Protein AF-A0A4P8TEL4-F1 (afdb_monomer_lite)

Foldseek 3Di:
DDDFADFDAEAEEEECCPPDPQLVQQLLLVQLQVPVHHHHYQYHNDPLSVVLPVLLQYHYDYDPHSLVVCVVCVVQAQAEEEAAPQQLLSSVVRSLCCNLVSHGYHHPVSCVVSVGHHPHYCYPVDDNDNVVSVVVCCVPRVVSDDPPDDDDEDSDDDDDDPPDDDDDDDDDPDDDDDPCLVPDDDDDCVVPDDPPDDDDDDRDDDPAQDPDFDQPDHPDDPRLSFRRPHDQQDPQPDQPQPPPDDQPFQEEEEEEEADQSHPVCLSPLVVVLCPPPLPPVAAYEYEHALCCVGRPVSSLSVCRNPDDNRYHYAHHEFFNHHHALVSDDLVCSLVRLLNRQVSCLSSVRQEGEYEHDDDPPDFGDDDDLSSQQSNLVRHNHLAYEYATCVQDWDDQPRSFTYTHENEQPDALVRSLVVVVVVVVVVVRPGHHYHYYYDHSVHDHSVRVCVNVVPDDPSYDYDHCNHCCNSHVDDDDDDPPPPLCDLQNQVVQCLVACFDPLVQPQFPDWDDDPQWIWGAHVVQAIEITGSAPPPPDCLLVSLVVNVVVSVVVRHFKYKYKDWFPHPDPCNVVSLVVVAWDWDDKFFKWKFWLVLLQDDDDADPQKDKDWDQDLVVLLLVQCLLCVQVVHDRDPVVSVVSNVVSNVVQQKIKMFMDGNRHTFWIWIWGDRPPGLEIEIDSTGGHPVCPPRCRSSNNSNVSSVVSVVVSRTMYIYGHDPVCVVVVVSSGIDRSTMMIITMHGGPPPPPDD

Secondary structure (DSSP, 8-state):
-PPPPPPP-PEEEEE-TTS-HHHHHHHHHHHHHHTSSS--EEEE-SHHHHTTTTTT-S-EEE-SSTTHHHHHTGGG---EEEPPSSSTTHHHHHHHHHHHHT-EE--HHHHHHTT--EEEE-TTSS-S-HHHHHHHHHHHHTTTS-SS------S------TTPPP-------S---SGGGG-------TTT-STTPPPPP-------SSS------TTS---------PSPPPP-PPP--------SSSEEEEEEE--TT-HHHHHTHHHHHHT-TTTTSS-EEEEE-TTHHHH-HHHHHHHHHH--TTEEEEEPTTSSSS-BGGGS-TTTHHHHHHHHHHHHHHHT--EEEEBPPPPTTSPPPPPPHHHHHHHHHHS--SEEEE--TT-PBPPTT-SS-EEEEE--SSSHHHHHHHHHHHHHHHTTSS-EEEEEEE-TTT--HHHHHHHHHTS-TTEEE--TTSTTTS-TT--S---------HHHHHHHHHHHTSGGGGGTT-SEEEEETTEEEEE-TTS-EEEEES--TT-S-HHHHHHHHHHHHHHTT-SSEEEEEETT---TTHHHHHHHTT-EE---EEEEEEEGGGG----PPPTTEEEEEE-SHHHHHHHHHHHHHHTTPPP-HHHHHHHHHHHHHTSSEEEEEEEETTEEEEEEEEEE-TTSSEEEEEEEEE-GGGTTSSHHHHHHHHHHHHHHTTT--EEEEEE-TTTHHHHHTTT-EEEEEEEEEEEPPP------

Sequence (748 aa):
MFPSFRGAGTVRVADLRELDGFDRLLLITLQGLANREKPQLYLIADPVDETWVEDLGVRTLREKDPLDLVDRYRERIGGAVVHDIDVPHTINLATTIAGLQGLVVATAEQAETHGIEIVENLRGRFEDDPAAIHDWAMAHLWEQCTHKILVGLPPTHTVAVEGARWTELLRETERVTDSSNLDTYTLDLTGHGGEGACSSRSATRSPTTAGAAPCTTSRSPPTARSSPPSSPAPPRRSPRSPRSAGPRTAFYVTLTVGEGDNIQYCQRHMRELWDDPNRGQVPLNWTVTPLLEDIGPAILHHFQRTATEDDLLVCGPSGAGYTYGDSWPQDELGVFTRLSGLYQERTGLDVVYAYSTPEPGEAPLVLPDRVLEAYARDVPLRGIMQTDEAGTISEPDAAVPLIGMFYPPGGVDVFRAALRKKIEEHGGTGPLFIAGLINAWSWTPSHVLELVSDLPGEVEVVLAESSSICSPARHDARVTTPDTAPAQLLALYDAQLREGTEVLGAGWSARLGPLTLAVHPGGGGFVTYRTLAGEADLPALVGAAVERLREAGAGEIEWKTRGHDHVPGLEEALAGHGFAAEETEAIMIGPLTGLTGEVPLAPGSRVRRVLAAEDVRAVSAMTDRAFGQQVDPARADALVGAVAAGDGTQLWVAEVDGEMVSAGRLVTVPGTDFVGLWGGATLPAFRGRGLYRALTAARARAALAQGFRFAHSDSTPFSQPILERSGLARVSTTTPWVRARSRDTFTE

Radius of gyration: 31.55 Å; chains: 1; bounding box: 84×72×89 Å

pLDDT: mean 80.66, std 19.46, range [22.7, 98.62]

Structure (mmCIF, N/CA/C/O backbone):
data_AF-A0A4P8TEL4-F1
#
_entry.id   AF-A0A4P8TEL4-F1
#
loop_
_atom_site.group_PDB
_atom_site.id
_atom_site.type_symbol
_atom_site.label_atom_id
_atom_site.label_alt_id
_atom_site.label_comp_id
_atom_site.label_asym_id
_atom_site.label_entity_id
_atom_site.label_seq_id
_atom_site.pdbx_PDB_ins_code
_atom_site.Cartn_x
_atom_site.Cartn_y
_atom_site.Cartn_z
_atom_site.occupancy
_atom_site.B_iso_or_equiv
_atom_site.auth_seq_id
_atom_site.auth_comp_id
_atom_site.auth_asym_id
_atom_site.auth_atom_id
_atom_site.pdbx_PDB_model_num
ATOM 1 N N . MET A 1 1 ? -3.451 -5.505 3.921 1.00 64.00 1 MET A N 1
ATOM 2 C CA . MET A 1 1 ? -3.011 -5.801 5.308 1.00 64.00 1 MET A CA 1
ATOM 3 C C . MET A 1 1 ? -3.903 -5.097 6.326 1.00 64.00 1 MET A C 1
ATOM 5 O O . MET A 1 1 ? -4.395 -5.746 7.244 1.00 64.00 1 MET A O 1
ATOM 9 N N . PHE A 1 2 ? -4.147 -3.801 6.142 1.00 74.00 2 PHE A N 1
ATOM 10 C CA . PHE A 1 2 ? -4.980 -2.976 7.016 1.00 74.00 2 PHE A CA 1
ATOM 11 C C . PHE A 1 2 ? -6.478 -3.109 6.684 1.00 74.00 2 PHE A C 1
ATOM 13 O O . PHE A 1 2 ? -6.822 -3.578 5.594 1.00 74.00 2 PHE A O 1
ATOM 20 N N . PRO A 1 3 ? -7.386 -2.766 7.616 1.00 63.72 3 PRO A N 1
ATOM 21 C CA . PRO A 1 3 ? -8.816 -2.733 7.327 1.00 63.72 3 PRO A CA 1
ATOM 22 C C . PRO A 1 3 ? -9.139 -1.685 6.253 1.00 63.72 3 PRO A C 1
ATOM 24 O O . PRO A 1 3 ? -8.682 -0.549 6.326 1.00 63.72 3 PRO A O 1
ATOM 27 N N . SER A 1 4 ? -9.964 -2.062 5.275 1.00 61.16 4 SER A N 1
ATOM 28 C CA . SER A 1 4 ? -10.548 -1.134 4.305 1.00 61.16 4 SER A CA 1
ATOM 29 C C . SER A 1 4 ? -11.869 -0.588 4.841 1.00 61.16 4 SER A C 1
ATOM 31 O O . SER A 1 4 ? -12.760 -1.368 5.194 1.00 61.16 4 SER A O 1
ATOM 33 N N . PHE A 1 5 ? -12.030 0.730 4.857 1.00 69.94 5 PHE A N 1
ATOM 34 C CA . PHE A 1 5 ? -13.253 1.370 5.336 1.00 69.94 5 PHE A CA 1
ATOM 35 C C . PHE A 1 5 ? -14.196 1.733 4.189 1.00 69.94 5 PHE A C 1
ATOM 37 O O . PHE A 1 5 ? -13.773 1.933 3.049 1.00 69.94 5 PHE A O 1
ATOM 44 N N . ARG A 1 6 ? -15.494 1.870 4.486 1.00 73.69 6 ARG A N 1
ATOM 45 C CA . ARG A 1 6 ? -16.435 2.464 3.523 1.00 73.69 6 ARG A CA 1
ATOM 46 C C . ARG A 1 6 ? -16.054 3.923 3.250 1.00 73.69 6 ARG A C 1
ATOM 48 O O . ARG A 1 6 ? -15.483 4.591 4.111 1.00 73.69 6 ARG A O 1
ATOM 55 N N . GLY A 1 7 ? -16.441 4.424 2.075 1.00 70.81 7 GLY A N 1
ATOM 56 C CA . GLY A 1 7 ? -16.287 5.835 1.719 1.00 70.81 7 GLY A CA 1
ATOM 57 C C . GLY A 1 7 ? -16.807 6.758 2.820 1.00 70.81 7 GLY A C 1
ATOM 58 O O . GLY A 1 7 ? -17.897 6.544 3.364 1.00 70.81 7 GLY A O 1
ATOM 59 N N . ALA A 1 8 ? -16.011 7.761 3.182 1.00 74.00 8 ALA A N 1
ATOM 60 C CA . ALA A 1 8 ? -16.380 8.667 4.255 1.00 74.00 8 ALA A CA 1
ATOM 61 C C . ALA A 1 8 ? -17.413 9.698 3.800 1.00 74.00 8 ALA A C 1
ATOM 63 O O . ALA A 1 8 ? -17.459 10.111 2.643 1.00 74.00 8 ALA A O 1
ATOM 64 N N . GLY A 1 9 ? -18.248 10.113 4.751 1.00 79.19 9 GLY A N 1
ATOM 65 C CA . GLY A 1 9 ? -19.154 11.242 4.584 1.00 79.19 9 GLY A CA 1
ATOM 66 C C . GLY A 1 9 ? -18.513 12.520 5.114 1.00 79.19 9 GLY A C 1
ATOM 67 O O . GLY A 1 9 ? -17.456 12.945 4.668 1.00 79.19 9 GLY A O 1
ATOM 68 N N . THR A 1 10 ? -19.166 13.143 6.091 1.00 89.94 10 THR A N 1
ATOM 69 C CA . THR A 1 10 ? -18.578 14.263 6.832 1.00 89.94 10 THR A CA 1
ATOM 70 C C . THR A 1 10 ? -17.668 13.749 7.946 1.00 89.94 10 THR A C 1
ATOM 72 O O . THR A 1 10 ? -18.103 12.912 8.738 1.00 89.94 10 THR A O 1
ATOM 75 N N . VAL A 1 11 ? -16.445 14.274 8.019 1.00 92.44 11 VAL A N 1
ATOM 76 C CA . VAL A 1 11 ? -15.464 13.973 9.071 1.00 92.44 11 VAL A CA 1
ATOM 77 C C . VAL A 1 11 ? -15.426 15.118 10.078 1.00 92.44 11 VAL A C 1
ATOM 79 O O . VAL A 1 11 ? -15.329 16.287 9.709 1.00 92.44 11 VAL A O 1
ATOM 82 N N . ARG A 1 12 ? -15.521 14.794 11.364 1.00 95.56 12 ARG A N 1
ATOM 83 C CA . ARG A 1 12 ? -15.346 15.755 12.455 1.00 95.56 12 ARG A CA 1
ATOM 84 C C . ARG A 1 12 ? -13.874 15.863 12.810 1.00 95.56 12 ARG A C 1
ATOM 86 O O . ARG A 1 12 ? -13.179 14.854 12.827 1.00 95.56 12 ARG A O 1
ATOM 93 N N . VAL A 1 13 ? -13.418 17.079 13.062 1.00 96.31 13 VAL A N 1
ATOM 94 C CA . VAL A 1 13 ? -12.019 17.409 13.329 1.00 96.31 13 VAL A CA 1
ATOM 95 C C . VAL A 1 13 ? -11.940 18.028 14.718 1.00 96.31 13 VAL A C 1
ATOM 97 O O . VAL A 1 13 ? -12.600 19.038 14.961 1.00 96.31 13 VAL A O 1
ATOM 100 N N . ALA A 1 14 ? -11.160 17.434 15.618 1.00 95.81 14 ALA A N 1
ATOM 101 C CA . ALA A 1 14 ? -10.987 17.930 16.982 1.00 95.81 14 ALA A CA 1
ATOM 102 C C . ALA A 1 14 ? -9.514 18.125 17.339 1.00 95.81 14 ALA A C 1
ATOM 104 O O . ALA A 1 14 ? -8.655 17.339 16.940 1.00 95.81 14 ALA A O 1
ATOM 105 N N . ASP A 1 15 ? -9.245 19.190 18.086 1.00 94.94 15 ASP A N 1
ATOM 106 C CA . ASP A 1 15 ? -7.906 19.649 18.434 1.00 94.94 15 ASP A CA 1
ATOM 107 C C . ASP A 1 15 ? -7.521 19.181 19.835 1.00 94.94 15 ASP A C 1
ATOM 109 O O . ASP A 1 15 ? -8.142 19.575 20.813 1.00 94.94 15 ASP A O 1
ATOM 113 N N . LEU A 1 16 ? -6.521 18.311 19.933 1.00 89.75 16 LEU A N 1
ATOM 114 C CA . LEU A 1 16 ? -6.113 17.680 21.184 1.00 89.75 16 LEU A CA 1
ATOM 115 C C . LEU A 1 16 ? -4.888 18.332 21.827 1.00 89.75 16 LEU A C 1
ATOM 117 O O . LEU A 1 16 ? -4.405 17.828 22.839 1.00 89.75 16 LEU A O 1
ATOM 121 N N . ARG A 1 17 ? -4.307 19.362 21.201 1.00 86.62 17 ARG A N 1
ATOM 122 C CA . ARG A 1 17 ? -2.980 19.879 21.580 1.00 86.62 17 ARG A CA 1
ATOM 123 C C . ARG A 1 17 ? -2.944 20.457 22.993 1.00 86.62 17 ARG A C 1
ATOM 125 O O . ARG A 1 17 ? -1.942 20.290 23.676 1.00 86.62 17 ARG A O 1
ATOM 132 N N . GLU A 1 18 ? -4.055 21.048 23.426 1.00 89.50 18 GLU A N 1
ATOM 133 C CA . GLU A 1 18 ? -4.208 21.667 24.749 1.00 89.50 18 GLU A CA 1
ATOM 134 C C . GLU A 1 18 ? -4.817 20.723 25.802 1.00 89.50 18 GLU A C 1
ATOM 136 O O . GLU A 1 18 ? -5.004 21.124 26.947 1.00 89.50 18 GLU A O 1
ATOM 141 N N . LEU A 1 19 ? -5.159 19.484 25.428 1.00 86.75 19 LEU A N 1
ATOM 142 C CA . LEU A 1 19 ? -5.758 18.514 26.346 1.00 86.75 19 LEU A CA 1
ATOM 143 C C . LEU A 1 19 ? -4.689 17.736 27.116 1.00 86.75 19 LEU A C 1
ATOM 145 O O . LEU A 1 19 ? -3.591 17.481 26.610 1.00 86.75 19 LEU A O 1
ATOM 149 N N . ASP A 1 20 ? -5.038 17.288 28.320 1.00 86.12 20 ASP A N 1
ATOM 150 C CA . ASP A 1 20 ? -4.164 16.431 29.114 1.00 86.12 20 ASP A CA 1
ATOM 151 C C . ASP A 1 20 ? -4.067 14.995 28.557 1.00 86.12 20 ASP A C 1
ATOM 153 O O . ASP A 1 20 ? -4.742 14.596 27.605 1.00 86.12 20 ASP A O 1
ATOM 157 N N . GLY A 1 21 ? -3.177 14.186 29.137 1.00 80.19 21 GLY A N 1
ATOM 158 C CA . GLY A 1 21 ? -2.950 12.814 28.683 1.00 80.19 21 GLY A CA 1
ATOM 159 C C . GLY A 1 21 ? -4.174 11.893 28.792 1.00 80.19 21 GLY A C 1
ATOM 160 O O . GLY A 1 21 ? -4.294 10.975 27.976 1.00 80.19 21 GLY A O 1
ATOM 161 N N . PHE A 1 22 ? -5.072 12.131 29.750 1.00 89.12 22 PHE A N 1
ATOM 162 C CA . PHE A 1 22 ? -6.264 11.314 29.971 1.00 89.12 22 PHE A CA 1
ATOM 163 C C . PHE A 1 22 ? -7.354 11.650 28.962 1.00 89.12 22 PHE A C 1
ATOM 165 O O . PHE A 1 22 ? -7.916 10.745 28.347 1.00 89.12 22 PHE A O 1
ATOM 172 N N . ASP A 1 23 ? -7.616 12.934 28.729 1.00 92.38 23 ASP A N 1
ATOM 173 C CA . ASP A 1 23 ? -8.567 13.391 27.713 1.00 92.38 23 ASP A CA 1
ATOM 174 C C . ASP A 1 23 ? -8.118 12.972 26.310 1.00 92.38 23 ASP A C 1
ATOM 176 O O . ASP A 1 23 ? -8.915 12.506 25.489 1.00 92.38 23 ASP A O 1
ATOM 180 N N . ARG A 1 24 ? -6.807 13.039 26.039 1.00 91.00 24 ARG A N 1
ATOM 181 C CA . ARG A 1 24 ? -6.235 12.532 24.785 1.00 91.00 24 ARG A CA 1
ATOM 182 C C . ARG A 1 24 ? -6.469 11.035 24.626 1.00 91.00 24 ARG A C 1
ATOM 184 O O . ARG A 1 24 ? -6.884 10.615 23.549 1.00 91.00 24 ARG A O 1
ATOM 191 N N . LEU A 1 25 ? -6.226 10.230 25.662 1.00 90.56 25 LEU A N 1
ATOM 192 C CA . LEU A 1 25 ? -6.436 8.778 25.617 1.00 90.56 25 LEU A CA 1
ATOM 193 C C . LEU A 1 25 ? -7.916 8.416 25.411 1.00 90.56 25 LEU A C 1
ATOM 195 O O . LEU A 1 25 ? -8.234 7.565 24.572 1.00 90.56 25 LEU A O 1
ATOM 199 N N . LEU A 1 26 ? -8.816 9.106 26.112 1.00 95.12 26 LEU A N 1
ATOM 200 C CA . LEU A 1 26 ? -10.262 8.969 25.956 1.00 95.12 26 LEU A CA 1
ATOM 201 C C . LEU A 1 26 ? -10.688 9.226 24.506 1.00 95.12 26 LEU A C 1
ATOM 203 O O . LEU A 1 26 ? -11.322 8.376 23.878 1.00 95.12 26 LEU A O 1
ATOM 207 N N . LEU A 1 27 ? -10.278 10.357 23.928 1.00 95.12 27 LEU A N 1
ATOM 208 C CA . LEU A 1 27 ? -10.654 10.718 22.560 1.00 95.12 27 LEU A CA 1
ATOM 209 C C . LEU A 1 27 ? -9.964 9.849 21.496 1.00 95.12 27 LEU A C 1
ATOM 211 O O . LEU A 1 27 ? -10.567 9.549 20.464 1.00 95.12 27 LEU A O 1
ATOM 215 N N . ILE A 1 28 ? -8.738 9.382 21.745 1.00 92.31 28 ILE A N 1
ATOM 216 C CA . ILE A 1 28 ? -8.025 8.437 20.870 1.00 92.31 28 ILE A CA 1
ATOM 217 C C . ILE A 1 28 ? -8.748 7.087 20.810 1.00 92.31 28 ILE A C 1
ATOM 219 O O . ILE A 1 28 ? -8.962 6.547 19.722 1.00 92.31 28 ILE A O 1
ATOM 223 N N . THR A 1 29 ? -9.162 6.544 21.956 1.00 95.06 29 THR A N 1
ATOM 224 C CA . THR A 1 29 ? -9.912 5.278 21.985 1.00 95.06 29 THR A CA 1
ATOM 225 C C . THR A 1 29 ? -11.309 5.446 21.386 1.00 95.06 29 THR A C 1
ATOM 227 O O . THR A 1 29 ? -11.752 4.592 20.613 1.00 95.06 29 THR A O 1
ATOM 230 N N . LEU A 1 30 ? -11.949 6.601 21.601 1.00 96.00 30 LEU A N 1
ATOM 231 C CA . LEU A 1 30 ? -13.196 6.970 20.932 1.00 96.00 30 LEU A CA 1
ATOM 232 C C . LEU A 1 30 ? -13.054 7.034 19.405 1.00 96.00 30 LEU A C 1
ATOM 234 O O . LEU A 1 30 ? -13.939 6.556 18.695 1.00 96.00 30 LEU A O 1
ATOM 238 N N . GLN A 1 31 ? -11.953 7.577 18.875 1.00 94.50 31 GLN A N 1
ATOM 239 C CA . GLN A 1 31 ? -11.693 7.588 17.431 1.00 94.50 31 GLN A CA 1
ATOM 240 C C . GLN A 1 31 ? -11.638 6.172 16.855 1.00 94.50 31 GLN A C 1
ATOM 242 O O . GLN A 1 31 ? -12.205 5.939 15.786 1.00 94.50 31 GLN A O 1
ATOM 247 N N . GLY A 1 32 ? -11.025 5.225 17.570 1.00 88.81 32 GLY A N 1
ATOM 248 C CA . GLY A 1 32 ? -11.025 3.813 17.184 1.00 88.81 32 GLY A CA 1
ATOM 249 C C . GLY A 1 32 ? -12.439 3.234 17.051 1.00 88.81 32 GLY A C 1
ATOM 250 O O . GLY A 1 32 ? -12.733 2.535 16.080 1.00 88.81 32 GLY A O 1
ATOM 251 N N . LEU A 1 33 ? -13.342 3.575 17.978 1.00 90.94 33 LEU A N 1
ATOM 252 C CA . LEU A 1 33 ? -14.747 3.155 17.920 1.00 90.94 33 LEU A CA 1
ATOM 253 C C . LEU A 1 33 ? -15.522 3.846 16.795 1.00 90.94 33 LEU A C 1
ATOM 255 O O . LEU A 1 33 ? -16.212 3.186 16.016 1.00 90.94 33 LEU A O 1
ATOM 259 N N . ALA A 1 34 ? -15.406 5.171 16.697 1.00 90.88 34 ALA A N 1
ATOM 260 C CA . ALA A 1 34 ? -16.133 5.982 15.726 1.00 90.88 34 ALA A CA 1
ATOM 261 C C . ALA A 1 34 ? -15.761 5.625 14.280 1.00 90.88 34 ALA A C 1
ATOM 263 O O . ALA A 1 34 ? -16.626 5.624 13.405 1.00 90.88 34 ALA A O 1
ATOM 264 N N . ASN A 1 35 ? -14.491 5.285 14.035 1.00 89.25 35 ASN A N 1
ATOM 265 C CA . ASN A 1 35 ? -13.990 4.990 12.696 1.00 89.25 35 ASN A CA 1
ATOM 266 C C . ASN A 1 35 ? -14.121 3.514 12.289 1.00 89.25 35 ASN A C 1
ATOM 268 O O . ASN A 1 35 ? -13.783 3.180 11.158 1.00 89.25 35 ASN A O 1
ATOM 272 N N . ARG A 1 36 ? -14.641 2.631 13.155 1.00 85.06 36 ARG A N 1
ATOM 273 C CA . ARG A 1 36 ? -14.633 1.166 12.959 1.00 85.06 36 ARG A CA 1
ATOM 274 C C . ARG A 1 36 ? -15.266 0.689 11.646 1.00 85.06 36 ARG A C 1
ATOM 276 O O . ARG A 1 36 ? -14.825 -0.307 11.083 1.00 85.06 36 ARG A O 1
ATOM 283 N N . GLU A 1 37 ? -16.294 1.384 11.158 1.00 81.69 37 GLU A N 1
ATOM 284 C CA . GLU A 1 37 ? -17.004 1.044 9.910 1.00 81.69 37 GLU A CA 1
ATOM 285 C C . GLU A 1 37 ? -16.661 1.980 8.740 1.00 81.69 37 GLU A C 1
ATOM 287 O O . GLU A 1 37 ? -16.609 1.568 7.576 1.00 81.69 37 GLU A O 1
ATOM 292 N N . LYS A 1 38 ? -16.491 3.269 9.041 1.00 84.06 38 LYS A N 1
ATOM 293 C CA . LYS A 1 38 ? -16.196 4.338 8.085 1.00 84.06 38 LYS A CA 1
ATOM 294 C C . LYS A 1 38 ? -15.496 5.487 8.812 1.00 84.06 38 LYS A C 1
ATOM 296 O O . LYS A 1 38 ? -15.806 5.695 9.982 1.00 84.06 38 LYS A O 1
ATOM 301 N N . PRO A 1 39 ? -14.649 6.289 8.154 1.00 86.38 39 PRO A N 1
ATOM 302 C CA . PRO A 1 39 ? -13.997 7.417 8.813 1.00 86.38 39 PRO A CA 1
ATOM 303 C C . PRO A 1 39 ? -15.010 8.520 9.150 1.00 86.38 39 PRO A C 1
ATOM 305 O O . PRO A 1 39 ? -15.762 8.980 8.286 1.00 86.38 39 PRO A O 1
ATOM 308 N N . GLN A 1 40 ? -15.051 8.920 10.422 1.00 90.31 40 GLN A N 1
ATOM 309 C CA . GLN A 1 40 ? -15.959 9.940 10.964 1.00 90.31 40 GLN A CA 1
ATOM 310 C C . GLN A 1 40 ? -15.257 10.952 11.875 1.00 90.31 40 GLN A C 1
ATOM 312 O O . GLN A 1 40 ? -15.767 12.063 12.030 1.00 90.31 40 GLN A O 1
ATOM 317 N N . LEU A 1 41 ? -14.118 10.592 12.471 1.00 92.25 41 LEU A N 1
ATOM 318 C CA . LEU A 1 41 ? -13.388 11.423 13.423 1.00 92.25 41 LEU A CA 1
ATOM 319 C C . LEU A 1 41 ? -11.895 11.500 13.075 1.00 92.25 41 LEU A C 1
ATOM 321 O O . LEU A 1 41 ? -11.223 10.479 12.907 1.00 92.25 41 LEU A O 1
ATOM 325 N N . TYR A 1 42 ? -11.377 12.722 13.017 1.00 93.81 42 TYR A N 1
ATOM 326 C CA . TYR A 1 42 ? -9.971 13.061 12.846 1.00 93.81 42 TYR A CA 1
ATOM 327 C C . TYR A 1 42 ? -9.511 13.910 14.035 1.00 93.81 42 TYR A C 1
ATOM 329 O O . TYR A 1 42 ? -10.180 14.870 14.415 1.00 93.81 42 TYR A O 1
ATOM 337 N N . LEU A 1 43 ? -8.379 13.544 14.629 1.00 92.56 43 LEU A N 1
ATOM 338 C CA . LEU A 1 43 ? -7.829 14.204 15.808 1.00 92.56 43 LEU A CA 1
ATOM 339 C C . LEU A 1 43 ? -6.516 14.892 15.434 1.00 92.56 43 LEU A C 1
ATOM 341 O O . LEU A 1 43 ? -5.661 14.268 14.811 1.00 92.56 43 LEU A O 1
ATOM 345 N N . ILE A 1 44 ? -6.351 16.150 15.832 1.00 90.56 44 ILE A N 1
ATOM 346 C CA . ILE A 1 44 ? -5.115 16.920 15.670 1.00 90.56 44 ILE A CA 1
ATOM 347 C C . ILE A 1 44 ? -4.348 16.812 16.982 1.00 90.56 44 ILE A C 1
ATOM 349 O O . ILE A 1 44 ? -4.736 17.401 17.986 1.00 90.56 44 ILE A O 1
ATOM 353 N N . ALA A 1 45 ? -3.286 16.014 16.999 1.00 84.44 45 ALA A N 1
ATOM 354 C CA . ALA A 1 45 ? -2.439 15.838 18.175 1.00 84.44 45 ALA A CA 1
ATOM 355 C C . ALA A 1 45 ? -1.175 16.707 18.120 1.00 84.44 45 ALA A C 1
ATOM 357 O O . ALA A 1 45 ? -0.543 16.906 19.155 1.00 84.44 45 ALA A O 1
ATOM 358 N N . ASP A 1 46 ? -0.827 17.198 16.932 1.00 83.94 46 ASP A N 1
ATOM 359 C CA . ASP A 1 46 ? 0.380 17.955 16.613 1.00 83.94 46 ASP A CA 1
ATOM 360 C C . ASP A 1 46 ? 0.070 18.982 15.501 1.00 83.94 46 ASP A C 1
ATOM 362 O O . ASP A 1 46 ? -0.832 18.723 14.700 1.00 83.94 46 ASP A O 1
ATOM 366 N N . PRO A 1 47 ? 0.762 20.138 15.412 1.00 85.56 47 PRO A N 1
ATOM 367 C CA . PRO A 1 47 ? 0.553 21.103 14.330 1.00 85.56 47 PRO A CA 1
ATOM 368 C C . PRO A 1 47 ? 0.588 20.509 12.915 1.00 85.56 47 PRO A C 1
ATOM 370 O O . PRO A 1 47 ? -0.196 20.947 12.073 1.00 85.56 47 PRO A O 1
ATOM 373 N N . VAL A 1 48 ? 1.423 19.497 12.649 1.00 85.88 48 VAL A N 1
ATOM 374 C CA . VAL A 1 48 ? 1.479 18.870 11.319 1.00 85.88 48 VAL A CA 1
ATOM 375 C C . VAL A 1 48 ? 0.188 18.110 10.996 1.00 85.88 48 VAL A C 1
ATOM 377 O O . VAL A 1 48 ? -0.221 18.067 9.838 1.00 85.88 48 VAL A O 1
ATOM 380 N N . ASP A 1 49 ? -0.532 17.590 11.996 1.00 86.94 49 ASP A N 1
ATOM 381 C CA . ASP A 1 49 ? -1.817 16.916 11.769 1.00 86.94 49 ASP A CA 1
ATOM 382 C C . ASP A 1 49 ? -2.869 17.859 11.157 1.00 86.94 49 ASP A C 1
ATOM 384 O O . ASP A 1 49 ? -3.716 17.404 10.387 1.00 86.94 49 ASP A O 1
ATOM 388 N N . GLU A 1 50 ? -2.817 19.160 11.462 1.00 91.62 50 GLU A N 1
ATOM 389 C CA . GLU A 1 50 ? -3.715 20.164 10.869 1.00 91.62 50 GLU A CA 1
ATOM 390 C C . GLU A 1 50 ? -3.515 20.255 9.352 1.00 91.62 50 GLU A C 1
ATOM 392 O O . GLU A 1 50 ? -4.473 20.400 8.595 1.00 91.62 50 GLU A O 1
ATOM 397 N N . THR A 1 51 ? -2.269 20.115 8.897 1.00 92.19 51 THR A N 1
ATOM 398 C CA . THR A 1 51 ? -1.893 20.314 7.491 1.00 92.19 51 THR A CA 1
ATOM 399 C C . THR A 1 51 ? -2.489 19.270 6.547 1.00 92.19 51 THR A C 1
ATOM 401 O O . THR A 1 51 ? -2.546 19.503 5.342 1.00 92.19 51 THR A O 1
ATOM 404 N N . TRP A 1 52 ? -2.958 18.139 7.085 1.00 91.12 52 TRP A N 1
ATOM 405 C CA . TRP A 1 52 ? -3.591 17.060 6.326 1.00 91.12 52 TRP A CA 1
ATOM 406 C C . TRP A 1 52 ? -5.111 17.200 6.215 1.00 91.12 52 TRP A C 1
ATOM 408 O O . TRP A 1 52 ? -5.727 16.486 5.425 1.00 91.12 52 TRP A O 1
ATOM 418 N N . VAL A 1 53 ? -5.739 18.099 6.985 1.00 90.31 53 VAL A N 1
ATOM 419 C CA . VAL A 1 53 ? -7.206 18.240 7.042 1.00 90.31 53 VAL A CA 1
ATOM 420 C C . VAL A 1 53 ? -7.791 18.597 5.671 1.00 90.31 53 VAL A C 1
ATOM 422 O O . VAL A 1 53 ? -8.848 18.084 5.298 1.00 90.31 53 VAL A O 1
ATOM 425 N N . GLU A 1 54 ? -7.095 19.433 4.901 1.00 88.25 54 GLU A N 1
ATOM 426 C CA . GLU A 1 54 ? -7.501 19.821 3.545 1.00 88.25 54 GLU A CA 1
ATOM 427 C C . GLU A 1 54 ? -7.313 18.682 2.529 1.00 88.25 54 GLU A C 1
ATOM 429 O O . GLU A 1 54 ? -8.112 18.529 1.601 1.00 88.25 54 GLU A O 1
ATOM 434 N N . ASP A 1 55 ? -6.311 17.825 2.741 1.00 87.44 55 ASP A N 1
ATOM 435 C CA . ASP A 1 55 ? -5.987 16.696 1.865 1.00 87.44 55 ASP A CA 1
ATOM 436 C C . ASP A 1 55 ? -6.907 15.481 2.067 1.00 87.44 55 ASP A C 1
ATOM 438 O O . ASP A 1 55 ? -6.902 14.558 1.249 1.00 87.44 55 ASP A O 1
ATOM 442 N N . LEU A 1 56 ? -7.751 15.479 3.109 1.00 84.75 56 LEU A N 1
ATOM 443 C CA . LEU A 1 56 ? -8.722 14.404 3.345 1.00 84.75 56 LEU A CA 1
ATOM 444 C C . LEU A 1 56 ? -9.731 14.259 2.192 1.00 84.75 56 LEU A C 1
ATOM 446 O O . LEU A 1 56 ? -10.332 13.198 2.036 1.00 84.75 56 LEU A O 1
ATOM 450 N N . GLY A 1 57 ? -9.949 15.311 1.393 1.00 82.31 57 GLY A N 1
ATOM 451 C CA . GLY A 1 57 ? -10.830 15.258 0.222 1.00 82.31 57 GLY A CA 1
ATOM 452 C C . GLY A 1 57 ? -12.308 15.024 0.559 1.00 82.31 57 GLY A C 1
ATOM 453 O O . GLY A 1 57 ? -13.072 14.563 -0.288 1.00 82.31 57 GLY A O 1
ATOM 454 N N . VAL A 1 58 ? -12.717 15.330 1.794 1.00 85.50 58 VAL A N 1
ATOM 455 C CA . VAL A 1 58 ? -14.087 15.172 2.297 1.00 85.50 58 VAL A CA 1
ATOM 456 C C . VAL A 1 58 ? -14.549 16.422 3.028 1.00 85.50 58 VAL A C 1
ATOM 458 O O . VAL A 1 58 ? -13.752 17.265 3.432 1.00 85.50 58 VAL A O 1
ATOM 461 N N . ARG A 1 59 ? -15.862 16.542 3.243 1.00 91.94 59 ARG A N 1
ATOM 462 C CA . ARG A 1 59 ? -16.403 17.626 4.066 1.00 91.94 59 ARG A CA 1
ATOM 463 C C . ARG A 1 59 ? -15.925 17.464 5.508 1.00 91.94 59 ARG A C 1
ATOM 465 O O . ARG A 1 59 ? -16.200 16.436 6.126 1.00 91.94 59 ARG A O 1
ATOM 472 N N . THR A 1 60 ? -15.308 18.503 6.058 1.00 94.44 60 THR A N 1
ATOM 473 C CA . THR A 1 60 ? -14.861 18.540 7.452 1.00 94.44 60 THR A CA 1
ATOM 474 C C . THR A 1 60 ? -15.744 19.455 8.308 1.00 94.44 60 THR A C 1
ATOM 476 O O . THR A 1 60 ? -16.329 20.425 7.821 1.00 94.44 60 THR A O 1
ATOM 479 N N . LEU A 1 61 ? -15.897 19.117 9.590 1.00 96.44 61 LEU A N 1
ATOM 480 C CA . LEU A 1 61 ? -16.551 19.946 10.607 1.00 96.44 61 LEU A CA 1
ATOM 481 C C . LEU A 1 61 ? -15.637 20.040 11.826 1.00 96.44 61 LEU A C 1
ATOM 483 O O . LEU A 1 61 ? -15.371 19.025 12.461 1.00 96.44 61 LEU A O 1
ATOM 487 N N . ARG A 1 62 ? -15.171 21.244 12.160 1.00 96.94 62 ARG A N 1
ATOM 488 C CA . ARG A 1 62 ? -14.308 21.456 13.328 1.00 96.94 62 ARG A CA 1
ATOM 489 C C . ARG A 1 62 ? -15.157 21.532 14.596 1.00 96.94 62 ARG A C 1
ATOM 491 O O . ARG A 1 62 ? -16.114 22.309 14.642 1.00 96.94 62 ARG A O 1
ATOM 498 N N . GLU A 1 63 ? -14.828 20.722 15.595 1.00 96.81 63 GLU A N 1
ATOM 499 C CA . GLU A 1 63 ? -15.435 20.830 16.921 1.00 96.81 63 GLU A CA 1
ATOM 500 C C . GLU A 1 63 ? -14.868 22.047 17.653 1.00 96.81 63 GLU A C 1
ATOM 502 O O . GLU A 1 63 ? -13.696 22.394 17.495 1.00 96.81 63 GLU A O 1
ATOM 507 N N . LYS A 1 64 ? -15.724 22.717 18.429 1.00 95.44 64 LYS A N 1
ATOM 508 C CA . LYS A 1 64 ? -15.301 23.834 19.283 1.00 95.44 64 LYS A CA 1
ATOM 509 C C . LYS A 1 64 ? -14.653 23.324 20.561 1.00 95.44 64 LYS A C 1
ATOM 511 O O . LYS A 1 64 ? -13.610 23.837 20.944 1.00 95.44 64 LYS A O 1
ATOM 516 N N . ASP A 1 65 ? -15.288 22.332 21.173 1.00 96.25 65 ASP A N 1
ATOM 517 C CA . ASP A 1 65 ? -14.789 21.606 22.328 1.00 96.25 65 ASP A CA 1
ATOM 518 C C . ASP A 1 65 ? -14.577 20.138 21.916 1.00 96.25 65 ASP A C 1
ATOM 520 O O . ASP A 1 65 ? -15.527 19.489 21.467 1.00 96.25 65 ASP A O 1
ATOM 524 N N . PRO A 1 66 ? -13.345 19.606 21.987 1.00 96.19 66 PRO A N 1
ATOM 525 C CA . PRO A 1 66 ? -13.075 18.202 21.703 1.00 96.19 66 PRO A CA 1
ATOM 526 C C . PRO A 1 66 ? -13.875 17.225 22.574 1.00 96.19 66 PRO A C 1
ATOM 528 O O . PRO A 1 66 ? -14.228 16.151 22.087 1.00 96.19 66 PRO A O 1
ATOM 531 N N . LEU A 1 67 ? -14.177 17.566 23.831 1.00 96.81 67 LEU A N 1
ATOM 532 C CA . LEU A 1 67 ? -14.847 16.655 24.765 1.00 96.81 67 LEU A CA 1
ATOM 533 C C . LEU A 1 67 ? -16.344 16.485 24.464 1.00 96.81 67 LEU A C 1
ATOM 535 O O . LEU A 1 67 ? -16.903 15.429 24.766 1.00 96.81 67 LEU A O 1
ATOM 539 N N . ASP A 1 68 ? -16.964 17.419 23.731 1.00 96.50 68 ASP A N 1
ATOM 540 C CA . ASP A 1 68 ? -18.333 17.270 23.198 1.00 96.50 68 ASP A CA 1
ATOM 541 C C . ASP A 1 68 ? -18.486 16.012 22.316 1.00 96.50 68 ASP A C 1
ATOM 543 O O . ASP A 1 68 ? -19.596 15.524 22.063 1.00 96.50 68 ASP A O 1
ATOM 547 N N . LEU A 1 69 ? -17.374 15.469 21.804 1.00 96.94 69 LEU A N 1
ATOM 548 C CA . LEU A 1 69 ? -17.373 14.233 21.030 1.00 96.94 69 LEU A CA 1
ATOM 549 C C . LEU A 1 69 ? -17.837 13.025 21.844 1.00 96.94 69 LEU A C 1
ATOM 551 O O . LEU A 1 69 ? -18.456 12.134 21.261 1.00 96.94 69 LEU A O 1
ATOM 555 N N . VAL A 1 70 ? -17.576 12.986 23.152 1.00 97.56 70 VAL A N 1
ATOM 556 C CA . VAL A 1 70 ? -17.966 11.858 24.010 1.00 97.56 70 VAL A CA 1
ATOM 557 C C . VAL A 1 70 ? -19.487 11.708 24.015 1.00 97.56 70 VAL A C 1
ATOM 559 O O . VAL A 1 70 ? -20.008 10.637 23.699 1.00 97.56 70 VAL A O 1
ATOM 562 N N . ASP A 1 71 ? -20.205 12.807 24.243 1.00 95.69 71 ASP A N 1
ATOM 563 C CA . ASP A 1 71 ? -21.670 12.828 24.237 1.00 95.69 71 ASP A CA 1
ATOM 564 C C . ASP A 1 71 ? -22.229 12.613 22.828 1.00 95.69 71 ASP A C 1
ATOM 566 O O . ASP A 1 71 ? -23.206 11.889 22.624 1.00 95.69 71 ASP A O 1
ATOM 570 N N . ARG A 1 72 ? -21.577 13.186 21.810 1.00 95.62 72 ARG A N 1
ATOM 571 C CA . ARG A 1 72 ? -21.995 13.023 20.413 1.00 95.62 72 ARG A CA 1
ATOM 572 C C . ARG A 1 72 ? -21.938 11.569 19.946 1.00 95.62 72 ARG A C 1
ATOM 574 O O . ARG A 1 72 ? -22.778 11.158 19.145 1.00 95.62 72 ARG A O 1
ATOM 581 N N . TYR A 1 73 ? -20.938 10.820 20.395 1.00 95.81 73 TYR A N 1
ATOM 582 C CA . TYR A 1 73 ? -20.738 9.416 20.046 1.00 95.81 73 TYR A CA 1
ATOM 583 C C . TYR A 1 73 ? -21.188 8.466 21.165 1.00 95.81 73 TYR A C 1
ATOM 585 O O . TYR A 1 73 ? -20.869 7.281 21.111 1.00 95.81 73 TYR A O 1
ATOM 593 N N . ARG A 1 74 ? -21.989 8.940 22.130 1.00 96.06 74 ARG A N 1
ATOM 594 C CA . ARG A 1 74 ? -22.473 8.174 23.290 1.00 96.06 74 ARG A CA 1
ATOM 595 C C . ARG A 1 74 ? -23.058 6.810 22.933 1.00 96.06 74 ARG A C 1
ATOM 597 O O . ARG A 1 74 ? -22.766 5.829 23.609 1.00 96.06 74 ARG A O 1
ATOM 604 N N . GLU A 1 75 ? -23.836 6.730 21.855 1.00 94.44 75 GLU A N 1
ATOM 605 C CA . GLU A 1 75 ? -24.453 5.480 21.377 1.00 94.44 75 GLU A CA 1
ATOM 606 C C . GLU A 1 75 ? -23.434 4.445 20.869 1.00 94.44 75 GLU A C 1
ATOM 608 O O . GLU A 1 75 ? -23.748 3.262 20.768 1.00 94.44 75 GLU A O 1
ATOM 613 N N . ARG A 1 76 ? -22.211 4.874 20.533 1.00 93.69 76 ARG A N 1
ATOM 614 C CA . ARG A 1 76 ? -21.106 3.996 20.121 1.00 93.69 76 ARG A CA 1
ATOM 615 C C . ARG A 1 76 ? -20.250 3.532 21.300 1.00 93.69 76 ARG A C 1
ATOM 617 O O . ARG A 1 76 ? -19.456 2.616 21.115 1.00 93.69 76 ARG A O 1
ATOM 624 N N . ILE A 1 77 ? -20.383 4.157 22.470 1.00 97.38 77 ILE A N 1
ATOM 625 C CA . ILE A 1 77 ? -19.584 3.854 23.660 1.00 97.38 77 ILE A CA 1
ATOM 626 C C . ILE A 1 77 ? -20.355 2.847 24.518 1.00 97.38 77 ILE A C 1
ATOM 628 O O . ILE A 1 77 ? -21.331 3.210 25.178 1.00 97.38 77 ILE A O 1
ATOM 632 N N . GLY A 1 78 ? -19.901 1.593 24.536 1.00 97.19 78 GLY A N 1
ATOM 633 C CA . GLY A 1 78 ? -20.492 0.526 25.353 1.00 97.19 78 GLY A CA 1
ATOM 634 C C . GLY A 1 78 ? -20.190 0.637 26.852 1.00 97.19 78 GLY A C 1
ATOM 635 O O . GLY A 1 78 ? -20.854 -0.007 27.653 1.00 97.19 78 GLY A O 1
ATOM 636 N N . GLY A 1 79 ? -19.212 1.460 27.233 1.00 98.38 79 GLY A N 1
ATOM 637 C CA . GLY A 1 79 ? -18.743 1.633 28.607 1.00 98.38 79 GLY A CA 1
ATOM 638 C C . GLY A 1 79 ? -17.290 2.112 28.642 1.00 98.38 79 GLY A C 1
ATOM 639 O O . GLY A 1 79 ? -16.751 2.524 27.610 1.00 98.38 79 GLY A O 1
ATOM 640 N N . ALA A 1 80 ? -16.664 2.053 29.815 1.00 98.62 80 ALA A N 1
ATOM 641 C CA . ALA A 1 80 ? -15.278 2.451 30.041 1.00 98.62 80 ALA A CA 1
ATOM 642 C C . ALA A 1 80 ? -14.433 1.331 30.666 1.00 98.62 80 ALA A C 1
ATOM 644 O O . ALA A 1 80 ? -14.919 0.552 31.489 1.00 98.62 80 ALA A O 1
ATOM 645 N N . VAL A 1 81 ? -13.149 1.305 30.309 1.00 98.62 81 VAL A N 1
ATOM 646 C CA . VAL A 1 81 ? -12.105 0.561 31.021 1.00 98.62 81 VAL A CA 1
ATOM 647 C C . VAL A 1 81 ? -11.223 1.557 31.761 1.00 98.62 81 VAL A C 1
ATOM 649 O O . VAL A 1 81 ? -10.676 2.474 31.148 1.00 98.62 81 VAL A O 1
ATOM 652 N N . VAL A 1 82 ? -11.067 1.371 33.069 1.00 98.00 82 VAL A N 1
ATOM 653 C CA . VAL A 1 82 ? -10.159 2.178 33.894 1.00 98.00 82 VAL A CA 1
ATOM 654 C C . VAL A 1 82 ? -8.842 1.426 34.040 1.00 98.00 82 VAL A C 1
ATOM 656 O O . VAL A 1 82 ? -8.826 0.316 34.574 1.00 98.00 82 VAL A O 1
ATOM 659 N N . HIS A 1 83 ? -7.743 2.019 33.568 1.00 94.62 83 HIS A N 1
ATOM 660 C CA . HIS A 1 83 ? -6.403 1.468 33.771 1.00 94.62 83 HIS A CA 1
ATOM 661 C C . HIS A 1 83 ? -5.817 1.893 35.124 1.00 94.62 83 HIS A C 1
ATOM 663 O O . HIS A 1 83 ? -6.302 2.828 35.766 1.00 94.62 83 HIS A O 1
ATOM 669 N N . ASP A 1 84 ? -4.780 1.185 35.559 1.00 94.19 84 ASP A N 1
ATOM 670 C CA . ASP A 1 84 ? -4.001 1.550 36.734 1.00 94.19 84 ASP A CA 1
ATOM 671 C C . ASP A 1 84 ? -2.865 2.494 36.321 1.00 94.19 84 ASP A C 1
ATOM 673 O O . ASP A 1 84 ? -2.132 2.225 35.367 1.00 94.19 84 ASP A O 1
ATOM 677 N N . ILE A 1 85 ? -2.750 3.632 36.998 1.00 88.62 85 ILE A N 1
ATOM 678 C CA . ILE A 1 85 ? -1.695 4.611 36.723 1.00 88.62 85 ILE A CA 1
ATOM 679 C C . ILE A 1 85 ? -0.372 4.209 37.380 1.00 88.62 85 ILE A C 1
ATOM 681 O O . ILE A 1 85 ? 0.691 4.524 36.849 1.00 88.62 85 ILE A O 1
ATOM 685 N N . ASP A 1 86 ? -0.443 3.467 38.488 1.00 87.88 86 ASP A N 1
ATOM 686 C CA . ASP A 1 86 ? 0.726 2.987 39.224 1.00 87.88 86 ASP A CA 1
ATOM 687 C C . ASP A 1 86 ? 1.314 1.721 38.578 1.00 87.88 86 ASP A C 1
ATOM 689 O O . ASP A 1 86 ? 2.438 1.330 38.882 1.00 87.88 86 ASP A O 1
ATOM 693 N N . VAL A 1 87 ? 0.576 1.112 37.639 1.00 91.00 87 VAL A N 1
ATOM 694 C CA . VAL A 1 87 ? 1.000 -0.047 36.842 1.00 91.00 87 VAL A CA 1
ATOM 695 C C . VAL A 1 87 ? 0.869 0.282 35.346 1.00 91.00 87 VAL A C 1
ATOM 697 O O . VAL A 1 87 ? -0.129 -0.083 34.707 1.00 91.00 87 VAL A O 1
ATOM 700 N N . PRO A 1 88 ? 1.864 0.969 34.746 1.00 85.88 88 PRO A N 1
ATOM 701 C CA . PRO A 1 88 ? 1.736 1.602 33.431 1.00 85.88 88 PRO A CA 1
ATOM 702 C C . PRO A 1 88 ? 1.303 0.658 32.309 1.00 85.88 88 PRO A C 1
ATOM 704 O O . PRO A 1 88 ? 0.518 1.039 31.447 1.00 85.88 88 PRO A O 1
ATOM 707 N N . HIS A 1 89 ? 1.751 -0.601 32.319 1.00 88.44 89 HIS A N 1
ATOM 708 C CA . HIS A 1 89 ? 1.409 -1.581 31.280 1.00 88.44 89 HIS A CA 1
ATOM 709 C C . HIS A 1 89 ? -0.090 -1.910 31.193 1.00 88.44 89 HIS A C 1
ATOM 711 O O . HIS A 1 89 ? -0.556 -2.371 30.145 1.00 88.44 89 HIS A O 1
ATOM 717 N N . THR A 1 90 ? -0.872 -1.610 32.235 1.00 94.81 90 THR A N 1
ATOM 718 C CA . THR A 1 90 ? -2.330 -1.767 32.192 1.00 94.81 90 THR A CA 1
ATOM 719 C C . THR A 1 90 ? -3.004 -0.823 31.192 1.00 94.81 90 THR A C 1
ATOM 721 O O . THR A 1 90 ? -4.111 -1.126 30.757 1.00 94.81 90 THR A O 1
ATOM 724 N N . ILE A 1 91 ? -2.351 0.257 30.736 1.00 91.62 91 ILE A N 1
ATOM 725 C CA . ILE A 1 91 ? -2.890 1.136 29.683 1.00 91.62 91 ILE A CA 1
ATOM 726 C C . ILE A 1 91 ? -3.060 0.405 28.343 1.00 91.62 91 ILE A C 1
ATOM 728 O O . ILE A 1 91 ? -4.082 0.545 27.663 1.00 91.62 91 ILE A O 1
ATOM 732 N N . ASN A 1 92 ? -2.089 -0.435 27.976 1.00 91.00 92 ASN A N 1
ATOM 733 C CA . ASN A 1 92 ? -2.128 -1.231 26.750 1.00 91.00 92 ASN A CA 1
ATOM 734 C C . ASN A 1 92 ? -3.189 -2.330 26.866 1.00 91.00 92 ASN A C 1
ATOM 736 O O . ASN A 1 92 ? -3.919 -2.608 25.909 1.00 91.00 92 ASN A O 1
ATOM 740 N N . LEU A 1 93 ? -3.303 -2.918 28.062 1.00 94.38 93 LEU A N 1
ATOM 741 C CA . LEU A 1 93 ? -4.333 -3.899 28.374 1.00 94.38 93 LEU A CA 1
ATOM 742 C C . LEU A 1 93 ? -5.733 -3.280 28.265 1.00 94.38 93 LEU A C 1
ATOM 744 O O . LEU A 1 93 ? -6.582 -3.812 27.552 1.00 94.38 93 LEU A O 1
ATOM 748 N N . ALA A 1 94 ? -5.942 -2.119 28.890 1.00 96.00 94 ALA A N 1
ATOM 749 C CA . ALA A 1 94 ? -7.182 -1.356 28.826 1.00 96.00 94 ALA A CA 1
ATOM 750 C C . ALA A 1 94 ? -7.554 -0.999 27.385 1.00 96.00 94 ALA A C 1
ATOM 752 O O . ALA A 1 94 ? -8.692 -1.211 26.980 1.00 96.00 94 ALA A O 1
ATOM 753 N N . THR A 1 95 ? -6.587 -0.540 26.585 1.00 93.50 95 THR A N 1
ATOM 754 C CA . THR A 1 95 ? -6.798 -0.209 25.166 1.00 93.50 95 THR A CA 1
ATOM 755 C C . THR A 1 95 ? -7.230 -1.436 24.354 1.00 93.50 95 THR A C 1
ATOM 757 O O . THR A 1 95 ? -8.126 -1.344 23.514 1.00 93.50 95 THR A O 1
ATOM 760 N N . THR A 1 96 ? -6.640 -2.604 24.630 1.00 93.94 96 THR A N 1
ATOM 761 C CA . THR A 1 96 ? -6.996 -3.866 23.961 1.00 93.94 96 THR A CA 1
ATOM 762 C C . THR A 1 96 ? -8.411 -4.312 24.335 1.00 93.94 96 THR A C 1
ATOM 764 O O . THR A 1 96 ? -9.221 -4.591 23.450 1.00 93.94 96 THR A O 1
ATOM 767 N N . ILE A 1 97 ? -8.741 -4.317 25.632 1.00 96.81 97 ILE A N 1
ATOM 768 C CA . ILE A 1 97 ? -10.085 -4.651 26.135 1.00 96.81 97 ILE A CA 1
ATOM 769 C C . ILE A 1 97 ? -11.124 -3.694 25.539 1.00 96.81 97 ILE A C 1
ATOM 771 O O . ILE A 1 97 ? -12.155 -4.137 25.030 1.00 96.81 97 ILE A O 1
ATOM 775 N N . ALA A 1 98 ? -10.821 -2.395 25.527 1.00 96.44 98 ALA A N 1
ATOM 776 C CA . ALA A 1 98 ? -11.686 -1.365 24.977 1.00 96.44 98 ALA A CA 1
ATOM 777 C C . ALA A 1 98 ? -11.996 -1.595 23.489 1.00 96.44 98 ALA A C 1
ATOM 779 O O . ALA A 1 98 ? -13.163 -1.598 23.086 1.00 96.44 98 ALA A O 1
ATOM 780 N N . GLY A 1 99 ? -10.978 -1.897 22.678 1.00 93.25 99 GLY A N 1
ATOM 781 C CA . GLY A 1 99 ? -11.161 -2.221 21.262 1.00 93.25 99 GLY A CA 1
ATOM 782 C C . GLY A 1 99 ? -12.018 -3.471 21.024 1.00 93.25 99 GLY A C 1
ATOM 783 O O . GLY A 1 99 ? -12.889 -3.467 20.143 1.00 93.25 99 GLY A O 1
ATOM 784 N N . LEU A 1 100 ? -11.813 -4.531 21.813 1.00 94.81 100 LEU A N 1
ATOM 785 C CA . LEU A 1 100 ? -12.566 -5.786 21.700 1.00 94.81 100 LEU A CA 1
ATOM 786 C C . LEU A 1 100 ? -14.040 -5.615 22.077 1.00 94.81 100 LEU A C 1
ATOM 788 O O . LEU A 1 100 ? -14.914 -6.098 21.361 1.00 94.81 100 LEU A O 1
ATOM 792 N N . GLN A 1 101 ? -14.313 -4.890 23.160 1.00 96.00 101 GLN A N 1
ATOM 793 C CA . GLN A 1 101 ? -15.646 -4.809 23.762 1.00 96.00 101 GLN A CA 1
ATOM 794 C C . GLN A 1 101 ? -16.437 -3.553 23.367 1.00 96.00 101 GLN A C 1
ATOM 796 O O . GLN A 1 101 ? -17.572 -3.377 23.800 1.00 96.00 101 GLN A O 1
ATOM 801 N N . GLY A 1 102 ? -15.875 -2.678 22.528 1.00 96.25 102 GLY A N 1
ATOM 802 C CA . GLY A 1 102 ? -16.558 -1.449 22.115 1.00 96.25 102 GLY A CA 1
ATOM 803 C C . GLY A 1 102 ? -16.615 -0.391 23.224 1.00 96.25 102 GLY A C 1
ATOM 804 O O . GLY A 1 102 ? -17.598 0.340 23.332 1.00 96.25 102 GLY A O 1
ATOM 805 N N . LEU A 1 103 ? -15.580 -0.336 24.063 1.00 98.25 103 LEU A N 1
ATOM 806 C CA . LEU A 1 103 ? -15.457 0.584 25.195 1.00 98.25 103 LEU A CA 1
ATOM 807 C C . LEU A 1 103 ? -14.434 1.682 24.882 1.00 98.25 103 LEU A C 1
ATOM 809 O O . LEU A 1 103 ? -13.686 1.595 23.907 1.00 98.25 103 LEU A O 1
ATOM 813 N N . VAL A 1 104 ? -14.381 2.700 25.734 1.00 97.81 104 VAL A N 1
ATOM 814 C CA . VAL A 1 104 ? -13.304 3.703 25.755 1.00 97.81 104 VAL A CA 1
ATOM 815 C C . VAL A 1 104 ? -12.405 3.494 26.971 1.00 97.81 104 VAL A C 1
ATOM 817 O O . VAL A 1 104 ? -12.814 2.862 27.943 1.00 97.81 104 VAL A O 1
ATOM 820 N N . VAL A 1 105 ? -11.183 4.022 26.939 1.00 97.50 105 VAL A N 1
ATOM 821 C CA . VAL A 1 105 ? -10.343 4.097 28.143 1.00 97.50 105 VAL A CA 1
ATOM 822 C C . VAL A 1 105 ? -10.561 5.460 28.787 1.00 97.50 105 VAL A C 1
ATOM 824 O O . VAL A 1 105 ? -10.415 6.477 28.115 1.00 97.50 105 VAL A O 1
ATOM 827 N N . ALA A 1 106 ? -10.940 5.479 30.063 1.00 96.88 106 ALA A N 1
ATOM 828 C CA . ALA A 1 106 ? -11.272 6.700 30.794 1.00 96.88 106 ALA A CA 1
ATOM 829 C C . ALA A 1 106 ? -10.830 6.596 32.258 1.00 96.88 106 ALA A C 1
ATOM 831 O O . ALA A 1 106 ? -10.709 5.496 32.804 1.00 96.88 106 ALA A O 1
ATOM 832 N N . THR A 1 107 ? -10.636 7.733 32.920 1.00 96.00 107 THR A N 1
ATOM 833 C CA . THR A 1 107 ? -10.556 7.783 34.383 1.00 96.00 107 THR A CA 1
ATOM 834 C C . THR A 1 107 ? -11.940 7.558 34.998 1.00 96.00 107 THR A C 1
ATOM 836 O O . THR A 1 107 ? -12.972 7.694 34.336 1.00 96.00 107 THR A O 1
ATOM 839 N N . ALA A 1 108 ? -11.982 7.221 36.290 1.00 95.94 108 ALA A N 1
ATOM 840 C CA . ALA A 1 108 ? -13.254 7.097 37.003 1.00 95.94 108 ALA A CA 1
ATOM 841 C C . ALA A 1 108 ? -14.032 8.427 37.037 1.00 95.94 108 ALA A C 1
ATOM 843 O O . ALA A 1 108 ? -15.253 8.415 36.928 1.00 95.94 108 ALA A O 1
ATOM 844 N N . GLU A 1 109 ? -13.320 9.555 37.132 1.00 96.00 109 GLU A N 1
ATOM 845 C CA . GLU A 1 109 ? -13.907 10.897 37.096 1.00 96.00 109 GLU A CA 1
ATOM 846 C C . GLU A 1 109 ? -14.504 11.207 35.720 1.00 96.00 109 GLU A C 1
ATOM 848 O O . GLU A 1 109 ? -15.676 11.552 35.642 1.00 96.00 109 GLU A O 1
ATOM 853 N N . GLN A 1 110 ? -13.766 10.972 34.627 1.00 97.12 110 GLN A N 1
ATOM 854 C CA . GLN A 1 110 ? -14.290 11.136 33.263 1.00 97.12 110 GLN 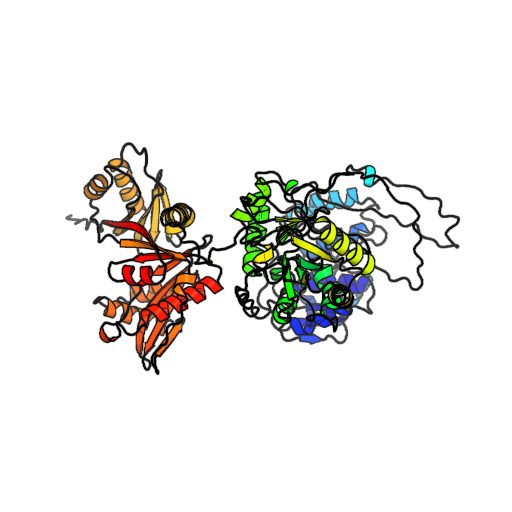A CA 1
ATOM 855 C C . GLN A 1 110 ? -15.526 10.256 33.020 1.00 97.12 110 GLN A C 1
ATOM 857 O O . GLN A 1 110 ? -16.502 10.698 32.411 1.00 97.12 110 GLN A O 1
ATOM 862 N N . ALA A 1 111 ? -15.501 9.008 33.503 1.00 97.00 111 ALA A N 1
ATOM 863 C CA . ALA A 1 111 ? -16.637 8.100 33.398 1.00 97.00 111 ALA A CA 1
ATOM 864 C C . ALA A 1 111 ? -17.869 8.644 34.144 1.00 97.00 111 ALA A C 1
ATOM 866 O O . ALA A 1 111 ? -18.965 8.639 33.588 1.00 97.00 111 ALA A O 1
ATOM 867 N N . GLU A 1 112 ? -17.695 9.179 35.354 1.00 97.19 112 GLU A N 1
ATOM 868 C CA . GLU A 1 112 ? -18.768 9.831 36.111 1.00 97.19 112 GLU A CA 1
ATOM 869 C C . GLU A 1 112 ? -19.281 11.096 35.403 1.00 97.19 112 GLU A C 1
ATOM 871 O O . GLU A 1 112 ? -20.488 11.231 35.191 1.00 97.19 112 GLU A O 1
ATOM 876 N N . THR A 1 113 ? -18.380 11.983 34.965 1.00 96.44 113 THR A N 1
ATOM 877 C CA . THR A 1 113 ? -18.706 13.240 34.273 1.00 96.44 113 THR A CA 1
ATOM 878 C C . THR A 1 113 ? -19.552 13.015 33.021 1.00 96.44 113 THR A C 1
ATOM 880 O O . THR A 1 113 ? -20.529 13.730 32.807 1.00 96.44 113 THR A O 1
ATOM 883 N N . HIS A 1 114 ? -19.218 12.006 32.215 1.00 95.75 114 HIS A N 1
ATOM 884 C CA . HIS A 1 114 ? -19.908 11.705 30.956 1.00 95.75 114 HIS A CA 1
ATOM 885 C C . HIS A 1 114 ? -20.996 10.622 31.083 1.00 95.75 114 HIS A C 1
ATOM 887 O O . HIS A 1 114 ? -21.511 10.133 30.071 1.00 95.75 114 HIS A O 1
ATOM 893 N N . GLY A 1 115 ? -21.333 10.196 32.308 1.00 96.06 115 GLY A N 1
ATOM 894 C CA . GLY A 1 115 ? -22.341 9.159 32.550 1.00 96.06 115 GLY A CA 1
ATOM 895 C C . GLY A 1 115 ? -22.023 7.824 31.861 1.00 96.06 115 GLY A C 1
ATOM 896 O O . GLY A 1 115 ? -22.913 7.176 31.310 1.00 96.06 115 GLY A O 1
ATOM 897 N N . ILE A 1 116 ? -20.747 7.437 31.828 1.00 97.75 116 ILE A N 1
ATOM 898 C CA . ILE A 1 116 ? -20.246 6.192 31.241 1.00 97.75 116 ILE A CA 1
ATOM 899 C C . ILE A 1 116 ? -20.137 5.132 32.337 1.00 97.75 116 ILE A C 1
ATOM 901 O O . ILE A 1 116 ? -19.461 5.334 33.341 1.00 97.75 116 ILE A O 1
ATOM 905 N N . GLU A 1 117 ? -20.747 3.967 32.134 1.00 98.00 117 GLU A N 1
ATOM 906 C CA . GLU A 1 117 ? -20.543 2.829 33.033 1.00 98.00 117 GLU A CA 1
ATOM 907 C C . GLU A 1 117 ? -19.101 2.306 32.935 1.00 98.00 117 GLU A C 1
ATOM 909 O O . GLU A 1 117 ? -18.589 2.073 31.836 1.00 98.00 117 GLU A O 1
ATOM 914 N N . ILE A 1 118 ? -18.450 2.094 34.082 1.00 98.62 118 ILE A N 1
ATOM 915 C CA . ILE A 1 118 ? -17.154 1.411 34.156 1.00 98.62 118 ILE A CA 1
ATOM 916 C C . ILE A 1 118 ? -17.410 -0.095 34.068 1.00 98.62 118 ILE A C 1
ATOM 918 O O . ILE A 1 118 ? -17.895 -0.698 35.021 1.00 98.62 118 ILE A O 1
ATOM 922 N N . VAL A 1 119 ? -17.063 -0.688 32.927 1.00 98.38 119 VAL A N 1
ATOM 923 C CA . VAL A 1 119 ? -17.251 -2.120 32.644 1.00 98.38 119 VAL A CA 1
ATOM 924 C C . VAL A 1 119 ? -16.081 -2.943 33.176 1.00 98.38 119 VAL A C 1
ATOM 926 O O . VAL A 1 119 ? -16.278 -4.043 33.681 1.00 98.38 119 VAL A O 1
ATOM 929 N N . GLU A 1 120 ? -14.864 -2.399 33.110 1.00 97.81 120 GLU A N 1
ATOM 930 C CA . GLU A 1 120 ? -13.652 -3.064 33.589 1.00 97.81 120 GLU A CA 1
ATOM 931 C C . GLU A 1 120 ? -12.797 -2.081 34.402 1.00 97.81 120 GLU A C 1
ATOM 933 O O . GLU A 1 120 ? -12.569 -0.941 33.989 1.00 97.81 120 GLU A O 1
ATOM 938 N N . ASN A 1 121 ? -12.304 -2.519 35.564 1.00 97.69 121 ASN A N 1
ATOM 939 C CA . ASN A 1 121 ? -11.436 -1.722 36.430 1.00 97.69 121 ASN A CA 1
ATOM 940 C C . ASN A 1 121 ? -10.156 -2.501 36.731 1.00 97.69 121 ASN A C 1
ATOM 942 O O . ASN A 1 121 ? -10.185 -3.495 37.453 1.00 97.69 121 ASN A O 1
ATOM 946 N N . LEU A 1 122 ? -9.036 -2.048 36.172 1.00 97.31 122 LEU A N 1
ATOM 947 C CA . LEU A 1 122 ? -7.745 -2.725 36.295 1.00 97.31 122 LEU A CA 1
ATOM 948 C C . LEU A 1 122 ? -6.933 -2.255 37.510 1.00 97.31 122 LEU A C 1
ATOM 950 O O . LEU A 1 122 ? -5.862 -2.803 37.762 1.00 97.31 122 LEU A O 1
ATOM 954 N N . ARG A 1 123 ? -7.425 -1.267 38.271 1.00 95.75 123 ARG A N 1
ATOM 955 C CA . ARG A 1 123 ? -6.711 -0.729 39.438 1.00 95.75 123 ARG A CA 1
ATOM 956 C C . ARG A 1 123 ? -6.546 -1.782 40.527 1.00 95.75 123 ARG A C 1
ATOM 958 O O . ARG A 1 123 ? -7.523 -2.417 40.925 1.00 95.75 123 ARG A O 1
ATOM 965 N N . GLY A 1 124 ? -5.319 -1.950 41.015 1.00 94.75 124 GLY A N 1
ATOM 966 C CA . GLY A 1 124 ? -4.964 -2.932 42.041 1.00 94.75 124 GLY A CA 1
ATOM 967 C C . GLY A 1 124 ? -5.115 -4.392 41.600 1.00 94.75 124 GLY A C 1
ATOM 968 O O . GLY A 1 124 ? -5.080 -5.289 42.441 1.00 94.75 124 GLY A O 1
ATOM 969 N N . ARG A 1 125 ? -5.320 -4.649 40.301 1.00 95.75 125 ARG A N 1
ATOM 970 C CA . ARG A 1 125 ? -5.523 -6.000 39.758 1.00 95.75 125 ARG A CA 1
ATOM 971 C C . ARG A 1 125 ? -4.208 -6.722 39.461 1.00 95.75 125 ARG A C 1
ATOM 973 O O . ARG A 1 125 ? -4.176 -7.951 39.454 1.00 95.75 125 ARG A O 1
ATOM 980 N N . PHE A 1 126 ? -3.153 -5.961 39.204 1.00 94.31 126 PHE A N 1
ATOM 981 C CA . PHE A 1 126 ? -1.829 -6.460 38.862 1.00 94.31 126 PHE A CA 1
ATOM 982 C C . PHE A 1 126 ? -0.781 -5.779 39.739 1.00 94.31 126 PHE A C 1
ATOM 984 O O . PHE A 1 126 ? -0.970 -4.641 40.166 1.00 94.31 126 PHE A O 1
ATOM 991 N N . GLU A 1 127 ? 0.321 -6.477 39.988 1.00 91.56 127 GLU A N 1
ATOM 992 C CA . GLU A 1 127 ? 1.568 -5.845 40.421 1.00 91.56 127 GLU A CA 1
ATOM 993 C C . GLU A 1 127 ? 2.265 -5.208 39.201 1.00 91.56 127 GLU A C 1
ATOM 995 O O . GLU A 1 127 ? 1.889 -5.489 38.059 1.00 91.56 127 GLU A O 1
ATOM 1000 N N . ASP A 1 128 ? 3.283 -4.366 39.420 1.00 86.88 128 ASP A N 1
ATOM 1001 C CA . ASP A 1 128 ? 4.121 -3.802 38.344 1.00 86.88 128 ASP A CA 1
ATOM 1002 C C . ASP A 1 128 ? 5.077 -4.853 37.753 1.00 86.88 128 ASP A C 1
ATOM 1004 O O . ASP A 1 128 ? 6.299 -4.776 37.876 1.00 86.88 128 ASP A O 1
ATOM 1008 N N . ASP A 1 129 ? 4.481 -5.869 37.127 1.00 86.56 129 ASP A N 1
ATOM 1009 C CA . ASP A 1 129 ? 5.139 -6.942 36.391 1.00 86.56 129 ASP A CA 1
ATOM 1010 C C . ASP A 1 129 ? 4.624 -6.959 34.939 1.00 86.56 129 ASP A C 1
ATOM 1012 O O . ASP A 1 129 ? 3.569 -7.536 34.634 1.00 86.56 129 ASP A O 1
ATOM 1016 N N . PRO A 1 130 ? 5.365 -6.336 34.005 1.00 83.88 130 PRO A N 1
ATOM 1017 C CA . PRO A 1 130 ? 5.004 -6.313 32.596 1.00 83.88 130 PRO A CA 1
ATOM 1018 C C . PRO A 1 130 ? 4.828 -7.704 31.982 1.00 83.88 130 PRO A C 1
ATOM 1020 O O . PRO A 1 130 ? 3.973 -7.867 31.114 1.00 83.88 130 PRO A O 1
ATOM 1023 N N . ALA A 1 131 ? 5.627 -8.699 32.379 1.00 82.69 131 ALA A N 1
ATOM 1024 C CA . ALA A 1 131 ? 5.550 -10.035 31.796 1.00 82.69 131 ALA A CA 1
ATOM 1025 C C . ALA A 1 131 ? 4.233 -10.705 32.196 1.00 82.69 131 ALA A C 1
ATOM 1027 O O . ALA A 1 131 ? 3.474 -11.119 31.321 1.00 82.69 131 ALA A O 1
ATOM 1028 N N . ALA A 1 132 ? 3.896 -10.678 33.488 1.00 85.69 132 ALA A N 1
ATOM 1029 C CA . ALA A 1 132 ? 2.642 -11.234 33.992 1.00 85.69 132 ALA A CA 1
ATOM 1030 C C . ALA A 1 132 ? 1.401 -10.578 33.357 1.00 85.69 132 ALA A C 1
ATOM 1032 O O . ALA A 1 132 ? 0.424 -11.261 33.036 1.00 85.69 132 ALA A O 1
ATOM 1033 N N . ILE A 1 133 ? 1.434 -9.260 33.128 1.00 91.44 133 ILE A N 1
ATOM 1034 C CA . ILE A 1 133 ? 0.337 -8.531 32.471 1.00 91.44 133 ILE A CA 1
ATOM 1035 C C . ILE A 1 133 ? 0.168 -8.986 31.015 1.00 91.44 133 ILE A C 1
ATOM 1037 O O . ILE A 1 133 ? -0.959 -9.225 30.570 1.00 91.44 133 ILE A O 1
ATOM 1041 N N . HIS A 1 134 ? 1.265 -9.117 30.261 1.00 86.56 134 HIS A N 1
ATOM 1042 C CA . HIS A 1 134 ? 1.192 -9.573 28.871 1.00 86.56 134 HIS A CA 1
ATOM 1043 C C . HIS A 1 134 ? 0.832 -11.059 28.769 1.00 86.56 134 HIS A C 1
ATOM 1045 O O . HIS A 1 134 ? 0.040 -11.407 27.899 1.00 86.56 134 HIS A O 1
ATOM 1051 N N . ASP A 1 135 ? 1.316 -11.917 29.669 1.00 89.00 135 ASP A N 1
ATOM 1052 C CA . ASP A 1 135 ? 0.921 -13.328 29.734 1.00 89.00 135 ASP A CA 1
ATOM 1053 C C . ASP A 1 135 ? -0.579 -13.463 30.005 1.00 89.00 135 ASP A C 1
ATOM 1055 O O . ASP A 1 135 ? -1.274 -14.238 29.342 1.00 89.00 135 ASP A O 1
ATOM 1059 N N . TRP A 1 136 ? -1.117 -12.641 30.916 1.00 95.31 136 TRP A N 1
ATOM 1060 C CA . TRP A 1 136 ? -2.557 -12.568 31.137 1.00 95.31 136 TRP A CA 1
ATOM 1061 C C . TRP A 1 136 ? -3.292 -12.134 29.863 1.00 95.31 136 TRP A C 1
ATOM 1063 O O . TRP A 1 136 ? -4.265 -12.780 29.468 1.00 95.31 136 TRP A O 1
ATOM 1073 N N . ALA A 1 137 ? -2.818 -11.084 29.185 1.00 93.25 137 ALA A N 1
ATOM 1074 C CA . ALA A 1 137 ? -3.411 -10.611 27.935 1.00 93.25 137 ALA A CA 1
ATOM 1075 C C . ALA A 1 137 ? -3.397 -11.697 26.844 1.00 93.25 137 ALA A C 1
ATOM 1077 O O . ALA A 1 137 ? -4.408 -11.910 26.175 1.00 93.25 137 ALA A O 1
ATOM 1078 N N . MET A 1 138 ? -2.287 -12.425 26.698 1.00 91.25 138 MET A N 1
ATOM 1079 C CA . MET A 1 138 ? -2.159 -13.523 25.742 1.00 91.25 138 MET A CA 1
ATOM 1080 C C . MET A 1 138 ? -3.116 -14.670 26.072 1.00 91.25 138 MET A C 1
ATOM 1082 O O . MET A 1 138 ? -3.789 -15.178 25.182 1.00 91.25 138 MET A O 1
ATOM 1086 N N . ALA A 1 139 ? -3.243 -15.041 27.344 1.00 94.81 139 ALA A N 1
ATOM 1087 C CA . ALA A 1 139 ? -4.117 -16.136 27.753 1.00 94.81 139 ALA A CA 1
ATOM 1088 C C . ALA A 1 139 ? -5.620 -15.816 27.620 1.00 94.81 139 ALA A C 1
ATOM 1090 O O . ALA A 1 139 ? -6.412 -16.730 27.409 1.00 94.81 139 ALA A O 1
ATOM 1091 N N . HIS A 1 140 ? -6.028 -14.547 27.747 1.00 96.19 140 HIS A N 1
ATOM 1092 C CA . HIS A 1 140 ? -7.452 -14.182 27.853 1.00 96.19 140 HIS A CA 1
ATOM 1093 C C . HIS A 1 140 ? -7.995 -13.392 26.658 1.00 96.19 140 HIS A C 1
ATOM 1095 O O . HIS A 1 140 ? -9.196 -13.439 26.386 1.00 96.19 140 HIS A O 1
ATOM 1101 N N . LEU A 1 141 ? -7.142 -12.643 25.954 1.00 95.31 141 LEU A N 1
ATOM 1102 C CA . LEU A 1 141 ? -7.562 -11.730 24.886 1.00 95.31 141 LEU A CA 1
ATOM 1103 C C . LEU A 1 141 ? -7.100 -12.183 23.496 1.00 95.31 141 LEU A C 1
ATOM 1105 O O . LEU A 1 141 ? -7.745 -11.829 22.511 1.00 95.31 141 LEU A O 1
ATOM 1109 N N . TRP A 1 142 ? -6.029 -12.979 23.391 1.00 92.69 142 TRP A N 1
ATOM 1110 C CA . TRP A 1 142 ? -5.409 -13.327 22.104 1.00 92.69 142 TRP A CA 1
ATOM 1111 C C . TRP A 1 142 ? -6.368 -13.975 21.101 1.00 92.69 142 TRP A C 1
ATOM 1113 O O . TRP A 1 142 ? -6.351 -13.612 19.927 1.00 92.69 142 TRP A O 1
ATOM 1123 N N . GLU A 1 143 ? -7.238 -14.887 21.546 1.00 94.62 143 GLU A N 1
ATOM 1124 C CA . GLU A 1 143 ? -8.209 -15.558 20.666 1.00 94.62 143 GLU A CA 1
ATOM 1125 C C . GLU A 1 143 ? -9.231 -14.593 20.046 1.00 94.62 143 GLU A C 1
ATOM 1127 O O . GLU A 1 143 ? -9.778 -14.866 18.980 1.00 94.62 143 GLU A O 1
ATOM 1132 N N . GLN A 1 144 ? -9.483 -13.458 20.701 1.00 94.88 144 GLN A N 1
ATOM 1133 C CA . GLN A 1 144 ? -10.435 -12.442 20.250 1.00 94.88 144 GLN A CA 1
ATOM 1134 C C . GLN A 1 144 ? -9.760 -11.361 19.390 1.00 94.88 144 GLN A C 1
ATOM 1136 O O . GLN A 1 144 ? -10.428 -10.642 18.643 1.00 94.88 144 GLN A O 1
ATOM 1141 N N . CYS A 1 145 ? -8.437 -11.223 19.500 1.00 90.31 145 CYS A N 1
ATOM 1142 C CA . CYS A 1 145 ? -7.649 -10.261 18.745 1.00 90.31 145 CYS A CA 1
ATOM 1143 C C . CYS A 1 145 ? -7.478 -10.679 17.279 1.00 90.31 145 CYS A C 1
ATOM 1145 O O . CYS A 1 145 ? -7.492 -11.853 16.918 1.00 90.31 145 CYS A O 1
ATOM 1147 N N . THR A 1 146 ? -7.243 -9.694 16.411 1.00 84.06 146 THR A N 1
ATOM 1148 C CA . THR A 1 146 ? -6.767 -9.977 15.052 1.00 84.06 146 THR A CA 1
ATOM 1149 C C . THR A 1 146 ? -5.348 -10.533 15.102 1.00 84.06 146 THR A C 1
ATOM 1151 O O . THR A 1 146 ? -4.493 -9.995 15.799 1.00 84.06 146 THR A O 1
ATOM 1154 N N . HIS A 1 147 ? -5.068 -11.566 14.310 1.00 84.38 147 HIS A N 1
ATOM 1155 C CA . HIS A 1 147 ? -3.714 -12.120 14.164 1.00 84.38 147 HIS A CA 1
ATOM 1156 C C . HIS A 1 147 ? -2.985 -11.564 12.935 1.00 84.38 147 HIS A C 1
ATOM 1158 O O . HIS A 1 147 ? -1.940 -12.068 12.543 1.00 84.38 147 HIS A O 1
ATOM 1164 N N . LYS A 1 148 ? -3.541 -10.522 12.300 1.00 78.38 148 LYS A N 1
ATOM 1165 C CA . LYS A 1 148 ? -2.945 -9.892 11.110 1.00 78.38 148 LYS A CA 1
ATOM 1166 C C . LYS A 1 148 ? -1.824 -8.910 11.445 1.00 78.38 148 LYS A C 1
ATOM 1168 O O . LYS A 1 148 ? -0.943 -8.707 10.619 1.00 78.38 148 LYS A O 1
ATOM 1173 N N . ILE A 1 149 ? -1.912 -8.242 12.596 1.00 78.38 149 ILE A N 1
ATOM 1174 C CA . ILE A 1 149 ? -0.993 -7.179 13.016 1.00 78.38 149 ILE A CA 1
ATOM 1175 C C . ILE A 1 149 ? -0.792 -7.298 14.525 1.00 78.38 149 ILE A C 1
ATOM 1177 O O . ILE A 1 149 ? -1.769 -7.369 15.269 1.00 78.38 149 ILE A O 1
ATOM 1181 N N . LEU A 1 150 ? 0.466 -7.256 14.959 1.00 77.94 150 LEU A N 1
ATOM 1182 C CA . LEU A 1 150 ? 0.852 -7.103 16.358 1.00 77.94 150 LEU A CA 1
ATOM 1183 C C . LEU A 1 150 ? 1.497 -5.728 16.543 1.00 77.94 150 LEU A C 1
ATOM 1185 O O . LEU A 1 150 ? 2.353 -5.332 15.754 1.00 77.94 150 LEU A O 1
ATOM 1189 N N . VAL A 1 151 ? 1.100 -5.002 17.588 1.00 76.38 151 VAL A N 1
ATOM 1190 C CA . VAL A 1 151 ? 1.596 -3.645 17.847 1.00 76.38 151 VAL A CA 1
ATOM 1191 C C . VAL A 1 151 ? 2.484 -3.635 19.087 1.00 76.38 151 VAL A C 1
ATOM 1193 O O . VAL A 1 151 ? 2.050 -3.967 20.188 1.00 76.38 151 VAL A O 1
ATOM 1196 N N . GLY A 1 152 ? 3.738 -3.212 18.918 1.00 73.38 152 GLY A N 1
ATOM 1197 C CA . GLY A 1 152 ? 4.639 -2.921 20.029 1.00 73.38 152 GLY A CA 1
ATOM 1198 C C . GLY A 1 152 ? 4.449 -1.493 20.531 1.00 73.38 152 GLY A C 1
ATOM 1199 O O . GLY A 1 152 ? 5.054 -0.576 19.984 1.00 73.38 152 GLY A O 1
ATOM 1200 N N . LEU A 1 153 ? 3.629 -1.306 21.569 1.00 73.69 153 LEU A N 1
ATOM 1201 C CA . LEU A 1 153 ? 3.331 0.015 22.131 1.00 73.69 153 LEU A CA 1
ATOM 1202 C C . LEU A 1 153 ? 4.061 0.236 23.471 1.00 73.69 153 LEU A C 1
ATOM 1204 O O . LEU A 1 153 ? 3.865 -0.571 24.386 1.00 73.69 153 LEU A O 1
ATOM 1208 N N . PRO A 1 154 ? 4.896 1.282 23.633 1.00 72.62 154 PRO A N 1
ATOM 1209 C CA . PRO A 1 154 ? 5.403 1.648 24.953 1.00 72.62 154 PRO A CA 1
ATOM 1210 C C . PRO A 1 154 ? 4.250 2.106 25.866 1.00 72.62 154 PRO A C 1
ATOM 1212 O O . PRO A 1 154 ? 3.379 2.845 25.410 1.00 72.62 154 PRO A O 1
ATOM 1215 N N . PRO A 1 155 ? 4.234 1.710 27.151 1.00 73.69 155 PRO A N 1
ATOM 1216 C CA . PRO A 1 155 ? 3.174 2.057 28.101 1.00 73.69 155 PRO A CA 1
ATOM 1217 C C . PRO A 1 155 ? 3.369 3.473 28.675 1.00 73.69 155 PRO A C 1
ATOM 1219 O O . PRO A 1 155 ? 3.253 3.687 29.878 1.00 73.69 155 PRO A O 1
ATOM 1222 N N . THR A 1 156 ? 3.780 4.434 27.847 1.00 64.00 156 THR A N 1
ATOM 1223 C CA . THR A 1 156 ? 4.169 5.774 28.299 1.00 64.00 156 THR A CA 1
ATOM 1224 C C . THR A 1 156 ? 3.228 6.849 27.770 1.00 64.00 156 THR A C 1
ATOM 1226 O O . THR A 1 156 ? 2.782 6.814 26.624 1.00 64.00 156 THR A O 1
ATOM 1229 N N . HIS A 1 157 ? 2.982 7.861 28.604 1.00 50.25 157 HIS A N 1
ATOM 1230 C CA . HIS A 1 157 ? 2.474 9.158 28.168 1.00 50.25 157 HIS A CA 1
ATOM 1231 C C . HIS A 1 157 ? 3.664 10.078 27.885 1.00 50.25 157 HIS A C 1
ATOM 1233 O O . HIS A 1 157 ? 4.605 10.150 28.674 1.00 50.25 157 HIS A O 1
ATOM 1239 N N . THR A 1 158 ? 3.652 10.796 26.761 1.00 43.22 158 THR A N 1
ATOM 1240 C CA . THR A 1 158 ? 4.638 11.859 26.530 1.00 43.22 158 THR A CA 1
ATOM 1241 C C . THR A 1 158 ? 4.193 13.113 27.274 1.00 43.22 158 THR A C 1
ATOM 1243 O O . THR A 1 158 ? 3.126 13.649 26.985 1.00 43.22 158 THR A O 1
ATOM 1246 N N . VAL A 1 159 ? 5.018 13.586 28.206 1.00 42.12 159 VAL A N 1
ATOM 1247 C CA . VAL A 1 159 ? 4.850 14.879 28.881 1.00 42.12 159 VAL A CA 1
ATOM 1248 C C . VAL A 1 159 ? 6.006 15.771 28.441 1.00 42.12 159 VAL A C 1
ATOM 1250 O O . VAL A 1 159 ? 7.168 15.385 28.565 1.00 42.12 159 VAL A O 1
ATOM 1253 N N . ALA A 1 160 ? 5.703 16.942 27.886 1.00 38.78 160 ALA A N 1
ATOM 1254 C CA . ALA A 1 160 ? 6.725 17.941 27.610 1.00 38.78 160 ALA A CA 1
ATOM 1255 C C . ALA A 1 160 ? 7.142 18.595 28.934 1.00 38.78 160 ALA A C 1
ATOM 1257 O O . ALA A 1 160 ? 6.301 19.135 29.649 1.00 38.78 160 ALA A O 1
ATOM 1258 N N . VAL A 1 161 ? 8.433 18.537 29.263 1.00 43.72 161 VAL A N 1
ATOM 1259 C CA . VAL A 1 161 ? 9.002 19.222 30.431 1.00 43.72 161 VAL A CA 1
ATOM 1260 C C . VAL A 1 161 ? 9.851 20.381 29.924 1.00 43.72 161 VAL A C 1
ATOM 1262 O O . VAL A 1 161 ? 10.912 20.180 29.329 1.00 43.72 161 VAL A O 1
ATOM 1265 N N . GLU A 1 162 ? 9.359 21.601 30.117 1.00 40.56 162 GLU A N 1
ATOM 1266 C CA . GLU A 1 162 ? 10.038 22.818 29.675 1.00 40.56 162 GLU A CA 1
ATOM 1267 C C . GLU A 1 162 ? 11.391 22.972 30.397 1.00 40.56 162 GLU A C 1
ATOM 1269 O O . GLU A 1 162 ? 11.487 22.828 31.615 1.00 40.56 162 GLU A O 1
ATOM 1274 N N . GLY A 1 163 ? 12.468 23.221 29.643 1.00 51.22 163 GLY A N 1
ATOM 1275 C CA . GLY A 1 163 ? 13.819 23.390 30.198 1.00 51.22 163 GLY A CA 1
ATOM 1276 C C . GLY A 1 163 ? 14.572 22.100 30.561 1.00 51.22 163 GLY A C 1
ATOM 1277 O O . GLY A 1 163 ? 15.653 22.186 31.150 1.00 51.22 163 GLY A O 1
ATOM 1278 N N . ALA A 1 164 ? 14.060 20.915 30.203 1.00 49.16 164 ALA A N 1
ATOM 1279 C CA . ALA A 1 164 ? 14.750 19.649 30.452 1.00 49.16 164 ALA A CA 1
ATOM 1280 C C . ALA A 1 164 ? 16.107 19.577 29.721 1.00 49.16 164 ALA A C 1
ATOM 1282 O O . ALA A 1 164 ? 16.193 19.725 28.501 1.00 49.16 164 ALA A O 1
ATOM 1283 N N . ARG A 1 165 ? 17.185 19.326 30.475 1.00 50.00 165 ARG A N 1
ATOM 1284 C CA . ARG A 1 165 ? 18.524 19.044 29.937 1.00 50.00 165 ARG A CA 1
ATOM 1285 C C . ARG A 1 165 ? 18.784 17.545 30.009 1.00 50.00 165 ARG A C 1
ATOM 1287 O O . ARG A 1 165 ? 18.789 16.977 31.096 1.00 50.00 165 ARG A O 1
ATOM 1294 N N . TRP A 1 166 ? 19.030 16.921 28.863 1.00 51.12 166 TRP A N 1
ATOM 1295 C CA . TRP A 1 166 ? 19.380 15.505 28.786 1.00 51.12 166 TRP A CA 1
ATOM 1296 C C . TRP A 1 166 ? 20.882 15.317 29.000 1.00 51.12 166 TRP A C 1
ATOM 1298 O O . TRP A 1 166 ? 21.691 16.042 28.425 1.00 51.12 166 TRP A O 1
ATOM 1308 N N . THR A 1 167 ? 21.250 14.354 29.841 1.00 57.16 167 THR A N 1
ATOM 1309 C CA . THR A 1 167 ? 22.635 13.915 30.057 1.00 57.16 167 THR A CA 1
ATOM 1310 C C . THR A 1 167 ? 22.675 12.414 29.803 1.00 57.16 167 THR A C 1
ATOM 1312 O O . THR A 1 167 ? 21.841 11.688 30.338 1.00 57.16 167 THR A O 1
ATOM 1315 N N . GLU A 1 168 ? 23.595 11.948 28.959 1.00 54.78 168 GLU A N 1
ATOM 1316 C CA . GLU A 1 168 ? 23.804 10.514 28.738 1.00 54.78 168 GLU A CA 1
ATOM 1317 C C . GLU A 1 168 ? 24.461 9.906 29.985 1.00 54.78 168 GLU A C 1
ATOM 1319 O O . GLU A 1 168 ? 25.529 10.357 30.398 1.00 54.78 168 GLU A O 1
ATOM 1324 N N . LEU A 1 169 ? 23.802 8.923 30.607 1.00 60.81 169 LEU A N 1
ATOM 1325 C CA . LEU A 1 169 ? 24.253 8.299 31.861 1.00 60.81 169 LEU A CA 1
ATOM 1326 C C . LEU A 1 169 ? 24.845 6.896 31.655 1.00 60.81 169 LEU A C 1
ATOM 1328 O O . LEU A 1 169 ? 25.689 6.468 32.436 1.00 60.81 169 LEU A O 1
ATOM 1332 N N . LEU A 1 170 ? 24.407 6.183 30.615 1.00 59.81 170 LEU A N 1
ATOM 1333 C CA . LEU A 1 170 ? 24.867 4.843 30.258 1.00 59.81 170 LEU A CA 1
ATOM 1334 C C . LEU A 1 170 ? 24.721 4.649 28.741 1.00 59.81 170 LEU A C 1
ATOM 1336 O O . LEU A 1 170 ? 23.761 5.138 28.144 1.00 59.81 170 LEU A O 1
ATOM 1340 N N . ARG A 1 171 ? 25.653 3.914 28.134 1.00 64.31 171 ARG A N 1
ATOM 1341 C CA . ARG A 1 171 ? 25.628 3.511 26.727 1.00 64.31 171 ARG A CA 1
ATOM 1342 C C . ARG A 1 171 ? 26.072 2.056 26.633 1.00 64.31 171 ARG A C 1
ATOM 1344 O O . ARG A 1 171 ? 27.162 1.734 27.093 1.00 64.31 171 ARG A O 1
ATOM 1351 N N . GLU A 1 172 ? 25.247 1.215 26.021 1.00 61.16 172 GLU A N 1
ATOM 1352 C CA . GLU A 1 172 ? 25.639 -0.142 25.640 1.00 61.16 172 GLU A CA 1
ATOM 1353 C C . GLU A 1 172 ? 26.457 -0.070 24.345 1.00 61.16 172 GLU A C 1
ATOM 1355 O O . GLU A 1 172 ? 26.018 0.521 23.354 1.00 61.16 172 GLU A O 1
ATOM 1360 N N . THR A 1 173 ? 27.679 -0.594 24.379 1.00 62.44 173 THR A N 1
ATOM 1361 C CA . THR A 1 173 ? 28.633 -0.527 23.263 1.00 62.44 173 THR A CA 1
ATOM 1362 C C . THR A 1 173 ? 28.688 -1.818 22.457 1.00 62.44 173 THR A C 1
ATOM 1364 O O . THR A 1 173 ? 29.238 -1.811 21.357 1.00 62.44 173 THR A O 1
ATOM 1367 N N . GLU A 1 174 ? 28.109 -2.905 22.970 1.00 48.38 174 GLU A N 1
ATOM 1368 C CA . GLU A 1 174 ? 28.072 -4.213 22.321 1.00 48.38 174 GLU A CA 1
ATOM 1369 C C . GLU A 1 174 ? 26.638 -4.639 21.966 1.00 48.38 174 GLU A C 1
ATOM 1371 O O . GLU A 1 174 ? 25.653 -4.283 22.609 1.00 48.38 174 GLU A O 1
ATOM 1376 N N . ARG A 1 175 ? 26.483 -5.412 20.887 1.00 45.97 175 ARG A N 1
ATOM 1377 C CA . ARG A 1 175 ? 25.164 -5.854 20.413 1.00 45.97 175 ARG A CA 1
ATOM 1378 C C . ARG A 1 175 ? 24.684 -7.065 21.221 1.00 45.97 175 ARG A C 1
ATOM 1380 O O . ARG A 1 175 ? 25.032 -8.197 20.897 1.00 45.97 175 ARG A O 1
ATOM 1387 N N . VAL A 1 176 ? 23.826 -6.837 22.214 1.00 52.56 176 VAL A N 1
ATOM 1388 C CA . VAL A 1 176 ? 23.168 -7.901 22.996 1.00 52.56 176 VAL A CA 1
ATOM 1389 C C . VAL A 1 176 ? 21.858 -8.329 22.317 1.00 52.56 176 VAL A C 1
ATOM 1391 O O . VAL A 1 176 ? 20.955 -7.516 22.112 1.00 52.56 176 VAL A O 1
ATOM 1394 N N . THR A 1 177 ? 21.755 -9.604 21.926 1.00 43.72 177 THR A N 1
ATOM 1395 C CA . THR A 1 177 ? 20.611 -10.153 21.156 1.00 43.72 177 THR A CA 1
ATOM 1396 C C . THR A 1 177 ? 19.751 -11.150 21.931 1.00 43.72 177 THR A C 1
ATOM 1398 O O . THR A 1 177 ? 18.745 -11.627 21.406 1.00 43.72 177 THR A O 1
ATOM 1401 N N . ASP A 1 178 ? 20.117 -11.444 23.176 1.00 52.38 178 ASP A N 1
ATOM 1402 C CA . ASP A 1 178 ? 19.340 -12.280 24.083 1.00 52.38 178 ASP A CA 1
ATOM 1403 C C . ASP A 1 178 ? 18.571 -11.432 25.115 1.00 52.38 178 ASP A C 1
ATOM 1405 O O . ASP A 1 178 ? 18.614 -10.199 25.105 1.00 52.38 178 ASP A O 1
ATOM 1409 N N . SER A 1 179 ? 17.832 -12.103 26.000 1.00 41.47 179 SER A N 1
ATOM 1410 C CA . SER A 1 179 ? 16.989 -11.468 27.016 1.00 41.47 179 SER A CA 1
ATOM 1411 C C . SER A 1 179 ? 17.754 -10.671 28.077 1.00 41.47 179 SER A C 1
ATOM 1413 O O . SER A 1 179 ? 17.114 -9.935 28.820 1.00 41.47 179 SER A O 1
ATOM 1415 N N . SER A 1 180 ? 19.086 -10.778 28.165 1.00 55.53 180 SER A N 1
ATOM 1416 C CA . SER A 1 180 ? 19.890 -9.936 29.066 1.00 55.53 180 SER A CA 1
ATOM 1417 C C . SER A 1 180 ? 19.911 -8.467 28.634 1.00 55.53 180 SER A C 1
ATOM 1419 O O . SER A 1 180 ? 20.187 -7.597 29.451 1.00 55.53 180 SER A O 1
ATOM 1421 N N . ASN A 1 181 ? 19.488 -8.138 27.403 1.00 52.06 181 ASN A N 1
ATOM 1422 C CA . ASN A 1 181 ? 19.227 -6.743 27.018 1.00 52.06 181 ASN A CA 1
ATOM 1423 C C . ASN A 1 181 ? 18.049 -6.095 27.784 1.00 52.06 181 ASN A C 1
ATOM 1425 O O . ASN A 1 181 ? 17.788 -4.901 27.617 1.00 52.06 181 ASN A O 1
ATOM 1429 N N . LEU A 1 182 ? 17.345 -6.878 28.611 1.00 46.62 182 LEU A N 1
ATOM 1430 C CA . LEU A 1 182 ? 16.297 -6.449 29.536 1.00 46.62 182 LEU A CA 1
ATOM 1431 C C . LEU A 1 182 ? 16.786 -6.379 30.994 1.00 46.62 182 LEU A C 1
ATOM 1433 O O . LEU A 1 182 ? 15.974 -6.105 31.882 1.00 46.62 182 LEU A O 1
ATOM 1437 N N . ASP A 1 183 ? 18.069 -6.649 31.262 1.00 51.03 183 ASP A N 1
ATOM 1438 C CA . ASP A 1 183 ? 18.603 -6.611 32.621 1.00 51.03 183 ASP A CA 1
ATOM 1439 C C . ASP A 1 183 ? 18.490 -5.209 33.226 1.00 51.03 183 ASP A C 1
ATOM 1441 O O . ASP A 1 183 ? 18.574 -4.170 32.564 1.00 51.03 183 ASP A O 1
ATOM 1445 N N . THR A 1 184 ? 18.259 -5.183 34.536 1.00 47.50 184 THR A N 1
ATOM 1446 C CA . THR A 1 184 ? 18.110 -3.936 35.283 1.00 47.50 184 THR A CA 1
ATOM 1447 C C . THR A 1 184 ? 19.456 -3.510 35.848 1.00 47.50 184 THR A C 1
ATOM 1449 O O . THR A 1 184 ? 20.072 -4.235 36.627 1.00 47.50 184 THR A O 1
ATOM 1452 N N . TYR A 1 185 ? 19.876 -2.292 35.515 1.00 56.91 185 TYR A N 1
ATOM 1453 C CA . TYR A 1 185 ? 21.091 -1.685 36.047 1.00 56.91 185 TYR A CA 1
ATOM 1454 C C . TYR A 1 185 ? 20.734 -0.619 37.083 1.00 56.91 185 TYR A C 1
ATOM 1456 O O . TYR A 1 185 ? 19.955 0.296 36.813 1.00 56.91 185 TYR A O 1
ATOM 1464 N N . THR A 1 186 ? 21.327 -0.716 38.271 1.00 57.66 186 THR A N 1
ATOM 1465 C CA . THR A 1 186 ? 21.214 0.326 39.297 1.00 57.66 186 THR A CA 1
ATOM 1466 C C . THR A 1 186 ? 22.306 1.365 39.072 1.00 57.66 186 THR A C 1
ATOM 1468 O O . THR A 1 186 ? 23.491 1.048 39.161 1.00 57.66 186 THR A O 1
ATOM 1471 N N . LEU A 1 187 ? 21.910 2.609 38.810 1.00 58.00 187 LEU A N 1
ATOM 1472 C CA . LEU A 1 187 ? 22.818 3.748 38.684 1.00 58.00 187 LEU A CA 1
ATOM 1473 C C . LEU A 1 187 ? 22.696 4.650 39.911 1.00 58.00 187 LEU A C 1
ATOM 1475 O O . LEU A 1 187 ? 21.590 4.977 40.342 1.00 58.00 187 LEU A O 1
ATOM 1479 N N . ASP A 1 188 ? 23.835 5.076 40.455 1.00 64.06 188 ASP A N 1
ATOM 1480 C CA . ASP A 1 188 ? 23.863 6.097 41.499 1.00 64.06 188 ASP A CA 1
ATOM 1481 C C . ASP A 1 188 ? 23.727 7.487 40.865 1.00 64.06 188 ASP A C 1
ATOM 1483 O O . ASP A 1 188 ? 24.647 8.003 40.230 1.00 64.06 188 ASP A O 1
ATOM 1487 N N . LEU A 1 189 ? 22.548 8.083 41.023 1.00 61.84 189 LEU A N 1
ATOM 1488 C CA . LEU A 1 189 ? 22.209 9.399 40.484 1.00 61.84 189 LEU A CA 1
ATOM 1489 C C . LEU A 1 189 ? 22.282 10.506 41.544 1.00 61.84 189 LEU A C 1
ATOM 1491 O O . LEU A 1 189 ? 21.841 11.625 41.281 1.00 61.84 189 LEU A O 1
ATOM 1495 N N . THR A 1 190 ? 22.835 10.236 42.734 1.00 63.62 190 THR A N 1
ATOM 1496 C CA . THR A 1 190 ? 22.886 11.215 43.838 1.00 63.62 190 THR A CA 1
ATOM 1497 C C . THR A 1 190 ? 23.631 12.507 43.480 1.00 63.62 190 THR A C 1
ATOM 1499 O O . THR A 1 190 ? 23.306 13.559 44.021 1.00 63.62 190 THR A O 1
ATOM 1502 N N . GLY A 1 191 ? 24.566 12.474 42.522 1.00 62.97 191 GLY A N 1
ATOM 1503 C CA . GLY A 1 191 ? 25.239 13.667 41.986 1.00 62.97 191 GLY A CA 1
ATOM 1504 C C . GLY A 1 191 ? 24.453 14.449 40.920 1.00 62.97 191 GLY A C 1
ATOM 1505 O O . GLY A 1 191 ? 24.872 15.541 40.538 1.00 62.97 191 GLY A O 1
ATOM 1506 N N . HIS A 1 192 ? 23.331 13.907 40.433 1.00 59.19 192 HIS A N 1
ATOM 1507 C CA . HIS A 1 192 ? 22.548 14.436 39.309 1.00 59.19 192 HIS A CA 1
ATOM 1508 C C . HIS A 1 192 ? 21.129 14.901 39.691 1.00 59.19 192 HIS A C 1
ATOM 1510 O O . HIS A 1 192 ? 20.420 15.426 38.833 1.00 59.19 192 HIS A O 1
ATOM 1516 N N . GLY A 1 193 ? 20.708 14.757 40.955 1.00 47.22 193 GLY A N 1
ATOM 1517 C CA . GLY A 1 193 ? 19.375 15.150 41.426 1.00 47.22 193 GLY A CA 1
ATOM 1518 C C . GLY A 1 193 ? 19.396 16.186 42.555 1.00 47.22 193 GLY A C 1
ATOM 1519 O O . GLY A 1 193 ? 20.040 15.981 43.578 1.00 47.22 193 GLY A O 1
ATOM 1520 N N . GLY A 1 194 ? 18.639 17.277 42.398 1.00 46.50 194 GLY A N 1
ATOM 1521 C CA . GLY A 1 194 ? 18.050 17.981 43.546 1.00 46.50 194 GLY A CA 1
ATOM 1522 C C . GLY A 1 194 ? 16.893 17.158 44.132 1.00 46.50 194 GLY A C 1
ATOM 1523 O O . GLY A 1 194 ? 16.420 16.224 43.480 1.00 46.50 194 GLY A O 1
ATOM 1524 N N . GLU A 1 195 ? 16.446 17.475 45.353 1.00 41.28 195 GLU A N 1
ATOM 1525 C CA . GLU A 1 195 ? 15.338 16.781 46.034 1.00 41.28 195 GLU A CA 1
ATOM 1526 C C . GLU A 1 195 ? 14.104 16.671 45.110 1.00 41.28 195 GLU A C 1
ATOM 1528 O O . GLU A 1 195 ? 13.429 17.664 44.848 1.00 41.28 195 GLU A O 1
ATOM 1533 N N . GLY A 1 196 ? 13.847 15.469 44.570 1.00 45.19 196 GLY A N 1
ATOM 1534 C CA . GLY A 1 196 ? 12.722 15.185 43.663 1.00 45.19 196 GLY A CA 1
ATOM 1535 C C . GLY A 1 196 ? 13.039 14.424 42.364 1.00 45.19 196 GLY A C 1
ATOM 1536 O O . GLY A 1 196 ? 12.121 14.179 41.585 1.00 45.19 196 GLY A O 1
ATOM 1537 N N . ALA A 1 197 ? 14.290 14.037 42.088 1.00 36.62 197 ALA A N 1
ATOM 1538 C CA . ALA A 1 197 ? 14.631 13.319 40.851 1.00 36.62 197 ALA A CA 1
ATOM 1539 C C . ALA A 1 197 ? 14.044 11.888 40.803 1.00 36.62 197 ALA A C 1
ATOM 1541 O O . ALA A 1 197 ? 14.379 11.036 41.625 1.00 36.62 197 ALA A O 1
ATOM 1542 N N . CYS A 1 198 ? 13.183 11.621 39.815 1.00 34.03 198 CYS A N 1
ATOM 1543 C CA . CYS A 1 198 ? 12.615 10.302 39.532 1.00 34.03 198 CYS A CA 1
ATOM 1544 C C . CYS A 1 198 ? 13.535 9.525 38.569 1.00 34.03 198 CYS A C 1
ATOM 1546 O O . CYS A 1 198 ? 14.000 10.072 37.567 1.00 34.03 198 CYS A O 1
ATOM 1548 N N . SER A 1 199 ? 13.813 8.256 38.867 1.00 32.62 199 SER A N 1
ATOM 1549 C CA . SER A 1 199 ? 14.632 7.354 38.045 1.00 32.62 199 SER A CA 1
ATOM 1550 C C . SER A 1 199 ? 13.949 7.018 36.712 1.00 32.62 199 SER A C 1
ATOM 1552 O O . SER A 1 199 ? 12.773 6.659 36.705 1.00 32.62 199 SER A O 1
ATOM 1554 N N . SER A 1 200 ? 14.685 7.058 35.597 1.00 30.70 200 SER A N 1
ATOM 1555 C CA . SER A 1 200 ? 14.188 6.649 34.275 1.00 30.70 200 SER A CA 1
ATOM 1556 C C . SER A 1 200 ? 14.701 5.251 33.912 1.00 30.70 200 SER A C 1
ATOM 1558 O O . SER A 1 200 ? 15.873 4.943 34.117 1.00 30.70 200 SER A O 1
ATOM 1560 N N . ARG A 1 201 ? 13.809 4.394 33.395 1.00 28.56 201 ARG A N 1
ATOM 1561 C CA . ARG A 1 201 ? 14.133 3.082 32.810 1.00 28.56 201 ARG A CA 1
ATOM 1562 C C . ARG A 1 201 ? 14.064 3.213 31.290 1.00 28.56 201 ARG A C 1
ATOM 1564 O O . ARG A 1 201 ? 13.031 3.623 30.765 1.00 28.56 201 ARG A O 1
ATOM 1571 N N . SER A 1 202 ? 15.135 2.865 30.585 1.00 25.59 202 SER A N 1
ATOM 1572 C CA . SER A 1 202 ? 15.154 2.777 29.121 1.00 25.59 202 SER A CA 1
ATOM 1573 C C . SER A 1 202 ? 15.364 1.329 28.688 1.00 25.59 202 SER A C 1
ATOM 1575 O O . SER A 1 202 ? 16.417 0.768 28.968 1.00 25.59 202 SER A O 1
ATOM 1577 N N . ALA A 1 203 ? 14.391 0.745 27.986 1.00 25.02 203 ALA A N 1
ATOM 1578 C CA . ALA A 1 203 ? 14.553 -0.526 27.284 1.00 25.02 203 ALA A CA 1
ATOM 1579 C C . ALA A 1 203 ? 14.439 -0.279 25.774 1.00 25.02 203 ALA A C 1
ATOM 1581 O O . ALA A 1 203 ? 13.454 0.294 25.298 1.00 25.02 203 ALA A O 1
ATOM 1582 N N . THR A 1 204 ? 15.450 -0.700 25.019 1.00 25.25 204 THR A N 1
ATOM 1583 C CA . THR A 1 204 ? 15.490 -0.609 23.556 1.00 25.25 204 THR A CA 1
ATOM 1584 C C . THR A 1 204 ? 14.873 -1.883 22.979 1.00 25.25 204 THR A C 1
ATOM 1586 O O . THR A 1 204 ? 15.373 -2.977 23.211 1.00 25.25 204 THR A O 1
ATOM 1589 N N . ARG A 1 205 ? 13.765 -1.771 22.241 1.00 30.08 205 ARG A N 1
ATOM 1590 C CA . ARG A 1 205 ? 13.007 -2.921 21.720 1.00 30.08 205 ARG A CA 1
ATOM 1591 C C . ARG A 1 205 ? 13.247 -3.073 20.213 1.00 30.08 205 ARG A C 1
ATOM 1593 O O . ARG A 1 205 ? 12.886 -2.175 19.461 1.00 30.08 205 ARG A O 1
ATOM 1600 N N . SER A 1 206 ? 13.802 -4.205 19.775 1.00 26.72 206 SER A N 1
ATOM 1601 C CA . SER A 1 206 ? 13.857 -4.621 18.360 1.00 26.72 206 SER A CA 1
ATOM 1602 C C . SER A 1 206 ? 13.244 -6.016 18.206 1.00 26.72 206 SER A C 1
ATOM 1604 O O . SER A 1 206 ? 13.775 -6.958 18.788 1.00 26.72 206 SER A O 1
ATOM 1606 N N . PRO A 1 207 ? 12.145 -6.195 17.450 1.00 29.73 207 PRO A N 1
ATOM 1607 C CA . PRO A 1 207 ? 11.665 -7.507 17.048 1.00 29.73 207 PRO A CA 1
ATOM 1608 C C . PRO A 1 207 ? 12.074 -7.755 15.590 1.00 29.73 207 PRO A C 1
ATOM 1610 O O . PRO A 1 207 ? 11.391 -7.309 14.674 1.00 29.73 207 PRO A O 1
ATOM 1613 N N . THR A 1 208 ? 13.191 -8.442 15.359 1.00 26.22 208 THR A N 1
ATOM 1614 C CA . THR A 1 208 ? 13.571 -8.912 14.007 1.00 26.22 208 THR A CA 1
ATOM 1615 C C . THR A 1 208 ? 13.833 -10.417 13.936 1.00 26.22 208 THR A C 1
ATOM 1617 O O . THR A 1 208 ? 14.226 -10.910 12.889 1.00 26.22 208 THR A O 1
ATOM 1620 N N . THR A 1 209 ? 13.583 -11.177 15.007 1.00 24.36 209 THR A N 1
ATOM 1621 C CA . THR A 1 209 ? 13.875 -12.626 15.068 1.00 24.36 209 THR A CA 1
ATOM 1622 C C . THR A 1 209 ? 12.663 -13.550 14.902 1.00 24.36 209 THR A C 1
ATOM 1624 O O . THR A 1 209 ? 12.825 -14.764 14.911 1.00 24.36 209 THR A O 1
ATOM 1627 N N . ALA A 1 210 ? 11.458 -13.015 14.702 1.00 22.86 210 ALA A N 1
ATOM 1628 C CA . ALA A 1 210 ? 10.286 -13.782 14.271 1.00 22.86 210 ALA A CA 1
ATOM 1629 C C . ALA A 1 210 ? 9.853 -13.221 12.913 1.00 22.86 210 ALA A C 1
ATOM 1631 O O . ALA A 1 210 ? 9.870 -12.003 12.785 1.00 22.86 210 ALA A O 1
ATOM 1632 N N . GLY A 1 211 ? 9.505 -14.059 11.927 1.00 22.70 211 GLY A N 1
ATOM 1633 C CA . GLY A 1 211 ? 9.182 -13.711 10.524 1.00 22.70 211 GLY A CA 1
ATOM 1634 C C . GLY A 1 211 ? 7.981 -12.769 10.300 1.00 22.70 211 GLY A C 1
ATOM 1635 O O . GLY A 1 211 ? 7.114 -13.026 9.473 1.00 22.70 211 GLY A O 1
ATOM 1636 N N . ALA A 1 212 ? 7.909 -11.671 11.046 1.00 24.56 212 ALA A N 1
ATOM 1637 C CA . ALA A 1 212 ? 6.951 -10.589 10.953 1.00 24.56 212 ALA A CA 1
ATOM 1638 C C . ALA A 1 212 ? 7.715 -9.304 10.604 1.00 24.56 212 ALA A C 1
ATOM 1640 O O . ALA A 1 212 ? 8.643 -8.918 11.312 1.00 24.56 212 ALA A O 1
ATOM 1641 N N . ALA A 1 213 ? 7.323 -8.629 9.522 1.00 26.56 213 ALA A N 1
ATOM 1642 C CA . ALA A 1 213 ? 7.862 -7.315 9.183 1.00 26.56 213 ALA A CA 1
ATOM 1643 C C . ALA A 1 213 ? 7.292 -6.257 10.153 1.00 26.56 213 ALA A C 1
ATOM 1645 O O . ALA A 1 213 ? 6.071 -6.061 10.175 1.00 26.56 213 ALA A O 1
ATOM 1646 N N . PRO A 1 214 ? 8.111 -5.580 10.979 1.00 31.03 214 PRO A N 1
ATOM 1647 C CA . PRO A 1 214 ? 7.629 -4.492 11.820 1.00 31.03 214 PRO A CA 1
ATOM 1648 C C . PRO A 1 214 ? 7.134 -3.301 10.980 1.00 31.03 214 PRO A C 1
ATOM 1650 O O . PRO A 1 214 ? 7.799 -2.842 10.054 1.00 31.03 214 PRO A O 1
ATOM 1653 N N . CYS A 1 215 ? 5.976 -2.750 11.352 1.00 33.47 215 CYS A N 1
ATOM 1654 C CA . CYS A 1 215 ? 5.624 -1.363 11.044 1.00 33.47 215 CYS A CA 1
ATOM 1655 C C . CYS A 1 215 ? 6.145 -0.490 12.191 1.00 33.47 215 CYS A C 1
ATOM 1657 O O . CYS A 1 215 ? 5.703 -0.628 13.334 1.00 33.47 215 CYS A O 1
ATOM 1659 N N . THR A 1 216 ? 7.108 0.385 11.918 1.00 31.33 216 THR A N 1
ATOM 1660 C CA . THR A 1 216 ? 7.710 1.272 12.918 1.00 31.33 216 THR A CA 1
ATOM 1661 C C . THR A 1 216 ? 6.742 2.418 13.252 1.00 31.33 216 THR A C 1
ATOM 1663 O O . THR A 1 216 ? 6.546 3.344 12.474 1.00 31.33 216 THR A O 1
ATOM 1666 N N . THR A 1 217 ? 6.085 2.356 14.418 1.00 32.97 217 THR A N 1
ATOM 1667 C CA . THR A 1 217 ? 5.161 3.414 14.897 1.00 32.97 217 THR A CA 1
ATOM 1668 C C . THR A 1 217 ? 5.412 3.839 16.354 1.00 32.97 217 THR A C 1
ATOM 1670 O O . THR A 1 217 ? 4.572 4.499 16.960 1.00 32.97 217 THR A O 1
ATOM 1673 N N . SER A 1 218 ? 6.543 3.455 16.959 1.00 27.38 218 SER A N 1
ATOM 1674 C CA . SER A 1 218 ? 6.717 3.392 18.426 1.00 27.38 218 SER A CA 1
ATOM 1675 C C . SER A 1 218 ? 6.676 4.725 19.194 1.00 27.38 218 SER A C 1
ATOM 1677 O O . SER A 1 218 ? 6.554 4.698 20.416 1.00 27.38 218 SER A O 1
ATOM 1679 N N . ARG A 1 219 ? 6.743 5.891 18.535 1.00 25.97 219 ARG A N 1
ATOM 1680 C CA . ARG A 1 219 ? 6.669 7.218 19.188 1.00 25.97 219 ARG A CA 1
ATOM 1681 C C . ARG A 1 219 ? 5.304 7.898 19.075 1.00 25.97 219 ARG A C 1
ATOM 1683 O O . ARG A 1 219 ? 5.175 9.092 19.341 1.00 25.97 219 ARG A O 1
ATOM 1690 N N . SER A 1 220 ? 4.264 7.183 18.664 1.00 28.80 220 SER A N 1
ATOM 1691 C CA . SER A 1 220 ? 2.892 7.689 18.701 1.00 28.80 220 SER A CA 1
ATOM 1692 C C . SER A 1 220 ? 1.934 6.574 19.102 1.00 28.80 220 SER A C 1
ATOM 1694 O O . SER A 1 220 ? 2.188 5.417 18.765 1.00 28.80 220 SER A O 1
ATOM 1696 N N . PRO A 1 221 ? 0.830 6.885 19.810 1.00 25.94 221 PRO A N 1
ATOM 1697 C CA . PRO A 1 221 ? -0.224 5.903 20.002 1.00 25.94 221 PRO A CA 1
ATOM 1698 C C . PRO A 1 221 ? -0.617 5.351 18.625 1.00 25.94 221 PRO A C 1
ATOM 1700 O O . PRO A 1 221 ? -0.651 6.128 17.658 1.00 25.94 221 PRO A O 1
ATOM 1703 N N . PRO A 1 222 ? -0.899 4.041 18.508 1.00 29.33 222 PRO A N 1
ATOM 1704 C CA . PRO A 1 222 ? -1.175 3.357 17.258 1.00 29.33 222 PRO A CA 1
ATOM 1705 C C . PRO A 1 222 ? -2.614 3.691 16.878 1.00 29.33 222 PRO A C 1
ATOM 1707 O O . PRO A 1 222 ? -3.515 2.862 16.854 1.00 29.33 222 PRO A O 1
ATOM 1710 N N . THR A 1 223 ? -2.852 4.973 16.651 1.00 32.75 223 THR A N 1
ATOM 1711 C CA . THR A 1 223 ? -4.036 5.441 15.973 1.00 32.75 223 THR A CA 1
ATOM 1712 C C . THR A 1 223 ? -3.808 5.052 14.529 1.00 32.75 223 THR A C 1
ATOM 1714 O O . THR A 1 223 ? -3.030 5.682 13.818 1.00 32.75 223 THR A O 1
ATOM 1717 N N . ALA A 1 224 ? -4.450 3.966 14.105 1.00 29.95 224 ALA A N 1
ATOM 1718 C CA . ALA A 1 224 ? -4.777 3.768 12.707 1.00 29.95 224 ALA A CA 1
ATOM 1719 C C . ALA A 1 224 ? -5.640 4.970 12.296 1.00 29.95 224 ALA A C 1
ATOM 1721 O O . ALA A 1 224 ? -6.868 4.935 12.357 1.00 29.95 224 ALA A O 1
ATOM 1722 N N . ARG A 1 225 ? -4.983 6.086 11.967 1.00 42.72 225 ARG A N 1
ATOM 1723 C CA . ARG A 1 225 ? -5.594 7.280 11.392 1.00 42.72 225 ARG A CA 1
ATOM 1724 C C . ARG A 1 225 ? -5.833 6.981 9.930 1.00 42.72 225 ARG A C 1
ATOM 1726 O O . ARG A 1 225 ? -5.233 7.590 9.058 1.00 42.72 225 ARG A O 1
ATOM 1733 N N . SER A 1 226 ? -6.693 5.999 9.689 1.00 35.78 226 SER A N 1
ATOM 1734 C CA . SER A 1 226 ? -7.219 5.724 8.371 1.00 35.78 226 SER A CA 1
ATOM 1735 C C . SER A 1 226 ? -7.917 6.984 7.894 1.00 35.78 226 SER A C 1
ATOM 1737 O O . SER A 1 226 ? -9.032 7.301 8.332 1.00 35.78 226 SER A O 1
ATOM 1739 N N . SER A 1 227 ? -7.233 7.737 7.041 1.00 34.53 227 SER A N 1
ATOM 1740 C CA . SER A 1 227 ? -7.864 8.823 6.317 1.00 34.53 227 SER A CA 1
ATOM 1741 C C . SER A 1 227 ? -9.023 8.244 5.497 1.00 34.53 227 SER A C 1
ATOM 1743 O O . SER A 1 227 ? -8.956 7.094 5.052 1.00 34.53 227 SER A O 1
ATOM 1745 N N . PRO A 1 228 ? -10.113 9.002 5.302 1.00 32.19 228 PRO A N 1
ATOM 1746 C CA . PRO A 1 228 ? -11.107 8.667 4.292 1.00 32.19 228 PRO A CA 1
ATOM 1747 C C . PRO A 1 228 ? -10.431 8.296 2.968 1.00 32.19 228 PRO A C 1
ATOM 1749 O O . PRO A 1 228 ? -9.416 8.914 2.635 1.00 32.19 228 PRO A O 1
ATOM 1752 N N . PRO A 1 229 ? -10.965 7.318 2.209 1.00 34.41 229 PRO A N 1
ATOM 1753 C CA . PRO A 1 229 ? -10.512 7.117 0.843 1.00 34.41 229 PRO A CA 1
ATOM 1754 C C . PRO A 1 229 ? -10.710 8.446 0.112 1.00 34.41 229 PRO A C 1
ATOM 1756 O O . PRO A 1 229 ? -11.840 8.909 -0.064 1.00 34.41 229 PRO A O 1
ATOM 1759 N N . SER A 1 230 ? -9.602 9.105 -0.215 1.00 32.88 230 SER A N 1
ATOM 1760 C CA . SER A 1 230 ? -9.614 10.325 -1.004 1.00 32.88 230 SER A CA 1
ATOM 1761 C C . SER A 1 230 ? -9.910 9.956 -2.459 1.00 32.88 230 SER A C 1
ATOM 1763 O O . SER A 1 230 ? -9.848 8.788 -2.854 1.00 32.88 230 SER A O 1
ATOM 1765 N N . SER A 1 231 ? -10.306 10.948 -3.261 1.00 32.16 231 SER A N 1
ATOM 1766 C CA . SER A 1 231 ? -10.470 10.747 -4.707 1.00 32.16 231 SER A CA 1
ATOM 1767 C C . SER A 1 231 ? -9.225 10.052 -5.276 1.00 32.16 231 SER A C 1
ATOM 1769 O O . SER A 1 231 ? -8.126 10.364 -4.809 1.00 32.16 231 SER A O 1
ATOM 1771 N N . PRO A 1 232 ? -9.372 9.127 -6.247 1.00 33.84 232 PRO A N 1
ATOM 1772 C CA . PRO A 1 232 ? -8.233 8.408 -6.806 1.00 33.84 232 PRO A CA 1
ATOM 1773 C C . PRO A 1 232 ? -7.166 9.413 -7.229 1.00 33.84 232 PRO A C 1
ATOM 1775 O O . PRO A 1 232 ? -7.488 10.414 -7.884 1.00 33.84 232 PRO A O 1
ATOM 1778 N N . ALA A 1 233 ? -5.920 9.167 -6.815 1.00 33.72 233 ALA A N 1
ATOM 1779 C CA . ALA A 1 233 ? -4.800 9.982 -7.245 1.00 33.72 233 ALA A CA 1
ATOM 1780 C C . ALA A 1 233 ? -4.821 10.080 -8.779 1.00 33.72 233 ALA A C 1
ATOM 1782 O O . ALA A 1 233 ? -5.153 9.098 -9.459 1.00 33.72 233 ALA A O 1
ATOM 1783 N N . PRO A 1 234 ? -4.506 11.252 -9.359 1.00 31.41 234 PRO A N 1
ATOM 1784 C CA . PRO A 1 234 ? -4.262 11.307 -10.788 1.00 31.41 234 PRO A CA 1
ATOM 1785 C C . PRO A 1 234 ? -3.202 10.246 -11.122 1.00 31.41 234 PRO A C 1
ATOM 1787 O O . PRO A 1 234 ? -2.253 10.090 -10.348 1.00 31.41 234 PRO A O 1
ATOM 1790 N N . PRO A 1 235 ? -3.354 9.496 -12.230 1.00 35.94 235 PRO A N 1
ATOM 1791 C CA . PRO A 1 235 ? -2.350 8.520 -12.622 1.00 35.94 235 PRO A CA 1
ATOM 1792 C C . PRO A 1 235 ? -0.993 9.216 -12.628 1.00 35.94 235 PRO A C 1
ATOM 1794 O O . PRO A 1 235 ? -0.876 10.318 -13.181 1.00 35.94 235 PRO A O 1
ATOM 1797 N N . ARG A 1 236 ? 0.001 8.586 -11.984 1.00 38.81 236 ARG A N 1
ATOM 1798 C CA . ARG A 1 236 ? 1.404 9.013 -12.021 1.00 38.81 236 ARG A CA 1
ATOM 1799 C C . ARG A 1 236 ? 1.686 9.449 -13.458 1.00 38.81 236 ARG A C 1
ATOM 1801 O O . ARG A 1 236 ? 1.385 8.687 -14.385 1.00 38.81 236 ARG A O 1
ATOM 1808 N N . ARG A 1 237 ? 2.169 10.685 -13.665 1.00 37.66 237 ARG A N 1
ATOM 1809 C CA . ARG A 1 237 ? 2.619 11.113 -14.998 1.00 37.66 237 ARG A CA 1
ATOM 1810 C C . ARG A 1 237 ? 3.515 9.991 -15.500 1.00 37.66 237 ARG A C 1
ATOM 1812 O O . ARG A 1 237 ? 4.474 9.649 -14.814 1.00 37.66 237 ARG A O 1
ATOM 1819 N N . SER A 1 238 ? 3.160 9.380 -16.633 1.00 32.41 238 SER A N 1
ATOM 1820 C CA . SER A 1 238 ? 4.035 8.392 -17.255 1.00 32.41 238 SER A CA 1
ATOM 1821 C C . SER A 1 238 ? 5.415 9.030 -17.321 1.00 32.41 238 SER A C 1
ATOM 1823 O O . SER A 1 238 ? 5.499 10.156 -17.834 1.00 32.41 238 SER A O 1
ATOM 1825 N N . PRO A 1 239 ? 6.453 8.384 -16.769 1.00 35.91 239 PRO A N 1
ATOM 1826 C CA . PRO A 1 239 ? 7.796 8.918 -16.819 1.00 35.91 239 PRO A CA 1
ATOM 1827 C C . PRO A 1 239 ? 8.057 9.341 -18.244 1.00 35.91 239 PRO A C 1
ATOM 1829 O O . PRO A 1 239 ? 7.827 8.571 -19.187 1.00 35.91 239 PRO A O 1
ATOM 1832 N N . ARG A 1 240 ? 8.436 10.606 -18.431 1.00 32.72 240 ARG A N 1
ATOM 1833 C CA . ARG A 1 240 ? 8.954 11.004 -19.729 1.00 32.72 240 ARG A CA 1
ATOM 1834 C C . ARG A 1 240 ? 10.131 10.078 -19.947 1.00 32.72 240 ARG A C 1
ATOM 1836 O O . ARG A 1 240 ? 11.112 10.181 -19.222 1.00 32.72 240 ARG A O 1
ATOM 1843 N N . SER A 1 241 ? 10.005 9.171 -20.919 1.00 31.12 241 SER A N 1
ATOM 1844 C CA . SER A 1 241 ? 11.147 8.439 -21.447 1.00 31.12 241 SER A CA 1
ATOM 1845 C C . SER A 1 241 ? 12.239 9.491 -21.608 1.00 31.12 241 SER A C 1
ATOM 1847 O O . SER A 1 241 ? 11.982 10.472 -22.326 1.00 31.12 241 SER A O 1
ATOM 1849 N N . PRO A 1 242 ? 13.373 9.389 -20.887 1.00 34.53 242 PRO A N 1
ATOM 1850 C CA . PRO A 1 242 ? 14.409 10.390 -21.012 1.00 34.53 242 PRO A CA 1
ATOM 1851 C C . PRO A 1 242 ? 14.674 10.510 -22.503 1.00 34.53 242 PRO A C 1
ATOM 1853 O O . PRO A 1 242 ? 14.747 9.495 -23.209 1.00 34.53 242 PRO A O 1
ATOM 1856 N N . ARG A 1 243 ? 14.685 11.748 -23.019 1.00 33.69 243 ARG A N 1
ATOM 1857 C CA . ARG A 1 243 ? 15.139 11.986 -24.390 1.00 33.69 243 ARG A CA 1
ATOM 1858 C C . ARG A 1 243 ? 16.442 11.215 -24.486 1.00 33.69 243 ARG A C 1
ATOM 1860 O O . ARG A 1 243 ? 17.356 11.532 -23.734 1.00 33.69 243 ARG A O 1
ATOM 1867 N N . SER A 1 244 ? 16.482 10.201 -25.346 1.00 34.41 244 SER A N 1
ATOM 1868 C CA . SER A 1 244 ? 17.656 9.378 -25.605 1.00 34.41 244 SER A CA 1
ATOM 1869 C C . SER A 1 244 ? 18.742 10.262 -26.222 1.00 34.41 244 SER A C 1
ATOM 1871 O O . SER A 1 244 ? 18.971 10.264 -27.429 1.00 34.41 244 SER A O 1
ATOM 1873 N N . ALA A 1 245 ? 19.347 11.112 -25.409 1.00 37.22 245 ALA A N 1
ATOM 1874 C CA . ALA A 1 245 ? 20.705 11.536 -25.599 1.00 37.22 245 ALA A CA 1
ATOM 1875 C C . ALA A 1 245 ? 21.531 10.423 -24.954 1.00 37.22 245 ALA A C 1
ATOM 1877 O O . ALA A 1 245 ? 21.207 9.983 -23.854 1.00 37.22 245 ALA A O 1
ATOM 1878 N N . GLY A 1 246 ? 22.558 9.932 -25.647 1.00 47.03 246 GLY A N 1
ATOM 1879 C CA . GLY A 1 246 ? 23.591 9.126 -24.998 1.00 47.03 246 GLY A CA 1
ATOM 1880 C C . GLY A 1 246 ? 24.202 9.868 -23.797 1.00 47.03 246 GLY A C 1
ATOM 1881 O O . GLY A 1 246 ? 23.800 11.001 -23.512 1.00 47.03 246 GLY A O 1
ATOM 1882 N N . PRO A 1 247 ? 25.183 9.274 -23.102 1.00 50.47 247 PRO A N 1
ATOM 1883 C CA . PRO A 1 247 ? 25.712 9.844 -21.878 1.00 50.47 247 PRO A CA 1
ATOM 1884 C C . PRO A 1 247 ? 26.248 11.241 -22.200 1.00 50.47 247 PRO A C 1
ATOM 1886 O O . PRO A 1 247 ? 27.149 11.384 -23.029 1.00 50.47 247 PRO A O 1
ATOM 1889 N N . ARG A 1 248 ? 25.631 12.284 -21.634 1.00 54.84 248 ARG A N 1
ATOM 1890 C CA . ARG A 1 248 ? 26.049 13.677 -21.865 1.00 54.84 248 ARG A CA 1
ATOM 1891 C C . ARG A 1 248 ? 27.250 14.035 -20.995 1.00 54.84 248 ARG A C 1
ATOM 1893 O O . ARG A 1 248 ? 28.001 14.941 -21.348 1.00 54.84 248 ARG A O 1
ATOM 1900 N N . THR A 1 249 ? 27.410 13.308 -19.894 1.00 60.75 249 THR A N 1
ATOM 1901 C CA . THR A 1 249 ? 28.400 13.489 -18.833 1.00 60.75 249 THR A CA 1
ATOM 1902 C C . THR A 1 249 ? 29.011 12.138 -18.426 1.00 60.75 249 THR A C 1
ATOM 1904 O O . THR A 1 249 ? 28.461 11.076 -18.745 1.00 60.75 249 THR A O 1
ATOM 1907 N N . ALA A 1 250 ? 30.178 12.175 -17.770 1.00 70.06 250 ALA A N 1
ATOM 1908 C CA . ALA A 1 250 ? 30.914 10.986 -17.327 1.00 70.06 250 ALA A CA 1
ATOM 1909 C C . ALA A 1 250 ? 30.507 10.500 -15.921 1.00 70.06 250 ALA A C 1
ATOM 1911 O O . ALA A 1 250 ? 30.821 9.368 -15.564 1.00 70.06 250 ALA A O 1
ATOM 1912 N N . PHE A 1 251 ? 29.792 11.309 -15.131 1.00 83.69 251 PHE A N 1
ATOM 1913 C CA . PHE A 1 251 ? 29.435 10.981 -13.748 1.00 83.69 251 PHE A CA 1
ATOM 1914 C C . PHE A 1 251 ? 27.954 11.270 -13.495 1.00 83.69 251 PHE A C 1
ATOM 1916 O O . PHE A 1 251 ? 27.508 12.400 -13.670 1.00 83.69 251 PHE A O 1
ATOM 1923 N N . TYR A 1 252 ? 27.202 10.264 -13.053 1.00 86.56 252 TYR A N 1
ATOM 1924 C CA . TYR A 1 252 ? 25.791 10.383 -12.692 1.00 86.56 252 TYR A CA 1
ATOM 1925 C C . TYR A 1 252 ? 25.612 10.146 -11.199 1.00 86.56 252 TYR A C 1
ATOM 1927 O O . TYR A 1 252 ? 26.069 9.136 -10.658 1.00 86.56 252 TYR A O 1
ATOM 1935 N N . VAL A 1 253 ? 24.904 11.057 -10.543 1.00 89.19 253 VAL A N 1
ATOM 1936 C CA . VAL A 1 253 ? 24.576 10.963 -9.121 1.00 89.19 253 VAL A CA 1
ATOM 1937 C C . VAL A 1 253 ? 23.065 10.980 -8.967 1.00 89.19 253 VAL A C 1
ATOM 1939 O O . VAL A 1 253 ? 22.392 11.825 -9.542 1.00 89.19 253 VAL A O 1
ATOM 1942 N N . THR A 1 254 ? 22.516 10.079 -8.167 1.00 92.25 254 THR A N 1
ATOM 1943 C CA . THR A 1 254 ? 21.142 10.206 -7.676 1.00 92.25 254 THR A CA 1
ATOM 1944 C C . THR A 1 254 ? 21.155 10.383 -6.174 1.00 92.25 254 THR A C 1
ATOM 1946 O O . THR A 1 254 ? 22.004 9.803 -5.509 1.00 92.25 254 THR A O 1
ATOM 1949 N N . LEU A 1 255 ? 20.267 11.213 -5.635 1.00 94.50 255 LEU A N 1
ATOM 1950 C CA . LEU A 1 255 ? 20.220 11.531 -4.210 1.00 94.50 255 LEU A CA 1
ATOM 1951 C C . LEU A 1 255 ? 18.868 11.092 -3.662 1.00 94.50 255 LEU A C 1
ATOM 1953 O O . LEU A 1 255 ? 17.834 11.441 -4.227 1.00 94.50 255 LEU A O 1
ATOM 1957 N N . THR A 1 256 ? 18.872 10.320 -2.581 1.00 94.69 256 THR A N 1
ATOM 1958 C CA . THR A 1 256 ? 17.661 9.731 -2.003 1.00 94.69 256 THR A CA 1
ATOM 1959 C C . THR A 1 256 ? 17.553 10.090 -0.531 1.00 94.69 256 THR A C 1
ATOM 1961 O O . THR A 1 256 ? 18.427 9.736 0.255 1.00 94.69 256 THR A O 1
ATOM 1964 N N . VAL A 1 257 ? 16.467 10.755 -0.144 1.00 95.19 257 VAL A N 1
ATOM 1965 C CA . VAL A 1 257 ? 16.120 11.023 1.255 1.00 95.19 257 VAL A CA 1
ATOM 1966 C C . VAL A 1 257 ? 15.546 9.749 1.883 1.00 95.19 257 VAL A C 1
ATOM 1968 O O . VAL A 1 257 ? 14.540 9.213 1.403 1.00 95.19 257 VAL A O 1
ATOM 1971 N N . GLY A 1 258 ? 16.218 9.239 2.920 1.00 89.44 258 GLY A N 1
ATOM 1972 C CA . GLY A 1 258 ? 15.835 8.021 3.651 1.00 89.44 258 GLY A CA 1
ATOM 1973 C C . GLY A 1 258 ? 14.653 8.209 4.616 1.00 89.44 258 GLY A C 1
ATOM 1974 O O . GLY A 1 258 ? 14.045 9.273 4.641 1.00 89.44 258 GLY A O 1
ATOM 1975 N N . GLU A 1 259 ? 14.379 7.188 5.441 1.00 88.12 259 GLU A N 1
ATOM 1976 C CA . GLU A 1 259 ? 13.344 7.139 6.507 1.00 88.12 259 GLU A CA 1
ATOM 1977 C C . GLU A 1 259 ? 11.897 6.848 6.063 1.00 88.12 259 GLU A C 1
ATOM 1979 O O . GLU A 1 259 ? 10.978 6.807 6.884 1.00 88.12 259 GLU A O 1
ATOM 1984 N N . GLY A 1 260 ? 11.669 6.603 4.774 1.00 89.12 260 GLY A N 1
ATOM 1985 C CA . GLY A 1 260 ? 10.338 6.415 4.200 1.00 89.12 260 GLY A CA 1
ATOM 1986 C C . GLY A 1 260 ? 9.555 5.191 4.661 1.00 89.12 260 GLY A C 1
ATOM 1987 O O . GLY A 1 260 ? 8.340 5.162 4.497 1.00 89.12 260 GLY A O 1
ATOM 1988 N N . ASP A 1 261 ? 10.199 4.176 5.232 1.00 86.94 261 ASP A N 1
ATOM 1989 C CA . ASP A 1 261 ? 9.509 3.030 5.837 1.00 86.94 261 ASP A CA 1
ATOM 1990 C C . ASP A 1 261 ? 8.682 3.434 7.068 1.00 86.94 261 ASP A C 1
ATOM 1992 O O . ASP A 1 261 ? 7.641 2.834 7.359 1.00 86.94 261 ASP A O 1
ATOM 1996 N N . ASN A 1 262 ? 9.111 4.498 7.751 1.00 84.56 262 ASN A N 1
ATOM 1997 C CA . ASN A 1 262 ? 8.481 5.013 8.947 1.00 84.56 262 ASN A CA 1
ATOM 1998 C C . ASN A 1 262 ? 7.259 5.878 8.592 1.00 84.56 262 ASN A C 1
ATOM 2000 O O . ASN A 1 262 ? 7.355 6.992 8.069 1.00 84.56 262 ASN A O 1
ATOM 2004 N N . ILE A 1 263 ? 6.072 5.383 8.948 1.00 84.62 263 ILE A N 1
ATOM 2005 C CA . ILE A 1 263 ? 4.797 6.079 8.715 1.00 84.62 263 ILE A CA 1
ATOM 2006 C C . ILE A 1 263 ? 4.769 7.431 9.442 1.00 84.62 263 ILE A C 1
ATOM 2008 O O . ILE A 1 263 ? 4.256 8.411 8.902 1.00 84.62 263 ILE A O 1
ATOM 2012 N N . GLN A 1 264 ? 5.343 7.513 10.648 1.00 82.75 264 GLN A N 1
ATOM 2013 C CA . GLN A 1 264 ? 5.416 8.762 11.407 1.00 82.75 264 GLN A CA 1
ATOM 2014 C C . GLN A 1 264 ? 6.306 9.788 10.698 1.00 82.75 264 GLN A C 1
ATOM 2016 O O . GLN A 1 264 ? 5.968 10.971 10.691 1.00 82.75 264 GLN A O 1
ATOM 2021 N N . TYR A 1 265 ? 7.424 9.352 10.109 1.00 89.06 265 TYR A N 1
ATOM 2022 C CA . TYR A 1 265 ? 8.276 10.224 9.302 1.00 89.06 265 TYR A CA 1
ATOM 2023 C C . TYR A 1 265 ? 7.482 10.787 8.120 1.00 89.06 265 TYR A C 1
ATOM 2025 O O . TYR A 1 265 ? 7.385 12.007 7.990 1.00 89.06 265 TYR A O 1
ATOM 2033 N N . CYS A 1 266 ? 6.824 9.916 7.347 1.00 91.69 266 CYS A N 1
ATOM 2034 C CA . CYS A 1 266 ? 6.000 10.314 6.204 1.00 91.69 266 CYS A CA 1
ATOM 2035 C C . CYS A 1 266 ? 4.885 11.298 6.598 1.00 91.69 266 CYS A C 1
ATOM 2037 O O . CYS A 1 266 ? 4.622 12.266 5.893 1.00 91.69 266 CYS A O 1
ATOM 2039 N N . GLN A 1 267 ? 4.226 11.068 7.738 1.00 88.00 267 GLN A N 1
ATOM 2040 C CA . GLN A 1 267 ? 3.161 11.936 8.244 1.00 88.00 267 GLN A CA 1
ATOM 2041 C C . GLN A 1 267 ? 3.681 13.287 8.754 1.00 88.00 267 GLN A C 1
ATOM 2043 O O . GLN A 1 267 ? 2.928 14.260 8.746 1.00 88.00 267 GLN A O 1
ATOM 2048 N N . ARG A 1 268 ? 4.915 13.345 9.268 1.00 88.12 268 ARG A N 1
ATOM 2049 C CA . ARG A 1 268 ? 5.430 14.508 10.003 1.00 88.12 268 ARG A CA 1
ATOM 2050 C C . ARG A 1 268 ? 6.637 15.123 9.331 1.00 88.12 268 ARG A C 1
ATOM 2052 O O . ARG A 1 268 ? 6.491 16.027 8.523 1.00 88.12 268 ARG A O 1
ATOM 2059 N N . HIS A 1 269 ? 7.826 14.636 9.657 1.00 91.69 269 HIS A N 1
ATOM 2060 C CA . HIS A 1 269 ? 9.059 15.304 9.269 1.00 91.69 269 HIS A CA 1
ATOM 2061 C C . HIS A 1 269 ? 9.229 15.370 7.746 1.00 91.69 269 HIS A C 1
ATOM 2063 O O . HIS A 1 269 ? 9.669 16.385 7.219 1.00 91.69 269 HIS A O 1
ATOM 2069 N N . MET A 1 270 ? 8.767 14.352 7.010 1.00 95.44 270 MET A N 1
ATOM 2070 C CA . MET A 1 270 ? 8.736 14.419 5.552 1.00 95.44 270 MET A CA 1
ATOM 2071 C C . MET A 1 270 ? 7.887 15.587 5.049 1.00 95.44 270 MET A C 1
ATOM 2073 O O . MET A 1 270 ? 8.286 16.220 4.086 1.00 95.44 270 MET A O 1
ATOM 2077 N N . ARG A 1 271 ? 6.756 15.918 5.689 1.00 94.12 271 ARG A N 1
ATOM 2078 C CA . ARG A 1 271 ? 5.926 17.071 5.305 1.00 94.12 271 ARG A CA 1
ATOM 2079 C C . ARG A 1 271 ? 6.686 18.390 5.446 1.00 94.12 271 ARG A C 1
ATOM 2081 O O . ARG A 1 271 ? 6.587 19.237 4.568 1.00 94.12 271 ARG A O 1
ATOM 2088 N N . GLU A 1 272 ? 7.471 18.537 6.508 1.00 92.56 272 GLU A N 1
ATOM 2089 C CA . GLU A 1 272 ? 8.316 19.717 6.728 1.00 92.56 272 GLU A CA 1
ATOM 2090 C C . GLU A 1 272 ? 9.405 19.836 5.654 1.00 92.56 272 GLU A C 1
ATOM 2092 O O . GLU A 1 272 ? 9.601 20.910 5.092 1.00 92.56 272 GLU A O 1
ATOM 2097 N N . LEU A 1 273 ? 10.083 18.726 5.339 1.00 96.56 273 LEU A N 1
ATOM 2098 C CA . LEU A 1 273 ? 11.098 18.677 4.282 1.00 96.56 273 LEU A CA 1
ATOM 2099 C C . LEU A 1 273 ? 10.489 18.896 2.898 1.00 96.56 273 LEU A C 1
ATOM 2101 O O . LEU A 1 273 ? 11.097 19.546 2.052 1.00 96.56 273 LEU A O 1
ATOM 2105 N N . TRP A 1 274 ? 9.295 18.352 2.669 1.00 97.31 274 TRP A N 1
ATOM 2106 C CA . TRP A 1 274 ? 8.542 18.535 1.443 1.00 97.31 274 TRP A CA 1
ATOM 2107 C C . TRP A 1 274 ? 8.274 20.031 1.263 1.00 97.31 274 TRP A C 1
ATOM 2109 O O . TRP A 1 274 ? 8.610 20.578 0.223 1.00 97.31 274 TRP A O 1
ATOM 2119 N N . ASP A 1 275 ? 7.784 20.741 2.273 1.00 95.06 275 ASP A N 1
ATOM 2120 C CA . ASP A 1 275 ? 7.439 22.165 2.156 1.00 95.06 275 ASP A CA 1
ATOM 2121 C C . ASP A 1 275 ? 8.656 23.132 2.126 1.00 95.06 275 ASP A C 1
ATOM 2123 O O . ASP A 1 275 ? 8.469 24.352 2.124 1.00 95.06 275 ASP A O 1
ATOM 2127 N N . ASP A 1 276 ? 9.899 22.630 2.053 1.00 97.38 276 ASP A N 1
ATOM 2128 C CA . ASP A 1 276 ? 11.101 23.456 1.864 1.00 97.38 276 ASP A CA 1
ATOM 2129 C C . ASP A 1 276 ? 10.996 24.275 0.551 1.00 97.38 276 ASP A C 1
ATOM 2131 O O . ASP A 1 276 ? 10.732 23.715 -0.519 1.00 97.38 276 ASP A O 1
ATOM 2135 N N . PRO A 1 277 ? 11.225 25.604 0.588 1.00 96.56 277 PRO A N 1
ATOM 2136 C CA . PRO A 1 277 ? 11.057 26.480 -0.575 1.00 96.56 277 PRO A CA 1
ATOM 2137 C C . PRO A 1 277 ? 12.030 26.189 -1.728 1.00 96.56 277 PRO A C 1
ATOM 2139 O O . PRO A 1 277 ? 11.819 26.671 -2.842 1.00 96.56 277 PRO A O 1
ATOM 2142 N N . ASN A 1 278 ? 13.100 25.433 -1.471 1.00 96.50 278 ASN A N 1
ATOM 2143 C CA . ASN A 1 278 ? 14.081 25.011 -2.461 1.00 96.50 278 ASN A CA 1
ATOM 2144 C C . ASN A 1 278 ? 13.832 23.593 -3.007 1.00 96.50 278 ASN A C 1
ATOM 2146 O O . ASN A 1 278 ? 14.581 23.151 -3.883 1.00 96.50 278 ASN A O 1
ATOM 2150 N N . ARG A 1 279 ? 12.774 22.891 -2.565 1.00 96.38 279 ARG A N 1
ATOM 2151 C CA . ARG A 1 279 ? 12.330 21.638 -3.202 1.00 96.38 279 ARG A CA 1
ATOM 2152 C C . ARG A 1 279 ? 12.002 21.882 -4.680 1.00 96.38 279 ARG A C 1
ATOM 2154 O O . ARG A 1 279 ? 11.381 22.883 -5.034 1.00 96.38 279 ARG A O 1
ATOM 2161 N N . GLY A 1 280 ? 12.400 20.947 -5.542 1.00 92.69 280 GLY A N 1
ATOM 2162 C CA . GLY A 1 280 ? 12.132 21.006 -6.981 1.00 92.69 280 GLY A CA 1
ATOM 2163 C C . GLY A 1 280 ? 13.103 21.885 -7.774 1.00 92.69 280 GLY A C 1
ATOM 2164 O O . GLY A 1 280 ? 12.831 22.198 -8.926 1.00 92.69 280 GLY A O 1
ATOM 2165 N N . GLN A 1 281 ? 14.216 22.318 -7.167 1.00 94.75 281 GLN A N 1
ATOM 2166 C CA . GLN A 1 281 ? 15.321 22.964 -7.890 1.00 94.75 281 GLN A CA 1
ATOM 2167 C C . GLN A 1 281 ? 16.400 21.973 -8.349 1.00 94.75 281 GLN A C 1
ATOM 2169 O O . GLN A 1 281 ? 17.205 22.306 -9.218 1.00 94.75 281 GLN A O 1
ATOM 2174 N N . VAL A 1 282 ? 16.437 20.777 -7.755 1.00 93.31 282 VAL A N 1
ATOM 2175 C CA . VAL A 1 282 ? 17.374 19.697 -8.083 1.00 93.31 282 VAL A CA 1
ATOM 2176 C C . VAL A 1 282 ? 16.663 18.345 -7.987 1.00 93.31 282 VAL A C 1
ATOM 2178 O O . VAL A 1 282 ? 15.808 18.201 -7.109 1.00 93.31 282 VAL A O 1
ATOM 2181 N N . PRO A 1 283 ? 17.026 17.353 -8.825 1.00 95.44 283 PRO A N 1
ATOM 2182 C CA . PRO A 1 283 ? 16.458 16.011 -8.751 1.00 95.44 283 PRO A CA 1
ATOM 2183 C C . PRO A 1 283 ? 16.701 15.356 -7.388 1.00 95.44 283 PRO A C 1
ATOM 2185 O O . PRO A 1 283 ? 17.848 15.216 -6.956 1.00 95.44 283 PRO A O 1
ATOM 2188 N N . LEU A 1 284 ? 15.626 14.924 -6.732 1.00 95.94 284 LEU A N 1
ATOM 2189 C CA . LEU A 1 284 ? 15.657 14.301 -5.417 1.00 95.94 284 LEU A CA 1
ATOM 2190 C C . LEU A 1 284 ? 14.654 13.147 -5.343 1.00 95.94 284 LEU A C 1
ATOM 2192 O O . LEU A 1 284 ? 13.476 13.279 -5.682 1.00 95.94 284 LEU A O 1
ATOM 2196 N N . ASN A 1 285 ? 15.123 11.995 -4.872 1.00 96.75 285 ASN A N 1
ATOM 2197 C CA . ASN A 1 285 ? 14.251 10.873 -4.571 1.00 96.75 285 ASN A CA 1
ATOM 2198 C C . ASN A 1 285 ? 13.831 10.914 -3.101 1.00 96.75 285 ASN A C 1
ATOM 2200 O O . ASN A 1 285 ? 14.626 11.237 -2.219 1.00 96.75 285 ASN A O 1
ATOM 2204 N N . TRP A 1 286 ? 12.604 10.499 -2.830 1.00 97.50 286 TRP A N 1
ATOM 2205 C CA . TRP A 1 286 ? 11.994 10.512 -1.512 1.00 97.50 286 TRP A CA 1
ATOM 2206 C C . TRP A 1 286 ? 11.488 9.123 -1.186 1.00 97.50 286 TRP A C 1
ATOM 2208 O O . TRP A 1 286 ? 10.620 8.596 -1.886 1.00 97.50 286 TRP A O 1
ATOM 2218 N N . THR A 1 287 ? 12.022 8.515 -0.134 1.00 96.44 287 THR A N 1
ATOM 2219 C CA . THR A 1 287 ? 11.481 7.232 0.305 1.00 96.44 287 THR A CA 1
ATOM 2220 C C . THR A 1 287 ? 10.131 7.424 0.986 1.00 96.44 287 THR A C 1
ATOM 2222 O O . THR A 1 287 ? 9.957 8.325 1.803 1.00 96.44 287 THR A O 1
ATOM 2225 N N . VAL A 1 288 ? 9.170 6.561 0.653 1.00 95.88 288 VAL A N 1
ATOM 2226 C CA . VAL A 1 288 ? 7.836 6.500 1.265 1.00 95.88 288 VAL A CA 1
ATOM 2227 C C . VAL A 1 288 ? 7.388 5.051 1.406 1.00 95.88 288 VAL A C 1
ATOM 2229 O O . VAL A 1 288 ? 7.719 4.198 0.579 1.00 95.88 288 VAL A O 1
ATOM 2232 N N . THR A 1 289 ? 6.600 4.755 2.435 1.00 92.75 289 THR A N 1
ATOM 2233 C CA . THR A 1 289 ? 6.072 3.407 2.636 1.00 92.75 289 THR A CA 1
ATOM 2234 C C . THR A 1 289 ? 4.854 3.195 1.741 1.00 92.75 289 THR A C 1
ATOM 2236 O O . THR A 1 289 ? 3.909 3.994 1.775 1.00 92.75 289 THR A O 1
ATOM 2239 N N . PRO A 1 290 ? 4.820 2.110 0.949 1.00 91.56 290 PRO A N 1
ATOM 2240 C CA . PRO A 1 290 ? 3.707 1.841 0.047 1.00 91.56 290 PRO A CA 1
ATOM 2241 C C . PRO A 1 290 ? 2.423 1.490 0.829 1.00 91.56 290 PRO A C 1
ATOM 2243 O O . PRO A 1 290 ? 1.323 1.532 0.282 1.00 91.56 290 PRO A O 1
ATOM 2246 N N . LEU A 1 291 ? 2.537 1.209 2.135 1.00 89.44 291 LEU A N 1
ATOM 2247 C CA . LEU A 1 291 ? 1.412 0.942 3.033 1.00 89.44 291 LEU A CA 1
ATOM 2248 C C . LEU A 1 291 ? 0.537 2.175 3.310 1.00 89.44 291 LEU A C 1
ATOM 2250 O O . LEU A 1 291 ? -0.607 2.016 3.746 1.00 89.44 291 LEU A O 1
ATOM 2254 N N . LEU A 1 292 ? 1.029 3.394 3.045 1.00 89.12 292 LEU A N 1
ATOM 2255 C CA . LEU A 1 292 ? 0.224 4.617 3.172 1.00 89.12 292 LEU A CA 1
ATOM 2256 C C . LEU A 1 292 ? -1.032 4.579 2.303 1.00 89.12 292 LEU A C 1
ATOM 2258 O O . LEU A 1 292 ? -2.023 5.197 2.666 1.00 89.12 292 LEU A O 1
ATOM 2262 N N . GLU A 1 293 ? -1.018 3.812 1.219 1.00 87.12 293 GLU A N 1
ATOM 2263 C CA . GLU A 1 293 ? -2.180 3.574 0.367 1.00 87.12 293 GLU A CA 1
ATOM 2264 C C . GLU A 1 293 ? -3.414 3.076 1.147 1.00 87.12 293 GLU A C 1
ATOM 2266 O O . GLU A 1 293 ? -4.540 3.451 0.830 1.00 87.12 293 GLU A O 1
ATOM 2271 N N . ASP A 1 294 ? -3.219 2.280 2.205 1.00 82.44 294 ASP A N 1
ATOM 2272 C CA . ASP A 1 294 ? -4.320 1.857 3.078 1.00 82.44 294 ASP A CA 1
ATOM 2273 C C . ASP A 1 294 ? -4.362 2.659 4.393 1.00 82.44 294 ASP A C 1
ATOM 2275 O O . ASP A 1 294 ? -5.442 2.966 4.900 1.00 82.44 294 ASP A O 1
ATOM 2279 N N . ILE A 1 295 ? -3.202 2.981 4.980 1.00 82.75 295 ILE A N 1
ATOM 2280 C CA . ILE A 1 295 ? -3.121 3.583 6.324 1.00 82.75 295 ILE A CA 1
ATOM 2281 C C . ILE A 1 295 ? -3.443 5.077 6.298 1.00 82.75 295 ILE A C 1
ATOM 2283 O O . ILE A 1 295 ? -4.096 5.581 7.206 1.00 82.75 295 ILE A O 1
ATOM 2287 N N . GLY A 1 296 ? -2.977 5.791 5.279 1.00 84.62 296 GLY A N 1
ATOM 2288 C CA . GLY A 1 296 ? -3.054 7.244 5.187 1.00 84.62 296 GLY A CA 1
ATOM 2289 C C . GLY A 1 296 ? -3.060 7.709 3.732 1.00 84.62 296 GLY A C 1
ATOM 2290 O O . GLY A 1 296 ? -2.142 8.431 3.339 1.00 84.62 296 GLY A O 1
ATOM 2291 N N . PRO A 1 297 ? -4.074 7.338 2.924 1.00 85.44 297 PRO A N 1
ATOM 2292 C CA . PRO A 1 297 ? -4.078 7.621 1.485 1.00 85.44 297 PRO A CA 1
ATOM 2293 C C . PRO A 1 297 ? -4.000 9.119 1.175 1.00 85.44 297 PRO A C 1
ATOM 2295 O O . PRO A 1 297 ? -3.377 9.519 0.199 1.00 85.44 297 PRO A O 1
ATOM 2298 N N . ALA A 1 298 ? -4.559 9.977 2.036 1.00 86.44 298 ALA A N 1
ATOM 2299 C CA . ALA A 1 298 ? -4.421 11.431 1.915 1.00 86.44 298 ALA A CA 1
ATOM 2300 C C . ALA A 1 298 ? -2.950 11.902 1.935 1.00 86.44 298 ALA A C 1
ATOM 2302 O O . ALA A 1 298 ? -2.597 12.800 1.177 1.00 86.44 298 ALA A O 1
ATOM 2303 N N . ILE A 1 299 ? -2.094 11.269 2.747 1.00 91.81 299 ILE A N 1
ATOM 2304 C CA . ILE A 1 299 ? -0.663 11.596 2.865 1.00 91.81 299 ILE A CA 1
ATOM 2305 C C . ILE A 1 299 ? 0.064 11.181 1.581 1.00 91.81 299 ILE A C 1
ATOM 2307 O O . ILE A 1 299 ? 0.722 12.002 0.945 1.00 91.81 299 ILE A O 1
ATOM 2311 N N . LEU A 1 300 ? -0.107 9.927 1.145 1.00 92.69 300 LEU A N 1
ATOM 2312 C CA . LEU A 1 300 ? 0.526 9.441 -0.086 1.00 92.69 300 LEU A CA 1
ATOM 2313 C C . LEU A 1 300 ? 0.080 10.251 -1.309 1.00 92.69 300 LEU A C 1
ATOM 2315 O O . LEU A 1 300 ? 0.910 10.695 -2.103 1.00 92.69 300 LEU A O 1
ATOM 2319 N N . HIS A 1 301 ? -1.227 10.484 -1.441 1.00 90.94 301 HIS A N 1
ATOM 2320 C CA . HIS A 1 301 ? -1.788 11.231 -2.561 1.00 90.94 301 HIS A CA 1
ATOM 2321 C C . HIS A 1 301 ? -1.359 12.700 -2.551 1.00 90.94 301 HIS A C 1
ATOM 2323 O O . HIS A 1 301 ? -1.223 13.288 -3.623 1.00 90.94 301 HIS A O 1
ATOM 2329 N N . HIS A 1 302 ? -1.131 13.307 -1.381 1.00 94.31 302 HIS A N 1
ATOM 2330 C CA . HIS A 1 302 ? -0.549 14.644 -1.299 1.00 94.31 302 HIS A CA 1
ATOM 2331 C C . HIS A 1 302 ? 0.831 14.664 -1.959 1.00 94.31 302 HIS A C 1
ATOM 2333 O O . HIS A 1 302 ? 1.049 15.460 -2.876 1.00 94.31 302 HIS A O 1
ATOM 2339 N N . PHE A 1 303 ? 1.731 13.757 -1.566 1.00 95.88 303 PHE A N 1
ATOM 2340 C CA . PHE A 1 303 ? 3.074 13.690 -2.144 1.00 95.88 303 PHE A CA 1
ATOM 2341 C C . PHE A 1 303 ? 3.026 13.395 -3.646 1.00 95.88 303 PHE A C 1
ATOM 2343 O O . PHE A 1 303 ? 3.637 14.108 -4.434 1.00 95.88 303 PHE A O 1
ATOM 2350 N N . GLN A 1 304 ? 2.211 12.434 -4.083 1.00 92.69 304 GLN A N 1
ATOM 2351 C CA . GLN A 1 304 ? 2.061 12.121 -5.509 1.00 92.69 304 GLN A CA 1
ATOM 2352 C C . GLN A 1 304 ? 1.511 13.297 -6.331 1.00 92.69 304 GLN A C 1
ATOM 2354 O O . GLN A 1 304 ? 1.949 13.527 -7.456 1.00 92.69 304 GLN A O 1
ATOM 2359 N N . ARG A 1 305 ? 0.539 14.045 -5.794 1.00 93.50 305 ARG A N 1
ATOM 2360 C CA . ARG A 1 305 ? -0.108 15.162 -6.500 1.00 93.50 305 ARG A CA 1
ATOM 2361 C C . ARG A 1 305 ? 0.759 16.416 -6.554 1.00 93.50 305 ARG A C 1
ATOM 2363 O O . ARG A 1 305 ? 0.618 17.197 -7.492 1.00 93.50 305 ARG A O 1
ATOM 2370 N N . THR A 1 306 ? 1.576 16.644 -5.531 1.00 94.69 306 THR A N 1
ATOM 2371 C CA . THR A 1 306 ? 2.381 17.868 -5.380 1.00 94.69 306 THR A CA 1
ATOM 2372 C C . THR A 1 306 ? 3.848 17.689 -5.774 1.00 94.69 306 THR A C 1
ATOM 2374 O O . THR A 1 306 ? 4.588 18.675 -5.781 1.00 94.69 306 THR A O 1
ATOM 2377 N N . ALA A 1 307 ? 4.254 16.467 -6.136 1.00 95.00 307 ALA A N 1
ATOM 2378 C CA . ALA A 1 307 ? 5.565 16.170 -6.700 1.00 95.00 307 ALA A CA 1
ATOM 2379 C C . ALA A 1 307 ? 5.828 17.008 -7.959 1.00 95.00 307 ALA A C 1
ATOM 2381 O O . ALA A 1 307 ? 4.967 17.147 -8.836 1.00 95.00 307 ALA A O 1
ATOM 2382 N N . THR A 1 308 ? 7.029 17.575 -8.035 1.00 94.25 308 THR A N 1
ATOM 2383 C CA . THR A 1 308 ? 7.527 18.291 -9.212 1.00 94.25 308 THR A CA 1
ATOM 2384 C C . THR A 1 308 ? 8.133 17.316 -10.230 1.00 94.25 308 THR A C 1
ATOM 2386 O O . THR A 1 308 ? 8.090 16.102 -10.047 1.00 94.25 308 THR A O 1
ATOM 2389 N N . GLU A 1 309 ? 8.684 17.826 -11.337 1.00 90.56 309 GLU A N 1
ATOM 2390 C CA . GLU A 1 309 ? 9.426 16.980 -12.290 1.00 90.56 309 GLU A CA 1
ATOM 2391 C C . GLU A 1 309 ? 10.774 16.495 -11.722 1.00 90.56 309 GLU A C 1
ATOM 2393 O O . GLU A 1 309 ? 11.341 15.549 -12.261 1.00 90.56 309 GLU A O 1
ATOM 2398 N N . ASP A 1 310 ? 11.236 17.101 -10.625 1.00 94.19 310 ASP A N 1
ATOM 2399 C CA . ASP A 1 310 ? 12.485 16.790 -9.927 1.00 94.19 310 ASP A CA 1
ATOM 2400 C C . ASP A 1 310 ? 12.253 16.002 -8.623 1.00 94.19 310 ASP A C 1
ATOM 2402 O O . ASP A 1 310 ? 13.184 15.805 -7.849 1.00 94.19 310 ASP A O 1
ATOM 2406 N N . ASP A 1 311 ? 11.031 15.513 -8.380 1.00 96.06 311 ASP A N 1
ATOM 2407 C CA . ASP A 1 311 ? 10.706 14.658 -7.236 1.00 96.06 311 ASP A CA 1
ATOM 2408 C C . ASP A 1 311 ? 10.353 13.238 -7.701 1.00 96.06 311 ASP A C 1
ATOM 2410 O O . ASP A 1 311 ? 9.402 13.035 -8.460 1.00 96.06 311 ASP A O 1
ATOM 2414 N N . LEU A 1 312 ? 11.057 12.229 -7.180 1.00 94.88 312 LEU A N 1
ATOM 2415 C CA . LEU A 1 312 ? 10.698 10.821 -7.376 1.00 94.88 312 LEU A CA 1
ATOM 2416 C C . LEU A 1 312 ? 10.352 10.157 -6.047 1.00 94.88 312 LEU A C 1
ATOM 2418 O O . LEU A 1 312 ? 11.203 10.016 -5.177 1.00 94.88 312 LEU A O 1
ATOM 2422 N N . LEU A 1 313 ? 9.127 9.652 -5.912 1.00 96.38 313 LEU A N 1
ATOM 2423 C CA . LEU A 1 313 ? 8.795 8.770 -4.790 1.00 96.38 313 LEU A CA 1
ATOM 2424 C C . LEU A 1 313 ? 9.369 7.366 -5.027 1.00 96.38 313 LEU A C 1
ATOM 2426 O O . LEU A 1 313 ? 9.155 6.777 -6.091 1.00 96.38 313 LEU A O 1
ATOM 2430 N N . VAL A 1 314 ? 10.058 6.836 -4.024 1.00 94.56 314 VAL A N 1
ATOM 2431 C CA . VAL A 1 314 ? 10.715 5.523 -3.999 1.00 94.56 314 VAL A CA 1
ATOM 2432 C C . VAL A 1 314 ? 10.132 4.712 -2.846 1.00 94.56 314 VAL A C 1
ATOM 2434 O O . VAL A 1 314 ? 9.814 5.264 -1.796 1.00 94.56 314 VAL A O 1
ATOM 2437 N N . CYS A 1 315 ? 9.987 3.400 -3.015 1.00 95.50 315 CYS A N 1
ATOM 2438 C CA . CYS A 1 315 ? 9.557 2.535 -1.924 1.00 95.50 315 CYS A CA 1
ATOM 2439 C C . CYS A 1 315 ? 10.631 2.509 -0.829 1.00 95.50 315 CYS A C 1
ATOM 2441 O O . CYS A 1 315 ? 11.789 2.183 -1.095 1.00 95.50 315 CYS A O 1
ATOM 2443 N N . GLY A 1 316 ? 10.243 2.860 0.396 1.00 91.94 316 GLY A N 1
ATOM 2444 C CA . GLY A 1 316 ? 11.123 2.790 1.555 1.00 91.94 316 GLY A CA 1
ATOM 2445 C C . GLY A 1 316 ? 11.522 1.354 1.929 1.00 91.94 316 GLY A C 1
ATOM 2446 O O . GLY A 1 316 ? 10.925 0.391 1.429 1.00 91.94 316 GLY A O 1
ATOM 2447 N N . PRO A 1 317 ? 12.511 1.210 2.825 1.00 89.69 317 PRO A N 1
ATOM 2448 C CA . PRO A 1 317 ? 13.026 -0.079 3.273 1.00 89.69 317 PRO A CA 1
ATOM 2449 C C . PRO A 1 317 ? 11.955 -1.024 3.827 1.00 89.69 317 PRO A C 1
ATOM 2451 O O . PRO A 1 317 ? 11.233 -0.673 4.748 1.00 89.69 317 PRO A O 1
ATOM 2454 N N . SER A 1 318 ? 11.786 -2.246 3.333 1.00 89.19 318 SER A N 1
ATOM 2455 C CA . SER A 1 318 ? 12.346 -2.812 2.092 1.00 89.19 318 SER A CA 1
ATOM 2456 C C . SER A 1 318 ? 11.215 -3.269 1.165 1.00 89.19 318 SER A C 1
ATOM 2458 O O . SER A 1 318 ? 11.307 -4.313 0.539 1.00 89.19 318 SER A O 1
ATOM 2460 N N . GLY A 1 319 ? 10.091 -2.550 1.128 1.00 90.00 319 GLY A N 1
ATOM 2461 C CA . GLY A 1 319 ? 8.860 -3.009 0.474 1.00 90.00 319 GLY A CA 1
ATOM 2462 C C . GLY A 1 319 ? 7.617 -2.684 1.300 1.00 90.00 319 GLY A C 1
ATOM 2463 O O . GLY A 1 319 ? 7.504 -1.608 1.884 1.00 90.00 319 GLY A O 1
ATOM 2464 N N . ALA A 1 320 ? 6.686 -3.634 1.415 1.00 86.06 320 ALA A N 1
ATOM 2465 C CA . ALA A 1 320 ? 5.479 -3.532 2.246 1.00 86.06 320 ALA A CA 1
ATOM 2466 C C . ALA A 1 320 ? 5.750 -3.641 3.766 1.00 86.06 320 ALA A C 1
ATOM 2468 O O . ALA A 1 320 ? 4.941 -4.194 4.512 1.00 86.06 320 ALA A O 1
ATOM 2469 N N . GLY A 1 321 ? 6.888 -3.125 4.229 1.00 83.56 321 GLY A N 1
ATOM 2470 C CA . GLY A 1 321 ? 7.316 -3.116 5.625 1.00 83.56 321 GLY A CA 1
ATOM 2471 C C . GLY A 1 321 ? 8.837 -3.113 5.767 1.00 83.56 321 GLY A C 1
ATOM 2472 O O . GLY A 1 321 ? 9.562 -3.497 4.844 1.00 83.56 321 GLY A O 1
ATOM 2473 N N . TYR A 1 322 ? 9.309 -2.713 6.947 1.00 84.88 322 TYR A N 1
ATOM 2474 C CA . TYR A 1 322 ? 10.729 -2.726 7.278 1.00 84.88 322 TYR A CA 1
ATOM 2475 C C . TYR A 1 322 ? 11.200 -4.157 7.519 1.00 84.88 322 TYR A C 1
ATOM 2477 O O . TYR A 1 322 ? 10.688 -4.848 8.401 1.00 84.88 322 TYR A O 1
ATOM 2485 N N . THR A 1 323 ? 12.169 -4.626 6.734 1.00 85.00 323 THR A N 1
ATOM 2486 C CA . THR A 1 323 ? 12.751 -5.956 6.918 1.00 85.00 323 THR A CA 1
ATOM 2487 C C . THR A 1 323 ? 14.101 -6.101 6.218 1.00 85.00 323 THR A C 1
ATOM 2489 O O . THR A 1 323 ? 14.428 -5.330 5.312 1.00 85.00 323 THR A O 1
ATOM 2492 N N . TYR A 1 324 ? 14.844 -7.133 6.611 1.00 86.38 324 TYR A N 1
ATOM 2493 C CA . TYR A 1 324 ? 16.058 -7.598 5.948 1.00 86.38 324 TYR A CA 1
ATOM 2494 C C . TYR A 1 324 ? 15.702 -8.835 5.121 1.00 86.38 324 TYR A C 1
ATOM 2496 O O . TYR A 1 324 ? 15.386 -9.884 5.683 1.00 86.38 324 TYR A O 1
ATOM 2504 N N . GLY A 1 325 ? 15.683 -8.719 3.790 1.00 82.12 325 GLY A N 1
ATOM 2505 C CA . GLY A 1 325 ? 15.198 -9.801 2.916 1.00 82.12 325 GLY A CA 1
ATOM 2506 C C . GLY A 1 325 ? 15.997 -11.103 3.061 1.00 82.12 325 GLY A C 1
ATOM 2507 O O . GLY A 1 325 ? 15.460 -12.203 2.946 1.00 82.12 325 GLY A O 1
ATOM 2508 N N . ASP A 1 326 ? 17.279 -10.980 3.382 1.00 83.88 326 ASP A N 1
ATOM 2509 C CA . ASP A 1 326 ? 18.212 -12.068 3.651 1.00 83.88 326 ASP A CA 1
ATOM 2510 C C . ASP A 1 326 ? 18.006 -12.743 5.020 1.00 83.88 326 ASP A C 1
ATOM 2512 O O . ASP A 1 326 ? 18.368 -13.910 5.165 1.00 83.88 326 ASP A O 1
ATOM 2516 N N . SER A 1 327 ? 17.332 -12.098 5.977 1.00 84.44 327 SER A N 1
ATOM 2517 C CA . SER A 1 327 ? 16.935 -12.723 7.252 1.00 84.44 327 SER A CA 1
ATOM 2518 C C . SER A 1 327 ? 15.698 -13.632 7.142 1.00 84.44 327 SER A C 1
ATOM 2520 O O . SER A 1 327 ? 15.420 -14.396 8.066 1.00 84.44 327 SER A O 1
ATOM 2522 N N . TRP A 1 328 ? 14.936 -13.577 6.041 1.00 82.62 328 TRP A N 1
ATOM 2523 C CA . TRP A 1 328 ? 13.745 -14.421 5.869 1.00 82.62 328 TRP A CA 1
ATOM 2524 C C . TRP A 1 328 ? 14.100 -15.878 5.545 1.00 82.62 328 TRP A C 1
ATOM 2526 O O . TRP A 1 328 ? 14.982 -16.111 4.702 1.00 82.62 328 TRP A O 1
ATOM 2536 N N . PRO A 1 329 ? 13.349 -16.857 6.099 1.00 84.25 329 PRO A N 1
ATOM 2537 C CA . PRO A 1 329 ? 13.356 -18.227 5.600 1.00 84.25 329 PRO A CA 1
ATOM 2538 C C . PRO A 1 329 ? 13.063 -18.261 4.097 1.00 84.25 329 PRO A C 1
ATOM 2540 O O . PRO A 1 329 ? 12.239 -17.497 3.585 1.00 84.25 329 PRO A O 1
ATOM 2543 N N . GLN A 1 330 ? 13.756 -19.139 3.370 1.00 78.38 330 GLN A N 1
ATOM 2544 C CA . GLN A 1 330 ? 13.710 -19.175 1.905 1.00 78.38 330 GLN A CA 1
ATOM 2545 C C . GLN A 1 330 ? 12.292 -19.403 1.356 1.00 78.38 330 GLN A C 1
ATOM 2547 O O . GLN A 1 330 ? 11.923 -18.822 0.337 1.00 78.38 330 GLN A O 1
ATOM 2552 N N . ASP A 1 331 ? 11.506 -20.240 2.023 1.00 79.94 331 ASP A N 1
ATOM 2553 C CA . ASP A 1 331 ? 10.128 -20.584 1.678 1.00 79.94 331 ASP A CA 1
ATOM 2554 C C . ASP A 1 331 ? 9.100 -19.528 2.121 1.00 79.94 331 ASP A C 1
ATOM 2556 O O . ASP A 1 331 ? 7.999 -19.476 1.568 1.00 79.94 331 ASP A O 1
ATOM 2560 N N . GLU A 1 332 ? 9.469 -18.628 3.037 1.00 82.25 332 GLU A N 1
ATOM 2561 C CA . GLU A 1 332 ? 8.584 -17.578 3.555 1.00 82.25 332 GLU A CA 1
ATOM 2562 C C . GLU A 1 332 ? 8.804 -16.205 2.903 1.00 82.25 332 GLU A C 1
ATOM 2564 O O . GLU A 1 332 ? 7.865 -15.410 2.830 1.00 82.25 332 GLU A O 1
ATOM 2569 N N . LEU A 1 333 ? 9.990 -15.926 2.345 1.00 85.06 333 LEU A N 1
ATOM 2570 C CA . LEU A 1 333 ? 10.301 -14.639 1.695 1.00 85.06 333 LEU A CA 1
ATOM 2571 C C . LEU A 1 333 ? 9.299 -14.260 0.586 1.00 85.06 333 LEU A C 1
ATOM 2573 O O . LEU A 1 333 ? 8.981 -13.084 0.390 1.00 85.06 333 LEU A O 1
ATOM 2577 N N . GLY A 1 334 ? 8.763 -15.257 -0.124 1.00 81.75 334 GLY A N 1
ATOM 2578 C CA . GLY A 1 334 ? 7.731 -15.057 -1.143 1.00 81.75 334 GLY A CA 1
ATOM 2579 C C . GLY A 1 334 ? 6.442 -14.432 -0.590 1.00 81.75 334 GLY A C 1
ATOM 2580 O O . GLY A 1 334 ? 5.738 -13.721 -1.298 1.00 81.75 334 GLY A O 1
ATOM 2581 N N . VAL A 1 335 ? 6.104 -14.677 0.681 1.00 83.56 335 VAL A N 1
ATOM 2582 C CA . VAL A 1 335 ? 4.926 -14.068 1.323 1.00 83.56 335 VAL A CA 1
ATOM 2583 C C . VAL A 1 335 ? 5.107 -12.555 1.422 1.00 83.56 335 VAL A C 1
ATOM 2585 O O . VAL A 1 335 ? 4.199 -11.801 1.067 1.00 83.56 335 VAL A O 1
ATOM 2588 N N . PHE A 1 336 ? 6.288 -12.119 1.859 1.00 87.38 336 PHE A N 1
ATOM 2589 C CA . PHE A 1 336 ? 6.628 -10.706 1.976 1.00 87.38 336 PHE A CA 1
ATOM 2590 C C . PHE A 1 336 ? 6.723 -10.025 0.606 1.00 87.38 336 PHE A C 1
ATOM 2592 O O . PHE A 1 336 ? 6.084 -9.001 0.381 1.00 87.38 336 PHE A O 1
ATOM 2599 N N . THR A 1 337 ? 7.472 -10.604 -0.332 1.00 88.12 337 THR A N 1
ATOM 2600 C CA . THR A 1 337 ? 7.708 -9.994 -1.653 1.00 88.12 337 THR A CA 1
ATOM 2601 C C . THR A 1 337 ? 6.432 -9.899 -2.494 1.00 88.12 337 THR A C 1
ATOM 2603 O O . THR A 1 337 ? 6.195 -8.845 -3.077 1.00 88.12 337 THR A O 1
ATOM 2606 N N . ARG A 1 338 ? 5.521 -10.886 -2.456 1.00 86.75 338 ARG A N 1
ATOM 2607 C CA . ARG A 1 338 ? 4.186 -10.748 -3.082 1.00 86.75 338 ARG A CA 1
ATOM 2608 C C . ARG A 1 338 ? 3.344 -9.639 -2.462 1.00 86.75 338 ARG A C 1
ATOM 2610 O O . ARG A 1 338 ? 2.637 -8.934 -3.179 1.00 86.75 338 ARG A O 1
ATOM 2617 N N . LEU A 1 339 ? 3.402 -9.465 -1.141 1.00 85.50 339 LEU A N 1
ATOM 2618 C CA . LEU A 1 339 ? 2.708 -8.356 -0.486 1.00 85.50 339 LEU A CA 1
ATOM 2619 C C . LEU A 1 339 ? 3.286 -7.003 -0.929 1.00 85.50 339 LEU A C 1
ATOM 2621 O O . LEU A 1 339 ? 2.520 -6.085 -1.221 1.00 85.50 339 LEU A O 1
ATOM 2625 N N . SER A 1 340 ? 4.614 -6.897 -1.012 1.00 88.56 340 SER A N 1
ATOM 2626 C CA . SER A 1 340 ? 5.315 -5.729 -1.557 1.00 88.56 340 SER A CA 1
ATOM 2627 C C . SER A 1 340 ? 4.875 -5.433 -2.990 1.00 88.56 340 SER A C 1
ATOM 2629 O O . SER A 1 340 ? 4.490 -4.300 -3.271 1.00 88.56 340 SER A O 1
ATOM 2631 N N . GLY A 1 341 ? 4.805 -6.455 -3.849 1.00 83.44 341 GLY A N 1
ATOM 2632 C CA . GLY A 1 341 ? 4.300 -6.362 -5.221 1.00 83.44 341 GLY A CA 1
ATOM 2633 C C . GLY A 1 341 ? 2.920 -5.725 -5.308 1.00 83.44 341 GLY A C 1
ATOM 2634 O O . GLY A 1 341 ? 2.755 -4.709 -5.978 1.00 83.44 341 GLY A O 1
ATOM 2635 N N . LEU A 1 342 ? 1.957 -6.244 -4.539 1.00 85.31 342 LEU A N 1
ATOM 2636 C CA . LEU A 1 342 ? 0.579 -5.737 -4.518 1.00 85.31 342 LEU A CA 1
ATOM 2637 C C . LEU A 1 342 ? 0.491 -4.244 -4.168 1.00 85.31 342 LEU A C 1
ATOM 2639 O O . LEU A 1 342 ? -0.286 -3.505 -4.775 1.00 85.31 342 LEU A O 1
ATOM 2643 N N . TYR A 1 343 ? 1.250 -3.781 -3.171 1.00 85.81 343 TYR A N 1
ATOM 2644 C CA . TYR A 1 343 ? 1.222 -2.366 -2.796 1.00 85.81 343 TYR A CA 1
ATOM 2645 C C . TYR A 1 343 ? 2.020 -1.495 -3.770 1.00 85.81 343 TYR A C 1
ATOM 2647 O O . TYR A 1 343 ? 1.588 -0.390 -4.097 1.00 85.81 343 TYR A O 1
ATOM 2655 N N . GLN A 1 344 ? 3.161 -1.965 -4.265 1.00 86.00 344 GLN A N 1
ATOM 2656 C CA . GLN A 1 344 ? 3.989 -1.206 -5.202 1.00 86.00 344 GLN A CA 1
ATOM 2657 C C . GLN A 1 344 ? 3.326 -1.056 -6.577 1.00 86.00 344 GLN A C 1
ATOM 2659 O O . GLN A 1 344 ? 3.442 0.007 -7.183 1.00 86.00 344 GLN A O 1
ATOM 2664 N N . GLU A 1 345 ? 2.542 -2.041 -7.022 1.00 80.62 345 GLU A N 1
ATOM 2665 C CA . GLU A 1 345 ? 1.677 -1.929 -8.205 1.00 80.62 345 GLU A CA 1
ATOM 2666 C C . GLU A 1 345 ? 0.612 -0.842 -8.042 1.00 80.62 345 GLU A C 1
ATOM 2668 O O . GLU A 1 345 ? 0.440 -0.005 -8.928 1.00 80.62 345 GLU A O 1
ATOM 2673 N N . ARG A 1 346 ? -0.077 -0.813 -6.892 1.00 81.62 346 ARG A N 1
ATOM 2674 C CA . ARG A 1 346 ? -1.117 0.188 -6.599 1.00 81.62 346 ARG A CA 1
ATOM 2675 C C . ARG A 1 346 ? -0.552 1.602 -6.483 1.00 81.62 346 ARG A C 1
ATOM 2677 O O . ARG A 1 346 ? -1.182 2.556 -6.927 1.00 81.62 346 ARG A O 1
ATOM 2684 N N . THR A 1 347 ? 0.629 1.734 -5.884 1.00 85.69 347 THR A N 1
ATOM 2685 C CA . THR A 1 347 ? 1.249 3.034 -5.576 1.00 85.69 347 THR A CA 1
ATOM 2686 C C . THR A 1 347 ? 2.178 3.550 -6.676 1.00 85.69 347 THR A C 1
ATOM 2688 O O . THR A 1 347 ? 2.510 4.739 -6.694 1.00 85.69 347 THR A O 1
ATOM 2691 N N . GLY A 1 348 ? 2.594 2.684 -7.606 1.00 84.19 348 GLY A N 1
ATOM 2692 C CA . GLY A 1 348 ? 3.543 3.000 -8.673 1.00 84.19 348 GLY A CA 1
ATOM 2693 C C . GLY A 1 348 ? 4.979 3.218 -8.186 1.00 84.19 348 GLY A C 1
ATOM 2694 O O . GLY A 1 348 ? 5.750 3.891 -8.870 1.00 84.19 348 GLY A O 1
ATOM 2695 N N . LEU A 1 349 ? 5.328 2.709 -7.001 1.00 88.06 349 LEU A N 1
ATOM 2696 C CA . LEU A 1 349 ? 6.668 2.805 -6.419 1.00 88.06 349 LEU A CA 1
ATOM 2697 C C . LEU A 1 349 ? 7.534 1.657 -6.954 1.00 88.06 349 LEU A C 1
ATOM 2699 O O . LEU A 1 349 ? 7.653 0.609 -6.329 1.00 88.06 349 LEU A O 1
ATOM 2703 N N . ASP A 1 350 ? 8.107 1.849 -8.140 1.00 84.88 350 ASP A N 1
ATOM 2704 C CA . ASP A 1 350 ? 8.824 0.830 -8.923 1.00 84.88 350 ASP A CA 1
ATOM 2705 C C . ASP A 1 350 ? 10.348 0.805 -8.691 1.00 84.88 350 ASP A C 1
ATOM 2707 O O . ASP A 1 350 ? 11.072 0.069 -9.357 1.00 84.88 350 ASP A O 1
ATOM 2711 N N . VAL A 1 351 ? 10.848 1.566 -7.716 1.00 91.12 351 VAL A N 1
ATOM 2712 C CA . VAL A 1 351 ? 12.223 1.487 -7.195 1.00 91.12 351 VAL A CA 1
ATOM 2713 C C . VAL A 1 351 ? 12.140 1.237 -5.693 1.00 91.12 351 VAL A C 1
ATOM 2715 O O . VAL A 1 351 ? 11.330 1.874 -5.017 1.00 91.12 351 VAL A O 1
ATOM 2718 N N . VAL A 1 352 ? 12.963 0.328 -5.169 1.00 91.69 352 VAL A N 1
ATOM 2719 C CA . VAL A 1 352 ? 13.002 -0.011 -3.734 1.00 91.69 352 VAL A CA 1
ATOM 2720 C C . VAL A 1 352 ? 14.335 0.405 -3.141 1.00 91.69 352 VAL A C 1
ATOM 2722 O O . VAL A 1 352 ? 15.380 0.055 -3.678 1.00 91.69 352 VAL A O 1
ATOM 2725 N N . TYR A 1 353 ? 14.301 1.118 -2.019 1.00 91.94 353 TYR A N 1
ATOM 2726 C CA . TYR A 1 353 ? 15.428 1.176 -1.095 1.00 91.94 353 TYR A CA 1
ATOM 2727 C C . TYR A 1 353 ? 15.346 -0.050 -0.174 1.00 91.94 353 TYR A C 1
ATOM 2729 O O . TYR A 1 353 ? 14.284 -0.276 0.390 1.00 91.94 353 TYR A O 1
ATOM 2737 N N . ALA A 1 354 ? 16.398 -0.863 -0.043 1.00 89.62 354 ALA A N 1
ATOM 2738 C CA . ALA A 1 354 ? 16.392 -2.098 0.748 1.00 89.62 354 ALA A CA 1
ATOM 2739 C C . ALA A 1 354 ? 17.588 -2.204 1.706 1.00 89.62 354 ALA A C 1
ATOM 2741 O O . ALA A 1 354 ? 18.703 -1.789 1.384 1.00 89.62 354 ALA A O 1
ATOM 2742 N N . TYR A 1 355 ? 17.358 -2.837 2.858 1.00 83.88 355 TYR A N 1
ATOM 2743 C CA . TYR A 1 355 ? 18.410 -3.220 3.801 1.00 83.88 355 TYR A CA 1
ATOM 2744 C C . TYR A 1 355 ? 18.822 -4.687 3.642 1.00 83.88 355 TYR A C 1
ATOM 2746 O O . TYR A 1 355 ? 17.981 -5.562 3.415 1.00 83.88 355 TYR A O 1
ATOM 2754 N N . SER A 1 356 ? 20.111 -4.950 3.850 1.00 80.19 356 SER A N 1
ATOM 2755 C CA . SER A 1 356 ? 20.650 -6.275 4.160 1.00 80.19 356 SER A CA 1
ATOM 2756 C C . SER A 1 356 ? 20.906 -6.416 5.659 1.00 80.19 356 SER A C 1
ATOM 2758 O O . SER A 1 356 ? 20.943 -5.426 6.398 1.00 80.19 356 SER A O 1
ATOM 2760 N N . THR A 1 357 ? 21.026 -7.655 6.126 1.00 78.12 357 THR A N 1
ATOM 2761 C CA . THR A 1 357 ? 21.223 -7.947 7.545 1.00 78.12 357 THR A CA 1
ATOM 2762 C C . THR A 1 357 ? 22.575 -7.387 8.001 1.00 78.12 357 THR A C 1
ATOM 2764 O O . THR A 1 357 ? 23.603 -7.727 7.417 1.00 78.12 357 THR A O 1
ATOM 2767 N N . PRO A 1 358 ? 22.619 -6.533 9.042 1.00 70.81 358 PRO A N 1
ATOM 2768 C CA . PRO A 1 358 ? 23.876 -5.956 9.497 1.00 70.81 358 PRO A CA 1
ATOM 2769 C C . PRO A 1 358 ? 24.712 -6.997 10.250 1.00 70.81 358 PRO A C 1
ATOM 2771 O O . PRO A 1 358 ? 24.248 -7.561 11.253 1.00 70.81 358 PRO A O 1
ATOM 2774 N N . GLU A 1 359 ? 25.961 -7.184 9.823 1.00 69.00 359 GLU A N 1
ATOM 2775 C CA . GLU A 1 359 ? 26.965 -7.992 10.520 1.00 69.00 359 GLU A CA 1
ATOM 2776 C C . GLU A 1 359 ? 27.938 -7.088 11.304 1.00 69.00 359 GLU A C 1
ATOM 2778 O O . GLU A 1 359 ? 28.473 -6.123 10.752 1.00 69.00 359 GLU A O 1
ATOM 2783 N N . PRO A 1 360 ? 28.146 -7.318 12.618 1.00 64.56 360 PRO A N 1
ATOM 2784 C CA . PRO A 1 360 ? 29.003 -6.455 13.428 1.00 64.56 360 PRO A CA 1
ATOM 2785 C C . PRO A 1 360 ? 30.445 -6.384 12.906 1.00 64.56 360 PRO A C 1
ATOM 2787 O O . PRO A 1 360 ? 31.142 -7.392 12.860 1.00 64.56 360 PRO A O 1
ATOM 2790 N N . GLY A 1 361 ? 30.914 -5.173 12.596 1.00 61.34 361 GLY A N 1
ATOM 2791 C CA . GLY A 1 361 ? 32.293 -4.932 12.157 1.00 61.34 361 GLY A CA 1
ATOM 2792 C C . GLY A 1 361 ? 32.565 -5.247 10.683 1.00 61.34 361 GLY A C 1
ATOM 2793 O O . GLY A 1 361 ? 33.696 -5.049 10.239 1.00 61.34 361 GLY A O 1
ATOM 2794 N N . GLU A 1 362 ? 31.554 -5.679 9.929 1.00 65.12 362 GLU A N 1
ATOM 2795 C CA . GLU A 1 362 ? 31.657 -5.965 8.499 1.00 65.12 362 GLU A CA 1
ATOM 2796 C C . GLU A 1 362 ? 30.846 -4.960 7.674 1.00 65.12 362 GLU A C 1
ATOM 2798 O O . GLU A 1 362 ? 29.892 -4.342 8.154 1.00 65.12 362 GLU A O 1
ATOM 2803 N N . ALA A 1 363 ? 31.252 -4.760 6.419 1.00 62.75 363 ALA A N 1
ATOM 2804 C CA . ALA A 1 363 ? 30.459 -3.970 5.487 1.00 62.75 363 ALA A CA 1
ATOM 2805 C C . ALA A 1 363 ? 29.130 -4.697 5.200 1.00 62.75 363 ALA A C 1
ATOM 2807 O O . ALA A 1 363 ? 29.128 -5.930 5.147 1.00 62.75 363 ALA A O 1
ATOM 2808 N N . PRO A 1 364 ? 28.014 -3.975 4.980 1.00 65.19 364 PRO A N 1
ATOM 2809 C CA . PRO A 1 364 ? 26.746 -4.606 4.633 1.00 65.19 364 PRO A CA 1
ATOM 2810 C C . PRO A 1 364 ? 26.903 -5.539 3.429 1.00 65.19 364 PRO A C 1
ATOM 2812 O O . PRO A 1 364 ? 27.415 -5.133 2.383 1.00 65.19 364 PRO A O 1
ATOM 2815 N N . LEU A 1 365 ? 26.458 -6.788 3.578 1.00 71.81 365 LEU A N 1
ATOM 2816 C CA . LEU A 1 365 ? 26.514 -7.774 2.504 1.00 71.81 365 LEU A CA 1
ATOM 2817 C C . LEU A 1 365 ? 25.589 -7.352 1.364 1.00 71.81 365 LEU A C 1
ATOM 2819 O O . LEU A 1 365 ? 24.486 -6.854 1.604 1.00 71.81 365 LEU A O 1
ATOM 2823 N N . VAL A 1 366 ? 26.016 -7.578 0.123 1.00 80.00 366 VAL A N 1
ATOM 2824 C CA . VAL A 1 366 ? 25.136 -7.464 -1.048 1.00 80.00 366 VAL A CA 1
ATOM 2825 C C . VAL A 1 366 ? 23.996 -8.473 -0.895 1.00 80.00 366 VAL A C 1
ATOM 2827 O O . VAL A 1 366 ? 24.223 -9.614 -0.484 1.00 80.00 366 VAL A O 1
ATOM 2830 N N . LEU A 1 367 ? 22.767 -8.056 -1.204 1.00 84.56 367 LEU A N 1
ATOM 2831 C CA . LEU A 1 367 ? 21.599 -8.926 -1.145 1.00 84.56 367 LEU A CA 1
ATOM 2832 C C . LEU A 1 367 ? 21.836 -10.181 -2.003 1.00 84.56 367 LEU A C 1
ATOM 2834 O O . LEU A 1 367 ? 22.220 -10.061 -3.166 1.00 84.56 367 LEU A O 1
ATOM 2838 N N . PRO A 1 368 ? 21.589 -11.386 -1.462 1.00 85.62 368 PRO A N 1
ATOM 2839 C CA . PRO A 1 368 ? 21.866 -12.620 -2.182 1.00 85.62 368 PRO A CA 1
ATOM 2840 C C . PRO A 1 368 ? 20.899 -12.801 -3.358 1.00 85.62 368 PRO A C 1
ATOM 2842 O O . PRO A 1 368 ? 19.738 -12.390 -3.273 1.00 85.62 368 PRO A O 1
ATOM 2845 N N . ASP A 1 369 ? 21.330 -13.514 -4.403 1.00 85.50 369 ASP A N 1
ATOM 2846 C CA . ASP A 1 369 ? 20.546 -13.741 -5.631 1.00 85.50 369 ASP A CA 1
ATOM 2847 C C . ASP A 1 369 ? 19.127 -14.236 -5.349 1.00 85.50 369 ASP A C 1
ATOM 2849 O O . ASP A 1 369 ? 18.172 -13.728 -5.926 1.00 85.50 369 ASP A O 1
ATOM 2853 N N . ARG A 1 370 ? 18.948 -15.137 -4.371 1.00 88.38 370 ARG A N 1
ATOM 2854 C CA . ARG A 1 370 ? 17.616 -15.636 -3.974 1.00 88.38 370 ARG A CA 1
ATOM 2855 C C . ARG A 1 370 ? 16.638 -14.523 -3.576 1.00 88.38 370 ARG A C 1
ATOM 2857 O O . ARG A 1 370 ? 15.431 -14.682 -3.736 1.00 88.38 370 ARG A O 1
ATOM 2864 N N . VAL A 1 371 ? 17.141 -13.426 -3.002 1.00 89.56 371 VAL A N 1
ATOM 2865 C CA . VAL A 1 371 ? 16.333 -12.270 -2.600 1.00 89.56 371 VAL A CA 1
ATOM 2866 C C . VAL A 1 371 ? 16.017 -11.423 -3.826 1.00 89.56 371 VAL A C 1
ATOM 2868 O O . VAL A 1 371 ? 14.857 -11.070 -4.027 1.00 89.56 371 VAL A O 1
ATOM 2871 N N . LEU A 1 372 ? 17.009 -11.164 -4.683 1.00 88.00 372 LEU A N 1
ATOM 2872 C CA . LEU A 1 372 ? 16.813 -10.442 -5.945 1.00 88.00 372 LEU A CA 1
ATOM 2873 C C . LEU A 1 372 ? 15.824 -11.169 -6.865 1.00 88.00 372 LEU A C 1
ATOM 2875 O O . LEU A 1 372 ? 14.927 -10.542 -7.416 1.00 88.00 372 LEU A O 1
ATOM 2879 N N . GLU A 1 373 ? 15.920 -12.492 -6.975 1.00 86.56 373 GLU A N 1
ATOM 2880 C CA . GLU A 1 373 ? 14.996 -13.344 -7.727 1.00 86.56 373 GLU A CA 1
ATOM 2881 C C . GLU A 1 373 ? 13.577 -13.341 -7.148 1.00 86.56 373 GLU A C 1
ATOM 2883 O O . GLU A 1 373 ? 12.603 -13.433 -7.898 1.00 86.56 373 GLU A O 1
ATOM 2888 N N . ALA A 1 374 ? 13.431 -13.264 -5.821 1.00 86.75 374 ALA A N 1
ATOM 2889 C CA . ALA A 1 374 ? 12.121 -13.139 -5.187 1.00 86.75 374 ALA A CA 1
ATOM 2890 C C . ALA A 1 374 ? 11.480 -11.786 -5.530 1.00 86.75 374 ALA A C 1
ATOM 2892 O O . ALA A 1 374 ? 10.337 -11.751 -5.982 1.00 86.75 374 ALA A O 1
ATOM 2893 N N . TYR A 1 375 ? 12.234 -10.685 -5.425 1.00 88.00 375 TYR A N 1
ATOM 2894 C CA . TYR A 1 375 ? 11.757 -9.371 -5.864 1.00 88.00 375 TYR A CA 1
ATOM 2895 C C . TYR A 1 375 ? 11.447 -9.330 -7.363 1.00 88.00 375 TYR A C 1
ATOM 2897 O O . TYR A 1 375 ? 10.379 -8.858 -7.729 1.00 88.00 375 TYR A O 1
ATOM 2905 N N . ALA A 1 376 ? 12.324 -9.855 -8.225 1.00 84.00 376 ALA A N 1
ATOM 2906 C CA . ALA A 1 376 ? 12.120 -9.878 -9.678 1.00 84.00 376 ALA A CA 1
ATOM 2907 C C . ALA A 1 376 ? 10.829 -10.599 -10.083 1.00 84.00 376 ALA A C 1
ATOM 2909 O O . ALA A 1 376 ? 10.174 -10.234 -11.059 1.00 84.00 376 ALA A O 1
ATOM 2910 N N . ARG A 1 377 ? 10.496 -11.663 -9.349 1.00 85.56 377 ARG A N 1
ATOM 2911 C CA . ARG A 1 377 ? 9.324 -12.502 -9.597 1.00 85.56 377 ARG A CA 1
ATOM 2912 C C . ARG A 1 377 ? 8.036 -11.838 -9.140 1.00 85.56 377 ARG A C 1
ATOM 2914 O O . ARG A 1 377 ? 7.048 -11.886 -9.866 1.00 85.56 377 ARG A O 1
ATOM 2921 N N . ASP A 1 378 ? 8.060 -11.262 -7.944 1.00 83.69 378 ASP A N 1
ATOM 2922 C CA . ASP A 1 378 ? 6.847 -10.886 -7.223 1.00 83.69 378 ASP A CA 1
ATOM 2923 C C . ASP A 1 378 ? 6.582 -9.368 -7.236 1.00 83.69 378 ASP A C 1
ATOM 2925 O O . ASP A 1 378 ? 5.488 -8.946 -6.870 1.00 83.69 378 ASP A O 1
ATOM 2929 N N . VAL A 1 379 ? 7.548 -8.538 -7.657 1.00 82.50 379 VAL A N 1
ATOM 2930 C CA . VAL A 1 379 ? 7.468 -7.068 -7.608 1.00 82.50 379 VAL A CA 1
ATOM 2931 C C . VAL A 1 379 ? 7.897 -6.447 -8.948 1.00 82.50 379 VAL A C 1
ATOM 2933 O O . VAL A 1 379 ? 8.966 -6.776 -9.465 1.00 82.50 379 VAL A O 1
ATOM 2936 N N . PRO A 1 380 ? 7.128 -5.507 -9.531 1.00 77.50 380 PRO A N 1
ATOM 2937 C CA . PRO A 1 380 ? 7.463 -4.884 -10.816 1.00 77.50 380 PRO A CA 1
ATOM 2938 C C . PRO A 1 380 ? 8.535 -3.788 -10.664 1.00 77.50 380 PRO A C 1
ATOM 2940 O O . PRO A 1 380 ? 8.261 -2.601 -10.842 1.00 77.50 380 PRO A O 1
ATOM 2943 N N . LEU A 1 381 ? 9.759 -4.177 -10.311 1.00 81.31 381 LEU A N 1
ATOM 2944 C CA . LEU A 1 381 ? 10.857 -3.245 -10.045 1.00 81.31 381 LEU A CA 1
ATOM 2945 C C . LEU A 1 381 ? 11.640 -2.849 -11.296 1.00 81.31 381 LEU A C 1
ATOM 2947 O O . LEU A 1 381 ? 11.908 -3.664 -12.177 1.00 81.31 381 LEU A O 1
ATOM 2951 N N . ARG A 1 382 ? 12.103 -1.597 -11.312 1.00 82.44 382 ARG A N 1
ATOM 2952 C CA . ARG A 1 382 ? 13.194 -1.119 -12.174 1.00 82.44 382 ARG A CA 1
ATOM 2953 C C . ARG A 1 382 ? 14.567 -1.389 -11.581 1.00 82.44 382 ARG A C 1
ATOM 2955 O O . ARG A 1 382 ? 15.522 -1.577 -12.327 1.00 82.44 382 ARG A O 1
ATOM 2962 N N . GLY A 1 383 ? 14.672 -1.348 -10.258 1.00 87.12 383 GLY A N 1
ATOM 2963 C CA . GLY A 1 383 ? 15.940 -1.487 -9.564 1.00 87.12 383 GLY A CA 1
ATOM 2964 C C . GLY A 1 383 ? 15.795 -1.439 -8.050 1.00 87.12 383 GLY A C 1
ATOM 2965 O O . GLY A 1 383 ? 14.768 -1.005 -7.514 1.00 87.12 383 GLY A O 1
ATOM 2966 N N . ILE A 1 384 ? 16.854 -1.875 -7.380 1.00 89.56 384 ILE A N 1
ATOM 2967 C CA . ILE A 1 384 ? 17.016 -1.824 -5.933 1.00 89.56 384 ILE A CA 1
ATOM 2968 C C . ILE A 1 384 ? 18.193 -0.903 -5.616 1.00 89.56 384 ILE A C 1
ATOM 2970 O O . ILE A 1 384 ? 19.298 -1.073 -6.122 1.00 89.56 384 ILE A O 1
ATOM 2974 N N . MET A 1 385 ? 17.955 0.079 -4.761 1.00 89.94 385 MET A N 1
ATOM 2975 C CA . MET A 1 385 ? 19.009 0.791 -4.057 1.00 89.94 385 MET A CA 1
ATOM 2976 C C . MET A 1 385 ? 19.225 0.065 -2.735 1.00 89.94 385 MET A C 1
ATOM 2978 O O . MET A 1 385 ? 18.276 -0.095 -1.976 1.00 89.94 385 MET A O 1
ATOM 2982 N N . GLN A 1 386 ? 20.429 -0.405 -2.448 1.00 86.50 386 GLN A N 1
ATOM 2983 C CA . GLN A 1 386 ? 20.713 -1.124 -1.210 1.00 86.50 386 GLN A CA 1
ATOM 2984 C C . GLN A 1 386 ? 21.582 -0.275 -0.296 1.00 86.50 386 GLN A C 1
ATOM 2986 O O . GLN A 1 386 ? 22.497 0.391 -0.764 1.00 86.50 386 GLN A O 1
ATOM 2991 N N . THR A 1 387 ? 21.371 -0.330 1.015 1.00 75.62 387 THR A N 1
ATOM 2992 C CA . THR A 1 387 ? 22.416 0.114 1.943 1.00 75.62 387 THR A CA 1
ATOM 2993 C C . THR A 1 387 ? 23.628 -0.808 1.817 1.00 75.62 387 THR A C 1
ATOM 2995 O O . THR A 1 387 ? 23.658 -1.898 2.380 1.00 75.62 387 THR A O 1
ATOM 2998 N N . ASP A 1 388 ? 24.624 -0.362 1.064 1.00 67.06 388 ASP A N 1
ATOM 2999 C CA . ASP A 1 388 ? 25.999 -0.818 1.168 1.00 67.06 388 ASP A CA 1
ATOM 3000 C C . ASP A 1 388 ? 26.880 0.425 1.029 1.00 67.06 388 ASP A C 1
ATOM 3002 O O . ASP A 1 388 ? 26.768 1.193 0.077 1.00 67.06 388 ASP A O 1
ATOM 3006 N N . GLU A 1 389 ? 27.702 0.699 2.037 1.00 58.09 389 GLU A N 1
ATOM 3007 C CA . GLU A 1 389 ? 28.492 1.937 2.088 1.00 58.09 389 GLU A CA 1
ATOM 3008 C C . GLU A 1 389 ? 29.599 1.965 1.009 1.00 58.09 389 GLU A C 1
ATOM 3010 O O . GLU A 1 389 ? 30.243 2.994 0.785 1.00 58.09 389 GLU A O 1
ATOM 3015 N N . ALA A 1 390 ? 29.802 0.843 0.307 1.00 59.75 390 ALA A N 1
ATOM 3016 C CA . ALA A 1 390 ? 30.778 0.666 -0.762 1.00 59.75 390 ALA A CA 1
ATOM 3017 C C . ALA A 1 390 ? 30.291 1.213 -2.123 1.00 59.75 390 ALA A C 1
ATOM 3019 O O . ALA A 1 390 ? 31.100 1.674 -2.937 1.00 59.75 390 ALA A O 1
ATOM 3020 N N . GLY A 1 391 ? 28.979 1.262 -2.364 1.00 57.00 391 GLY A N 1
ATOM 3021 C CA . GLY A 1 391 ? 28.384 1.632 -3.647 1.00 57.00 391 GLY A CA 1
ATOM 3022 C C . GLY A 1 391 ? 28.515 0.541 -4.711 1.00 57.00 391 GLY A C 1
ATOM 3023 O O . GLY A 1 391 ? 28.886 0.851 -5.844 1.00 57.00 391 GLY A O 1
ATOM 3024 N N . THR A 1 392 ? 28.282 -0.718 -4.340 1.00 65.88 392 THR A N 1
ATOM 3025 C CA . THR A 1 392 ? 28.439 -1.883 -5.226 1.00 65.88 392 THR A CA 1
ATOM 3026 C C . THR A 1 392 ? 27.326 -1.921 -6.270 1.00 65.88 392 THR A C 1
ATOM 3028 O O . THR A 1 392 ? 26.163 -1.718 -5.948 1.00 65.88 392 THR A O 1
ATOM 3031 N N . ILE A 1 393 ? 27.654 -2.180 -7.535 1.00 67.75 393 ILE A N 1
ATOM 3032 C CA . ILE A 1 393 ? 26.651 -2.379 -8.591 1.00 67.75 393 ILE A CA 1
ATOM 3033 C C . ILE A 1 393 ? 26.554 -3.880 -8.858 1.00 67.75 393 ILE A C 1
ATOM 3035 O O . ILE A 1 393 ? 27.582 -4.552 -8.926 1.00 67.75 393 ILE A O 1
ATOM 3039 N N . SER A 1 394 ? 25.337 -4.405 -8.995 1.00 67.62 394 SER A N 1
ATOM 3040 C CA . SER A 1 394 ? 25.119 -5.812 -9.333 1.00 67.62 394 SER A CA 1
ATOM 3041 C C . SER A 1 394 ? 25.719 -6.184 -10.685 1.00 67.62 394 SER A C 1
ATOM 3043 O O . SER A 1 394 ? 25.785 -5.359 -11.600 1.00 67.62 394 SER A O 1
ATOM 3045 N N . GLU A 1 395 ? 26.046 -7.464 -10.842 1.00 66.81 395 GLU A N 1
ATOM 3046 C CA . GLU A 1 395 ? 26.450 -8.021 -12.130 1.00 66.81 395 GLU A CA 1
ATOM 3047 C C . GLU A 1 395 ? 25.366 -7.808 -13.213 1.00 66.81 395 GLU A C 1
ATOM 3049 O O . GLU A 1 395 ? 24.173 -7.703 -12.895 1.00 66.81 395 GLU A O 1
ATOM 3054 N N . PRO A 1 396 ? 25.741 -7.730 -14.507 1.00 63.12 396 PRO A N 1
ATOM 3055 C CA . PRO A 1 396 ? 24.803 -7.442 -15.597 1.00 63.12 396 PRO A CA 1
ATOM 3056 C C . PRO A 1 396 ? 23.641 -8.436 -15.763 1.00 63.12 396 PRO A C 1
ATOM 3058 O O . PRO A 1 396 ? 22.663 -8.111 -16.440 1.00 63.12 396 PRO A O 1
ATOM 3061 N N . ASP A 1 397 ? 23.761 -9.644 -15.215 1.00 67.00 397 ASP A N 1
ATOM 3062 C CA . ASP A 1 397 ? 22.784 -10.735 -15.274 1.00 67.00 397 ASP A CA 1
ATOM 3063 C C . ASP A 1 397 ? 21.927 -10.877 -14.006 1.00 67.00 397 ASP A C 1
ATOM 3065 O O . ASP A 1 397 ? 21.062 -11.754 -13.958 1.00 67.00 397 ASP A O 1
ATOM 3069 N N . ALA A 1 398 ? 22.105 -9.996 -13.014 1.00 69.50 398 ALA A N 1
ATOM 3070 C CA . ALA A 1 398 ? 21.274 -9.978 -11.817 1.00 69.50 398 ALA A CA 1
ATOM 3071 C C . ALA A 1 398 ? 19.778 -9.857 -12.161 1.00 69.50 398 ALA A C 1
ATOM 3073 O O . ALA A 1 398 ? 19.374 -9.096 -13.045 1.00 69.50 398 ALA A O 1
ATOM 3074 N N . ALA A 1 399 ? 18.940 -10.592 -11.421 1.00 77.88 399 ALA A N 1
ATOM 3075 C CA . ALA A 1 399 ? 17.497 -10.662 -11.669 1.00 77.88 399 ALA A CA 1
ATOM 3076 C C . ALA A 1 399 ? 16.796 -9.292 -11.567 1.00 77.88 399 ALA A C 1
ATOM 3078 O O . ALA A 1 399 ? 15.813 -9.042 -12.267 1.00 77.88 399 ALA A O 1
ATOM 3079 N N . VAL A 1 400 ? 17.325 -8.400 -10.723 1.00 81.31 400 VAL A N 1
ATOM 3080 C CA . VAL A 1 400 ? 16.972 -6.977 -10.645 1.00 81.31 400 VAL A CA 1
ATOM 3081 C C . VAL A 1 400 ? 18.273 -6.176 -10.544 1.00 81.31 400 VAL A C 1
ATOM 3083 O O . VAL A 1 400 ? 19.130 -6.560 -9.746 1.00 81.31 400 VAL A O 1
ATOM 3086 N N . PRO A 1 401 ? 18.433 -5.061 -11.285 1.00 84.38 401 PRO A N 1
ATOM 3087 C CA . PRO A 1 401 ? 19.574 -4.171 -11.106 1.00 84.38 401 PRO A CA 1
ATOM 3088 C C . PRO A 1 401 ? 19.650 -3.669 -9.665 1.00 84.38 401 PRO A C 1
ATOM 3090 O O . PRO A 1 401 ? 18.663 -3.147 -9.141 1.00 84.38 401 PRO A O 1
ATOM 3093 N N . LEU A 1 402 ? 20.817 -3.793 -9.042 1.00 86.69 402 LEU A N 1
ATOM 3094 C CA . LEU A 1 402 ? 21.069 -3.309 -7.692 1.00 86.69 402 LEU A CA 1
ATOM 3095 C C . LEU A 1 402 ? 22.241 -2.331 -7.681 1.00 86.69 402 LEU A C 1
ATOM 3097 O O . LEU A 1 402 ? 23.250 -2.548 -8.351 1.00 86.69 402 LEU A O 1
ATOM 3101 N N . ILE A 1 403 ? 22.095 -1.250 -6.918 1.00 85.62 403 ILE A N 1
ATOM 3102 C CA . ILE A 1 403 ? 23.156 -0.279 -6.656 1.00 85.62 403 ILE A CA 1
ATOM 3103 C C . ILE A 1 403 ? 23.257 0.020 -5.160 1.00 85.62 403 ILE A C 1
ATOM 3105 O O . ILE A 1 403 ? 22.259 0.296 -4.494 1.00 85.62 403 ILE A O 1
ATOM 3109 N N . GLY A 1 404 ? 24.476 -0.005 -4.645 1.00 85.56 404 GLY A N 1
ATOM 3110 C CA . GLY A 1 404 ? 24.817 0.360 -3.285 1.00 85.56 404 GLY A CA 1
ATOM 3111 C C . GLY A 1 404 ? 24.722 1.859 -3.034 1.00 85.56 404 GLY A C 1
ATOM 3112 O O . GLY A 1 404 ? 25.124 2.686 -3.860 1.00 85.56 404 GLY A O 1
ATOM 3113 N N . MET A 1 405 ? 24.208 2.209 -1.863 1.00 85.94 405 MET A N 1
ATOM 3114 C CA . MET A 1 405 ? 24.011 3.577 -1.419 1.00 85.94 405 MET A CA 1
ATOM 3115 C C . MET A 1 405 ? 25.274 4.138 -0.760 1.00 85.94 405 MET A C 1
ATOM 3117 O O . MET A 1 405 ? 25.632 3.812 0.367 1.00 85.94 405 MET A O 1
ATOM 3121 N N . PHE A 1 406 ? 25.899 5.088 -1.440 1.00 86.81 406 PHE A N 1
ATOM 3122 C CA . PHE A 1 406 ? 26.960 5.934 -0.927 1.00 86.81 406 PHE A CA 1
ATOM 3123 C C . PHE A 1 406 ? 26.449 6.852 0.199 1.00 86.81 406 PHE A C 1
ATOM 3125 O O . PHE A 1 406 ? 25.642 7.755 -0.039 1.00 86.81 406 PHE A O 1
ATOM 3132 N N . TYR A 1 407 ? 26.936 6.637 1.425 1.00 86.00 407 TYR A N 1
ATOM 3133 C CA . TYR A 1 407 ? 26.484 7.354 2.624 1.00 86.00 407 TYR A CA 1
ATOM 3134 C C . TYR A 1 407 ? 27.648 7.809 3.528 1.00 86.00 407 TYR A C 1
ATOM 3136 O O . TYR A 1 407 ? 27.882 7.244 4.595 1.00 86.00 407 TYR A O 1
ATOM 3144 N N . PRO A 1 408 ? 28.419 8.834 3.130 1.00 84.69 408 PRO A N 1
ATOM 3145 C CA . PRO A 1 408 ? 29.418 9.427 4.011 1.00 84.69 408 PRO A CA 1
ATOM 3146 C C . PRO A 1 408 ? 28.730 10.141 5.197 1.00 84.69 408 PRO A C 1
ATOM 3148 O O . PRO A 1 408 ? 27.900 11.028 4.976 1.00 84.69 408 PRO A O 1
ATOM 3151 N N . PRO A 1 409 ? 29.065 9.807 6.458 1.00 79.19 409 PRO A N 1
ATOM 3152 C CA . PRO A 1 409 ? 28.414 10.402 7.620 1.00 79.19 409 PRO A CA 1
ATOM 3153 C C . PRO A 1 409 ? 28.833 11.868 7.793 1.00 79.19 409 PRO A C 1
ATOM 3155 O O . PRO A 1 409 ? 30.019 12.174 7.910 1.00 79.19 409 PRO A O 1
ATOM 3158 N N . GLY A 1 410 ? 27.866 12.787 7.852 1.00 83.56 410 GLY A N 1
ATOM 3159 C CA . GLY A 1 410 ? 28.121 14.206 8.114 1.00 83.56 410 GLY A CA 1
ATOM 3160 C C . GLY A 1 410 ? 27.185 15.164 7.375 1.00 83.56 410 GLY A C 1
ATOM 3161 O O . GLY A 1 410 ? 26.114 14.786 6.900 1.00 83.56 410 GLY A O 1
ATOM 3162 N N . GLY A 1 411 ? 27.593 16.434 7.322 1.00 86.62 411 GLY A N 1
ATOM 3163 C CA . GLY A 1 411 ? 26.914 17.493 6.569 1.00 86.62 411 GLY A CA 1
ATOM 3164 C C . GLY A 1 411 ? 27.421 17.628 5.129 1.00 86.62 411 GLY A C 1
ATOM 3165 O O . GLY A 1 411 ? 28.237 16.826 4.664 1.00 86.62 411 GLY A O 1
ATOM 3166 N N . VAL A 1 412 ? 26.963 18.680 4.445 1.00 91.94 412 VAL A N 1
ATOM 3167 C CA . VAL A 1 412 ? 27.215 18.949 3.015 1.00 91.94 412 VAL A CA 1
ATOM 3168 C C . VAL A 1 412 ? 28.689 18.832 2.632 1.00 91.94 412 VAL A C 1
ATOM 3170 O O . VAL A 1 412 ? 29.021 18.134 1.674 1.00 91.94 412 VAL A O 1
ATOM 3173 N N . ASP A 1 413 ? 29.589 19.437 3.407 1.00 91.19 413 ASP A N 1
ATOM 3174 C CA . ASP A 1 413 ? 31.022 19.445 3.100 1.00 91.19 413 ASP A CA 1
ATOM 3175 C C . ASP A 1 413 ? 31.670 18.060 3.145 1.00 91.19 413 ASP A C 1
ATOM 3177 O O . ASP A 1 413 ? 32.498 17.735 2.290 1.00 91.19 413 ASP A O 1
ATOM 3181 N N . VAL A 1 414 ? 31.283 17.224 4.114 1.00 90.81 414 VAL A N 1
ATOM 3182 C CA . VAL A 1 414 ? 31.824 15.863 4.247 1.00 90.81 414 VAL A CA 1
ATOM 3183 C C . VAL A 1 414 ? 31.356 15.008 3.076 1.00 90.81 414 VAL A C 1
ATOM 3185 O O . VAL A 1 414 ? 32.167 14.328 2.444 1.00 90.81 414 VAL A O 1
ATOM 3188 N N . PHE A 1 415 ? 30.067 15.103 2.737 1.00 91.19 415 PHE A N 1
ATOM 3189 C CA . PHE A 1 415 ? 29.498 14.392 1.598 1.00 91.19 415 PHE A CA 1
ATOM 3190 C C . PHE A 1 415 ? 30.167 14.816 0.288 1.00 91.19 415 PHE A C 1
ATOM 3192 O O . PHE A 1 415 ? 30.598 13.972 -0.498 1.00 91.19 415 PHE A O 1
ATOM 3199 N N . ARG A 1 416 ? 30.328 16.127 0.079 1.00 91.38 416 ARG A N 1
ATOM 3200 C CA . ARG A 1 416 ? 30.986 16.711 -1.095 1.00 91.38 416 ARG A CA 1
ATOM 3201 C C . ARG A 1 416 ? 32.431 16.239 -1.234 1.00 91.38 416 ARG A C 1
ATOM 3203 O O . ARG A 1 416 ? 32.839 15.844 -2.325 1.00 91.38 416 ARG A O 1
ATOM 3210 N N . ALA A 1 417 ? 33.208 16.279 -0.152 1.00 91.25 417 ALA A N 1
ATOM 3211 C CA . ALA A 1 417 ? 34.601 15.840 -0.161 1.00 91.25 417 ALA A CA 1
ATOM 3212 C C . ALA A 1 417 ? 34.718 14.348 -0.505 1.00 91.25 417 ALA A C 1
ATOM 3214 O O . ALA A 1 417 ? 35.543 13.967 -1.336 1.00 91.25 417 ALA A O 1
ATOM 3215 N N . ALA A 1 418 ? 33.857 13.514 0.081 1.00 90.31 418 ALA A N 1
ATOM 3216 C CA . ALA A 1 418 ? 33.831 12.085 -0.196 1.00 90.31 418 ALA A CA 1
ATOM 3217 C C . ALA A 1 418 ? 33.395 11.785 -1.644 1.00 90.31 418 ALA A C 1
ATOM 3219 O O . ALA A 1 418 ? 33.994 10.934 -2.300 1.00 90.31 418 ALA A O 1
ATOM 3220 N N . LEU A 1 419 ? 32.404 12.514 -2.169 1.00 88.62 419 LEU A N 1
ATOM 3221 C CA . LEU A 1 419 ? 31.948 12.381 -3.554 1.00 88.62 419 LEU A CA 1
ATOM 3222 C C . LEU A 1 419 ? 33.055 12.751 -4.551 1.00 88.62 419 LEU A C 1
ATOM 3224 O O . LEU A 1 419 ? 33.304 12.000 -5.492 1.00 88.62 419 LEU A O 1
ATOM 3228 N N . ARG A 1 420 ? 33.766 13.865 -4.323 1.00 88.50 420 ARG A N 1
ATOM 3229 C CA . ARG A 1 420 ? 34.912 14.274 -5.159 1.00 88.50 420 ARG A CA 1
ATOM 3230 C C . ARG A 1 420 ? 36.016 13.227 -5.149 1.00 88.50 420 ARG A C 1
ATOM 3232 O O . ARG A 1 420 ? 36.494 12.847 -6.211 1.00 88.50 420 ARG A O 1
ATOM 3239 N N . LYS A 1 421 ? 36.350 12.699 -3.971 1.00 89.19 421 LYS A N 1
ATOM 3240 C CA . LYS A 1 421 ? 37.330 11.620 -3.838 1.00 89.19 421 LYS A CA 1
ATOM 3241 C C . LYS A 1 421 ? 36.932 10.388 -4.664 1.00 89.19 421 LYS A C 1
ATOM 3243 O O . LYS A 1 421 ? 37.762 9.862 -5.395 1.00 89.19 421 LYS A O 1
ATOM 3248 N N . LYS A 1 422 ? 35.661 9.971 -4.611 1.00 85.69 422 LYS A N 1
ATOM 3249 C CA . LYS A 1 422 ? 35.152 8.818 -5.378 1.00 85.69 422 LYS A CA 1
ATOM 3250 C C . LYS A 1 422 ? 35.214 9.045 -6.897 1.00 85.69 422 LYS A C 1
ATOM 3252 O O . LYS A 1 422 ? 35.530 8.126 -7.645 1.00 85.69 422 LYS A O 1
ATOM 3257 N N . ILE A 1 423 ? 34.951 10.273 -7.348 1.00 82.31 423 ILE A N 1
ATOM 3258 C CA . ILE A 1 423 ? 35.084 10.684 -8.755 1.00 82.31 423 ILE A CA 1
ATOM 3259 C C . ILE A 1 423 ? 36.555 10.640 -9.203 1.00 82.31 423 ILE A C 1
ATOM 3261 O O . ILE A 1 423 ? 36.858 10.084 -10.259 1.00 82.31 423 ILE A O 1
ATOM 3265 N N . GLU A 1 424 ? 37.470 11.180 -8.392 1.00 84.81 424 GLU A N 1
ATOM 3266 C CA . GLU A 1 424 ? 38.915 11.179 -8.662 1.00 84.81 424 GLU A CA 1
ATOM 3267 C C . GLU A 1 424 ? 39.486 9.752 -8.742 1.00 84.81 424 GLU A C 1
ATOM 3269 O O . GLU A 1 424 ? 40.281 9.455 -9.634 1.00 84.81 424 GLU A O 1
ATOM 3274 N N . GLU A 1 425 ? 39.050 8.854 -7.853 1.00 85.12 425 GLU A N 1
ATOM 3275 C CA . GLU A 1 425 ? 39.489 7.452 -7.805 1.00 85.12 425 GLU A CA 1
ATOM 3276 C C . GLU A 1 425 ? 39.050 6.628 -9.031 1.00 85.12 425 GLU A C 1
ATOM 3278 O O . GLU A 1 425 ? 39.757 5.698 -9.419 1.00 85.12 425 GLU A O 1
ATOM 3283 N N . HIS A 1 426 ? 37.930 6.973 -9.679 1.00 80.44 426 HIS A N 1
ATOM 3284 C CA . HIS A 1 426 ? 37.428 6.263 -10.869 1.00 80.44 426 HIS A CA 1
ATOM 3285 C C . HIS A 1 426 ? 38.297 6.470 -12.121 1.00 80.44 426 HIS A C 1
ATOM 3287 O O . HIS A 1 426 ? 38.288 5.646 -13.034 1.00 80.44 426 HIS A O 1
ATOM 3293 N N . GLY A 1 427 ? 39.055 7.568 -12.208 1.00 67.06 427 GLY A N 1
ATOM 3294 C CA . GLY A 1 427 ? 40.046 7.776 -13.274 1.00 67.06 427 GLY A CA 1
ATOM 3295 C C . GLY A 1 427 ? 39.499 7.946 -14.707 1.00 67.06 427 GLY A C 1
ATOM 3296 O O . GLY A 1 427 ? 40.292 8.044 -15.643 1.00 67.06 427 GLY A O 1
ATOM 3297 N N . GLY A 1 428 ? 38.174 8.010 -14.905 1.00 59.16 428 GLY A N 1
ATOM 3298 C CA . GLY A 1 428 ? 37.533 8.450 -16.157 1.00 59.16 428 GLY A CA 1
ATOM 3299 C C . GLY A 1 428 ? 37.320 7.388 -17.247 1.00 59.16 428 GLY A C 1
ATOM 3300 O O . GLY A 1 428 ? 36.983 7.739 -18.381 1.00 59.16 428 GLY A O 1
ATOM 3301 N N . THR A 1 429 ? 37.487 6.094 -16.959 1.00 56.66 429 THR A N 1
ATOM 3302 C CA . THR A 1 429 ? 37.182 5.024 -17.927 1.00 56.66 429 THR A CA 1
ATOM 3303 C C . THR A 1 429 ? 35.690 4.674 -17.916 1.00 56.66 429 THR A C 1
ATOM 3305 O O . THR A 1 429 ? 35.275 3.702 -17.293 1.00 56.66 429 THR A O 1
ATOM 3308 N N . GLY A 1 430 ? 34.877 5.468 -18.619 1.00 63.53 430 GLY A N 1
ATOM 3309 C CA . GLY A 1 430 ? 33.431 5.235 -18.774 1.00 63.53 430 GLY A CA 1
ATOM 3310 C C . GLY A 1 430 ? 32.559 5.878 -17.682 1.00 63.53 430 GLY A C 1
ATOM 3311 O O . GLY A 1 430 ? 33.098 6.471 -16.745 1.00 63.53 430 GLY A O 1
ATOM 3312 N N . PRO A 1 431 ? 31.218 5.807 -17.817 1.00 72.75 431 PRO A N 1
ATOM 3313 C CA . PRO A 1 431 ? 30.296 6.456 -16.892 1.00 72.75 431 PRO A CA 1
ATOM 3314 C C . PRO A 1 431 ? 30.364 5.842 -15.485 1.00 72.75 431 PRO A C 1
ATOM 3316 O O . PRO A 1 431 ? 30.377 4.621 -15.349 1.00 72.75 431 PRO A O 1
ATOM 3319 N N . LEU A 1 432 ? 30.370 6.682 -14.447 1.00 78.19 432 LEU A N 1
ATOM 3320 C CA . LEU A 1 432 ? 30.251 6.271 -13.042 1.00 78.19 432 LEU A CA 1
ATOM 3321 C C . LEU A 1 432 ? 28.856 6.610 -12.510 1.00 78.19 432 LEU A C 1
ATOM 3323 O O . LEU A 1 432 ? 28.402 7.744 -12.658 1.00 78.19 432 LEU A O 1
ATOM 3327 N N . PHE A 1 433 ? 28.212 5.647 -11.851 1.00 83.88 433 PHE A N 1
ATOM 3328 C CA . PHE A 1 433 ? 26.908 5.812 -11.207 1.00 83.88 433 PHE A CA 1
ATOM 3329 C C . PHE A 1 433 ? 27.059 5.785 -9.691 1.00 83.88 433 PHE A C 1
ATOM 3331 O O . PHE A 1 433 ? 27.675 4.872 -9.144 1.00 83.88 433 PHE A O 1
ATOM 3338 N N . ILE A 1 434 ? 26.494 6.780 -9.009 1.00 86.94 434 ILE A N 1
ATOM 3339 C CA . ILE A 1 434 ? 26.515 6.876 -7.548 1.00 8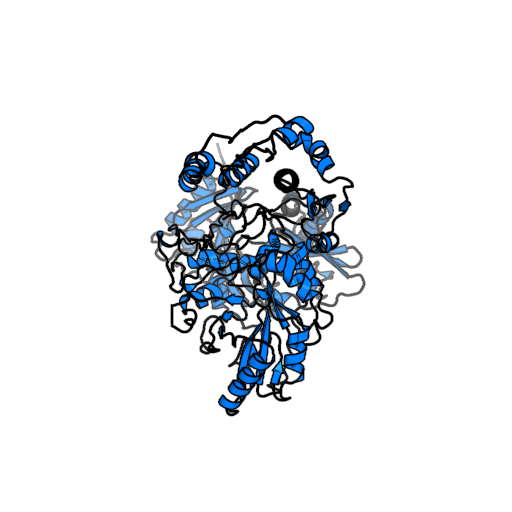6.94 434 ILE A CA 1
ATOM 3340 C C . ILE A 1 434 ? 25.089 7.105 -7.056 1.00 86.94 434 ILE A C 1
ATOM 3342 O O . ILE A 1 434 ? 24.467 8.112 -7.390 1.00 86.94 434 ILE A O 1
ATOM 3346 N N . ALA A 1 435 ? 24.583 6.193 -6.229 1.00 90.19 435 ALA A N 1
ATOM 3347 C CA . ALA A 1 435 ? 23.351 6.403 -5.482 1.00 90.19 435 ALA A CA 1
ATOM 3348 C C . ALA A 1 435 ? 23.703 6.935 -4.090 1.00 90.19 435 ALA A C 1
ATOM 3350 O O . ALA A 1 435 ? 24.320 6.238 -3.303 1.00 90.19 435 ALA A O 1
ATOM 3351 N N . GLY A 1 436 ? 23.406 8.199 -3.808 1.00 91.19 436 GLY A N 1
ATOM 3352 C CA . GLY A 1 436 ? 23.728 8.884 -2.561 1.00 91.19 436 GLY A CA 1
ATOM 3353 C C . GLY A 1 436 ? 22.562 8.870 -1.578 1.00 91.19 436 GLY A C 1
ATOM 3354 O O . GLY A 1 436 ? 21.449 9.255 -1.939 1.00 91.19 436 GLY A O 1
ATOM 3355 N N . LEU A 1 437 ? 22.806 8.464 -0.331 1.00 91.00 437 LEU A N 1
ATOM 3356 C CA . LEU A 1 437 ? 21.800 8.521 0.733 1.00 91.00 437 LEU A CA 1
ATOM 3357 C C . LEU A 1 437 ? 21.879 9.862 1.463 1.00 91.00 437 LEU A C 1
ATOM 3359 O O . LEU A 1 437 ? 22.945 10.267 1.923 1.00 91.00 437 LEU A O 1
ATOM 3363 N N . ILE A 1 438 ? 20.739 10.525 1.610 1.00 92.25 438 ILE A N 1
ATOM 3364 C CA . ILE A 1 438 ? 20.585 11.754 2.382 1.00 92.25 438 ILE A CA 1
ATOM 3365 C C . ILE A 1 438 ? 19.860 11.418 3.684 1.00 92.25 438 ILE A C 1
ATOM 3367 O O . ILE A 1 438 ? 18.768 10.843 3.680 1.00 92.25 438 ILE A O 1
ATOM 3371 N N . ASN A 1 439 ? 20.473 11.788 4.808 1.00 89.62 439 ASN A N 1
ATOM 3372 C CA . ASN A 1 439 ? 19.868 11.633 6.124 1.00 89.62 439 ASN A CA 1
ATOM 3373 C C . ASN A 1 439 ? 18.788 12.700 6.322 1.00 89.62 439 ASN A C 1
ATOM 3375 O O . ASN A 1 439 ? 19.096 13.885 6.466 1.00 89.62 439 ASN A O 1
ATOM 3379 N N . ALA A 1 440 ? 17.531 12.264 6.359 1.00 90.62 440 ALA A N 1
ATOM 3380 C CA . ALA A 1 440 ? 16.385 13.153 6.465 1.00 90.62 440 ALA A CA 1
ATOM 3381 C C . ALA A 1 440 ? 16.403 14.022 7.733 1.00 90.62 440 ALA A C 1
ATOM 3383 O O . ALA A 1 440 ? 15.895 15.131 7.705 1.00 90.62 440 ALA A O 1
ATOM 3384 N N . TRP A 1 441 ? 17.023 13.557 8.822 1.00 88.62 441 TRP A N 1
ATOM 3385 C CA . TRP A 1 441 ? 17.011 14.245 10.117 1.00 88.62 441 TRP A CA 1
ATOM 3386 C C . TRP A 1 441 ? 18.029 15.383 10.242 1.00 88.62 441 TRP A C 1
ATOM 3388 O O . TRP A 1 441 ? 17.972 16.156 11.198 1.00 88.62 441 TRP A O 1
ATOM 3398 N N . SER A 1 442 ? 18.997 15.468 9.328 1.00 87.75 442 SER A N 1
ATOM 3399 C CA . SER A 1 442 ? 20.071 16.470 9.378 1.00 87.75 442 SER A CA 1
ATOM 3400 C C . SER A 1 442 ? 20.193 17.309 8.109 1.00 87.75 442 SER A C 1
ATOM 3402 O O . SER A 1 442 ? 20.916 18.305 8.108 1.00 87.75 442 SER A O 1
ATOM 3404 N N . TRP A 1 443 ? 19.484 16.940 7.043 1.00 92.50 443 TRP A N 1
ATOM 3405 C CA . TRP A 1 443 ? 19.508 17.627 5.757 1.00 92.50 443 TRP A CA 1
ATOM 3406 C C . TRP A 1 443 ? 18.113 18.093 5.351 1.00 92.50 443 TRP A C 1
ATOM 3408 O O . TRP A 1 443 ? 17.109 17.483 5.696 1.00 92.50 443 TRP A O 1
ATOM 3418 N N . THR A 1 444 ? 18.066 19.162 4.559 1.00 95.75 444 THR A N 1
ATOM 3419 C CA . THR A 1 444 ? 16.846 19.647 3.904 1.00 95.75 444 THR A CA 1
ATOM 3420 C C . THR A 1 444 ? 17.102 19.777 2.402 1.00 95.75 444 THR A C 1
ATOM 3422 O O . THR A 1 444 ? 18.270 19.769 1.991 1.00 95.75 444 THR A O 1
ATOM 3425 N N . PRO A 1 445 ? 16.068 19.936 1.557 1.00 97.12 445 PRO A N 1
ATOM 3426 C CA . PRO A 1 445 ? 16.265 20.242 0.140 1.00 97.12 445 PRO A CA 1
ATOM 3427 C C . PRO A 1 445 ? 17.172 21.452 -0.110 1.00 97.12 445 PRO A C 1
ATOM 3429 O O . PRO A 1 445 ? 17.957 21.436 -1.054 1.00 97.12 445 PRO A O 1
ATOM 3432 N N . SER A 1 446 ? 17.157 22.454 0.775 1.00 96.88 446 SER A N 1
ATOM 3433 C CA . SER A 1 446 ? 18.106 23.576 0.728 1.00 96.88 446 SER A CA 1
ATOM 3434 C C . SER A 1 446 ? 19.576 23.134 0.829 1.00 96.88 446 SER A C 1
ATOM 3436 O O . SER A 1 446 ? 20.411 23.599 0.056 1.00 96.88 446 SER A O 1
ATOM 3438 N N . HIS A 1 447 ? 19.904 22.198 1.728 1.00 96.88 447 HIS A N 1
ATOM 3439 C CA . HIS A 1 447 ? 21.258 21.635 1.836 1.00 96.88 447 HIS A CA 1
ATOM 3440 C C . HIS A 1 447 ? 21.628 20.771 0.621 1.00 96.88 447 HIS A C 1
ATOM 3442 O O . HIS A 1 447 ? 22.779 20.757 0.185 1.00 96.88 447 HIS A O 1
ATOM 3448 N N . VAL A 1 448 ? 20.657 20.061 0.038 1.00 96.25 448 VAL A N 1
ATOM 3449 C CA . VAL A 1 448 ? 20.878 19.306 -1.204 1.00 96.25 448 VAL A CA 1
ATOM 3450 C C . VAL A 1 448 ? 21.176 20.259 -2.365 1.00 96.25 448 VAL A C 1
ATOM 3452 O O . VAL A 1 448 ? 22.110 20.021 -3.126 1.00 96.25 448 VAL A O 1
ATOM 3455 N N . LEU A 1 449 ? 20.456 21.377 -2.476 1.00 96.50 449 LEU A N 1
ATOM 3456 C CA . LEU A 1 449 ? 20.734 22.410 -3.474 1.00 96.50 449 LEU A CA 1
ATOM 3457 C C . LEU A 1 449 ? 22.144 23.004 -3.308 1.00 96.50 449 LEU A C 1
ATOM 3459 O O . LEU A 1 449 ? 22.846 23.189 -4.303 1.00 96.50 449 LEU A O 1
ATOM 3463 N N . GLU A 1 450 ? 22.581 23.264 -2.072 1.00 96.25 450 GLU A N 1
ATOM 3464 C CA . GLU A 1 450 ? 23.949 23.708 -1.764 1.00 96.25 450 GLU A CA 1
ATOM 3465 C C . GLU A 1 450 ? 25.003 22.679 -2.207 1.00 96.25 450 GLU A C 1
ATOM 3467 O O . GLU A 1 450 ? 26.023 23.035 -2.803 1.00 96.25 450 GLU A O 1
ATOM 3472 N N . LEU A 1 451 ? 24.753 21.388 -1.961 1.00 94.81 451 LEU A N 1
ATOM 3473 C CA . LEU A 1 451 ? 25.629 20.317 -2.429 1.00 94.81 451 LEU A CA 1
ATOM 3474 C C . LEU A 1 451 ? 25.763 20.359 -3.955 1.00 94.81 451 LEU A C 1
ATOM 3476 O O . LEU A 1 451 ? 26.886 20.394 -4.455 1.00 94.81 451 LEU A O 1
ATOM 3480 N N . VAL A 1 452 ? 24.630 20.361 -4.665 1.00 92.50 452 VAL A N 1
ATOM 3481 C CA . VAL A 1 452 ? 24.561 20.238 -6.130 1.00 92.50 452 VAL A CA 1
ATOM 3482 C C . VAL A 1 452 ? 25.120 21.466 -6.848 1.00 92.50 452 VAL A C 1
ATOM 3484 O O . VAL A 1 452 ? 25.813 21.314 -7.851 1.00 92.50 452 VAL A O 1
ATOM 3487 N N . SER A 1 453 ? 24.880 22.669 -6.322 1.00 91.62 453 SER A N 1
ATOM 3488 C CA . SER A 1 453 ? 25.346 23.928 -6.930 1.00 91.62 453 SER A CA 1
ATOM 3489 C C . SER A 1 453 ? 26.875 24.028 -7.019 1.00 91.62 453 SER A C 1
ATOM 3491 O O . SER A 1 453 ? 27.394 24.707 -7.902 1.00 91.62 453 SER A O 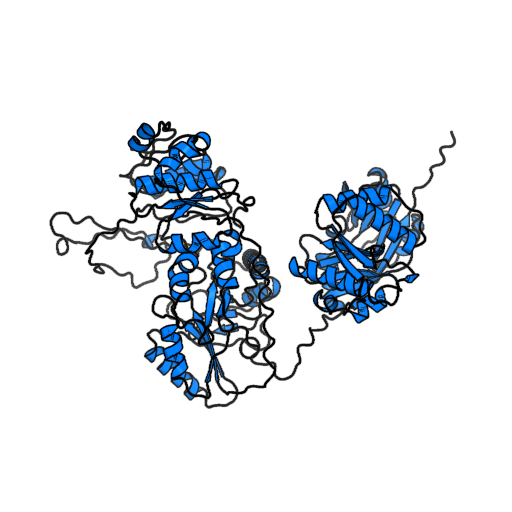1
ATOM 3493 N N . ASP A 1 454 ? 27.587 23.316 -6.141 1.00 87.75 454 ASP A N 1
ATOM 3494 C CA . ASP A 1 454 ? 29.052 23.307 -6.047 1.00 87.75 454 ASP A CA 1
ATOM 3495 C C . ASP A 1 454 ? 29.699 22.038 -6.647 1.00 87.75 454 ASP A C 1
ATOM 3497 O O . ASP A 1 454 ? 30.909 21.796 -6.472 1.00 87.75 454 ASP A O 1
ATOM 3501 N N . LEU A 1 455 ? 28.916 21.192 -7.330 1.00 85.62 455 LEU A N 1
ATOM 3502 C CA . LEU A 1 455 ? 29.446 20.027 -8.036 1.00 85.62 455 LEU A CA 1
ATOM 3503 C C . LEU A 1 455 ? 30.141 20.435 -9.348 1.00 85.62 455 LEU A C 1
ATOM 3505 O O . LEU A 1 455 ? 29.740 21.399 -10.002 1.00 85.62 455 LEU A O 1
ATOM 3509 N N . PRO A 1 456 ? 31.191 19.703 -9.767 1.00 80.81 456 PRO A N 1
ATOM 3510 C CA . PRO A 1 456 ? 31.797 19.892 -11.082 1.00 80.81 456 PRO A CA 1
ATOM 3511 C C . PRO A 1 456 ? 30.764 19.731 -12.207 1.00 80.81 456 PRO A C 1
ATOM 3513 O O . PRO A 1 456 ? 29.918 18.845 -12.143 1.00 80.81 456 PRO A O 1
ATOM 3516 N N . GLY A 1 457 ? 30.871 20.517 -13.284 1.00 79.00 457 GLY A N 1
ATOM 3517 C CA . GLY A 1 457 ? 29.916 20.476 -14.409 1.00 79.00 457 GLY A CA 1
ATOM 3518 C C . GLY A 1 457 ? 29.893 19.168 -15.219 1.00 79.00 457 GLY A C 1
ATOM 3519 O O . GLY A 1 457 ? 29.077 19.018 -16.123 1.00 79.00 457 GLY A O 1
ATOM 3520 N N . GLU A 1 458 ? 30.795 18.235 -14.917 1.00 80.19 458 GLU A N 1
ATOM 3521 C CA . GLU A 1 458 ? 30.829 16.864 -15.439 1.00 80.19 458 GLU A CA 1
ATOM 3522 C C . GLU A 1 458 ? 29.975 15.875 -14.629 1.00 80.19 458 GLU A C 1
ATOM 3524 O O . GLU A 1 458 ? 29.845 14.722 -15.042 1.00 80.19 458 GLU A O 1
ATOM 3529 N N . VAL A 1 459 ? 29.408 16.316 -13.500 1.00 85.50 459 VAL A N 1
ATOM 3530 C CA . VAL A 1 459 ? 28.473 15.547 -12.677 1.00 85.50 459 VAL A CA 1
ATOM 3531 C C . VAL A 1 459 ? 27.047 15.933 -13.038 1.00 85.50 459 VAL A C 1
ATOM 3533 O O . VAL A 1 459 ? 26.655 17.095 -12.938 1.00 85.50 459 VAL A O 1
ATOM 3536 N N . GLU A 1 460 ? 26.253 14.945 -13.424 1.00 88.25 460 GLU A N 1
ATOM 3537 C CA . GLU A 1 460 ? 24.827 15.099 -13.675 1.00 88.25 460 GLU A CA 1
ATOM 3538 C C . GLU A 1 460 ? 24.032 14.459 -12.540 1.00 88.25 460 GLU A C 1
ATOM 3540 O O . GLU A 1 460 ? 24.145 13.261 -12.273 1.00 88.25 460 GLU A O 1
ATOM 3545 N N . VAL A 1 461 ? 23.223 15.269 -11.859 1.00 89.94 461 VAL A N 1
ATOM 3546 C CA . VAL A 1 461 ? 22.300 14.773 -10.836 1.00 89.94 461 VAL A CA 1
ATOM 3547 C C . VAL A 1 461 ? 21.009 14.341 -11.521 1.00 89.94 461 VAL A C 1
ATOM 3549 O O . VAL A 1 461 ? 20.445 15.101 -12.304 1.00 89.94 461 VAL A O 1
ATOM 3552 N N . VAL A 1 462 ? 20.556 13.116 -11.261 1.00 90.38 462 VAL A N 1
ATOM 3553 C CA . VAL A 1 462 ? 19.402 12.494 -11.924 1.00 90.38 462 VAL A CA 1
ATOM 3554 C C . VAL A 1 462 ? 18.510 11.763 -10.922 1.00 90.38 462 VAL A C 1
ATOM 3556 O O . VAL A 1 462 ? 18.956 11.335 -9.857 1.00 90.38 462 VAL A O 1
ATOM 3559 N N . LEU A 1 463 ? 17.241 11.565 -11.277 1.00 91.31 463 LEU A N 1
ATOM 3560 C CA . LEU A 1 463 ? 16.326 10.710 -10.515 1.00 91.31 463 LEU A CA 1
ATOM 3561 C C . LEU A 1 463 ? 16.719 9.231 -10.639 1.00 91.31 463 LEU A C 1
ATOM 3563 O O . LEU A 1 463 ? 17.247 8.800 -11.672 1.00 91.31 463 LEU A O 1
ATOM 3567 N N . ALA A 1 464 ? 16.411 8.440 -9.609 1.00 87.00 464 ALA A N 1
ATOM 3568 C CA . ALA A 1 464 ? 16.759 7.016 -9.571 1.00 87.00 464 ALA A CA 1
ATOM 3569 C C . ALA A 1 464 ? 16.087 6.211 -10.691 1.00 87.00 464 ALA A C 1
ATOM 3571 O O . ALA A 1 464 ? 16.607 5.186 -11.107 1.00 87.00 464 ALA A O 1
ATOM 3572 N N . GLU A 1 465 ? 14.969 6.695 -11.232 1.00 75.88 465 GLU A N 1
ATOM 3573 C CA . GLU A 1 465 ? 14.264 6.040 -12.332 1.00 75.88 465 GLU A CA 1
ATOM 3574 C C . GLU A 1 465 ? 14.933 6.209 -13.709 1.00 75.88 465 GLU A C 1
ATOM 3576 O O . GLU A 1 465 ? 14.446 5.655 -14.703 1.00 75.88 465 GLU A O 1
ATOM 3581 N N . SER A 1 466 ? 16.008 7.005 -13.792 1.00 68.56 466 SER A N 1
ATOM 3582 C CA . SER A 1 466 ? 16.715 7.243 -15.047 1.00 68.56 466 SER A CA 1
ATOM 3583 C C . SER A 1 466 ? 17.316 5.943 -15.588 1.00 68.56 466 SER A C 1
ATOM 3585 O O . SER A 1 466 ? 17.898 5.133 -14.861 1.00 68.56 466 SER A O 1
ATOM 3587 N N . SER A 1 467 ? 17.219 5.757 -16.906 1.00 53.00 467 SER A N 1
ATOM 3588 C CA . SER A 1 467 ? 17.767 4.581 -17.593 1.00 53.00 467 SER A CA 1
ATOM 3589 C C . SER A 1 467 ? 19.267 4.402 -17.375 1.00 53.00 467 SER A C 1
ATOM 3591 O O . SER A 1 467 ? 19.771 3.295 -17.510 1.00 53.00 467 SER A O 1
ATOM 3593 N N . SER A 1 468 ? 19.981 5.480 -17.052 1.00 52.50 468 SER A N 1
ATOM 3594 C CA . SER A 1 468 ? 21.415 5.437 -16.796 1.00 52.50 468 SER A CA 1
ATOM 3595 C C . SER A 1 468 ? 21.729 4.681 -15.494 1.00 52.50 468 SER A C 1
ATOM 3597 O O . SER A 1 468 ? 22.699 3.938 -15.450 1.00 52.50 468 SER A O 1
ATOM 3599 N N . ILE A 1 469 ? 20.868 4.784 -14.473 1.00 56.06 469 ILE A N 1
ATOM 3600 C CA . ILE A 1 469 ? 21.068 4.146 -13.159 1.00 56.06 469 ILE A CA 1
ATOM 3601 C C . ILE A 1 469 ? 20.454 2.746 -13.104 1.00 56.06 469 ILE A C 1
ATOM 3603 O O . ILE A 1 469 ? 21.090 1.817 -12.617 1.00 56.06 469 ILE A O 1
ATOM 3607 N N . CYS A 1 470 ? 19.254 2.552 -13.658 1.00 51.03 470 CYS A N 1
ATOM 3608 C CA . CYS A 1 470 ? 18.601 1.235 -13.692 1.00 51.03 470 CYS A CA 1
ATOM 3609 C C . CYS A 1 470 ? 19.056 0.342 -14.867 1.00 51.03 470 CYS A C 1
ATOM 3611 O O . CYS A 1 470 ? 18.469 -0.711 -15.114 1.00 51.03 470 CYS A O 1
ATOM 3613 N N . SER A 1 471 ? 20.060 0.748 -15.653 1.00 51.12 471 SER A 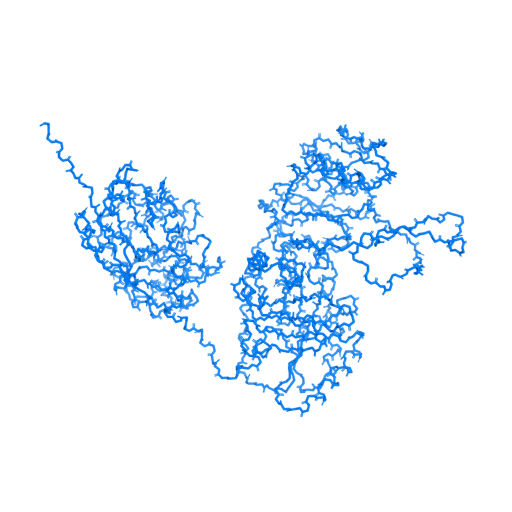N 1
ATOM 3614 C CA . SER A 1 471 ? 20.648 -0.071 -16.728 1.00 51.12 471 SER A CA 1
ATOM 3615 C C . SER A 1 471 ? 22.103 0.320 -17.033 1.00 51.12 471 SER A C 1
ATOM 3617 O O . SER A 1 471 ? 22.395 0.790 -18.137 1.00 51.12 471 SER A O 1
ATOM 3619 N N . PRO A 1 472 ? 23.054 0.072 -16.113 1.00 39.69 472 PRO A N 1
ATOM 3620 C CA . PRO A 1 472 ? 24.459 0.437 -16.316 1.00 39.69 472 PRO A CA 1
ATOM 3621 C C . PRO A 1 472 ? 25.158 -0.313 -17.476 1.00 39.69 472 PRO A C 1
ATOM 3623 O O . PRO A 1 472 ? 26.284 0.029 -17.826 1.00 39.69 472 PRO A O 1
ATOM 3626 N N . ALA A 1 473 ? 24.500 -1.275 -18.144 1.00 32.62 473 ALA A N 1
ATOM 3627 C CA . ALA A 1 473 ? 25.064 -2.039 -19.267 1.00 32.62 473 ALA A CA 1
ATOM 3628 C C . ALA A 1 473 ? 24.113 -2.273 -20.465 1.00 32.62 473 ALA A C 1
ATOM 3630 O O . ALA A 1 473 ? 24.209 -3.295 -21.143 1.00 32.62 473 ALA A O 1
ATOM 3631 N N . ARG A 1 474 ? 23.202 -1.343 -20.789 1.00 32.66 474 ARG A N 1
ATOM 3632 C CA . ARG A 1 474 ? 22.443 -1.406 -22.061 1.00 32.66 474 ARG A CA 1
ATOM 3633 C C . ARG A 1 474 ? 22.609 -0.137 -22.891 1.00 32.66 474 ARG A C 1
ATOM 3635 O O . ARG A 1 474 ? 21.672 0.633 -23.086 1.00 32.66 474 ARG A O 1
ATOM 3642 N N . HIS A 1 475 ? 23.812 0.063 -23.426 1.00 26.00 475 HIS A N 1
ATOM 3643 C CA . HIS A 1 475 ? 23.960 0.875 -24.631 1.00 26.00 475 HIS A CA 1
ATOM 3644 C C . HIS A 1 475 ? 23.452 0.091 -25.847 1.00 26.00 475 HIS A C 1
ATOM 3646 O O . HIS A 1 475 ? 23.848 -1.047 -26.070 1.00 26.00 475 HIS A O 1
ATOM 3652 N N . ASP A 1 476 ? 22.550 0.727 -26.596 1.00 27.48 476 ASP A N 1
ATOM 3653 C CA . ASP A 1 476 ? 21.931 0.254 -27.837 1.00 27.48 476 ASP A CA 1
ATOM 3654 C C . ASP A 1 476 ? 21.086 -1.026 -27.759 1.00 27.48 476 ASP A C 1
ATOM 3656 O O . ASP A 1 476 ? 21.286 -2.011 -28.463 1.00 27.48 476 ASP A O 1
ATOM 3660 N N . ALA A 1 477 ? 19.981 -0.929 -27.028 1.00 25.00 477 ALA A N 1
ATOM 3661 C CA . ALA A 1 477 ? 18.728 -1.449 -27.554 1.00 25.00 477 ALA A CA 1
ATOM 3662 C C . ALA A 1 477 ? 17.638 -0.435 -27.235 1.00 25.00 477 ALA A C 1
ATOM 3664 O O . ALA A 1 477 ? 17.314 -0.189 -26.075 1.00 25.00 477 ALA A O 1
ATOM 3665 N N . ARG A 1 478 ? 17.060 0.170 -28.275 1.00 24.42 478 ARG A N 1
ATOM 3666 C CA . ARG A 1 478 ? 15.735 0.777 -28.157 1.00 24.42 478 ARG A CA 1
ATOM 3667 C C . ARG A 1 478 ? 14.865 -0.224 -27.404 1.00 24.42 478 ARG A C 1
ATOM 3669 O O . ARG A 1 478 ? 14.753 -1.364 -27.846 1.00 24.42 478 ARG A O 1
ATOM 3676 N N . VAL A 1 479 ? 14.249 0.200 -26.306 1.00 28.02 479 VAL A N 1
ATOM 3677 C CA . VAL A 1 479 ? 13.119 -0.517 -25.718 1.00 28.02 479 VAL A CA 1
ATOM 3678 C C . VAL A 1 479 ? 11.959 -0.370 -26.703 1.00 28.02 479 VAL A C 1
ATOM 3680 O O . VAL A 1 479 ? 11.041 0.424 -26.537 1.00 28.02 479 VAL A O 1
ATOM 3683 N N . THR A 1 480 ? 12.023 -1.119 -27.798 1.00 26.59 480 THR A N 1
ATOM 3684 C CA . THR A 1 480 ? 10.866 -1.909 -28.172 1.00 26.59 480 THR A CA 1
ATOM 3685 C C . THR A 1 480 ? 10.615 -2.805 -26.971 1.00 26.59 480 THR A C 1
ATOM 3687 O O . THR A 1 480 ? 11.521 -3.526 -26.549 1.00 26.59 480 THR A O 1
ATOM 3690 N N . THR A 1 481 ? 9.431 -2.671 -26.375 1.00 30.16 481 THR A N 1
ATOM 3691 C CA . THR A 1 481 ? 8.828 -3.675 -25.490 1.00 30.16 481 THR A CA 1
ATOM 3692 C C . THR A 1 481 ? 9.372 -5.050 -25.865 1.00 30.16 481 THR A C 1
ATOM 3694 O O . THR A 1 481 ? 9.257 -5.381 -27.050 1.00 30.16 481 THR A O 1
ATOM 3697 N N . PRO A 1 482 ? 10.022 -5.810 -24.962 1.00 35.66 482 PRO A N 1
ATOM 3698 C CA . PRO A 1 482 ? 10.489 -7.130 -25.339 1.00 35.66 482 PRO A CA 1
ATOM 3699 C C . PRO A 1 482 ? 9.277 -7.874 -25.886 1.00 35.66 482 PRO A C 1
ATOM 3701 O O . PRO A 1 482 ? 8.255 -7.972 -25.200 1.00 35.66 482 PRO A O 1
ATOM 3704 N N . ASP A 1 483 ? 9.380 -8.314 -27.141 1.00 42.06 483 ASP A N 1
ATOM 3705 C CA . ASP A 1 483 ? 8.565 -9.397 -27.661 1.00 42.06 483 ASP A CA 1
ATOM 3706 C C . ASP A 1 483 ? 8.658 -10.491 -26.600 1.00 42.06 483 ASP A C 1
ATOM 3708 O O . ASP A 1 483 ? 9.675 -11.176 -26.482 1.00 42.06 483 ASP A O 1
ATOM 3712 N N . THR A 1 484 ? 7.644 -10.585 -25.739 1.00 54.53 484 THR A N 1
ATOM 3713 C CA . THR A 1 484 ? 7.536 -11.716 -24.831 1.00 54.53 484 THR A CA 1
ATOM 3714 C C . THR A 1 484 ? 7.337 -12.880 -25.775 1.00 54.53 484 THR A C 1
ATOM 3716 O O . THR A 1 484 ? 6.328 -12.925 -26.484 1.00 54.53 484 THR A O 1
ATOM 3719 N N . ALA A 1 485 ? 8.356 -13.729 -25.906 1.00 69.75 485 ALA A N 1
ATOM 3720 C CA . ALA A 1 485 ? 8.361 -14.752 -26.938 1.00 69.75 485 ALA A CA 1
ATOM 3721 C C . ALA A 1 485 ? 7.053 -15.557 -26.824 1.00 69.75 485 ALA A C 1
ATOM 3723 O O . ALA A 1 485 ? 6.632 -15.833 -25.697 1.00 69.75 485 ALA A O 1
ATOM 3724 N N . PRO A 1 486 ? 6.394 -15.961 -27.927 1.00 79.81 486 PRO A N 1
ATOM 3725 C CA . PRO A 1 486 ? 5.108 -16.662 -27.858 1.00 79.81 486 PRO A CA 1
ATOM 3726 C C . PRO A 1 486 ? 5.092 -17.853 -26.884 1.00 79.81 486 PRO A C 1
ATOM 3728 O O . PRO A 1 486 ? 4.075 -18.114 -26.251 1.00 79.81 486 PRO A O 1
ATOM 3731 N N . ALA A 1 487 ? 6.237 -18.517 -26.691 1.00 75.81 487 ALA A N 1
ATOM 3732 C CA . ALA A 1 487 ? 6.422 -19.579 -25.702 1.00 75.81 487 ALA A CA 1
ATOM 3733 C C . ALA A 1 487 ? 6.283 -19.115 -24.234 1.00 75.81 487 ALA A C 1
ATOM 3735 O O . ALA A 1 487 ? 5.723 -19.836 -23.416 1.00 75.81 487 ALA A O 1
ATOM 3736 N N . GLN A 1 488 ? 6.760 -17.918 -23.887 1.00 78.56 488 GLN A N 1
ATOM 3737 C CA . GLN A 1 488 ? 6.615 -17.346 -22.542 1.00 78.56 488 GLN A CA 1
ATOM 3738 C C . GLN A 1 488 ? 5.164 -16.936 -22.267 1.00 78.56 488 GLN A C 1
ATOM 3740 O O . GLN A 1 488 ? 4.639 -17.200 -21.189 1.00 78.56 488 GLN A O 1
ATOM 3745 N N . LEU A 1 489 ? 4.496 -16.340 -23.259 1.00 86.69 489 LEU A N 1
ATOM 3746 C CA . LEU A 1 489 ? 3.074 -16.004 -23.157 1.00 86.69 489 LEU A CA 1
ATOM 3747 C C . LEU A 1 489 ? 2.203 -17.263 -23.038 1.00 86.69 489 LEU A C 1
ATOM 3749 O O . LEU A 1 489 ? 1.236 -17.264 -22.279 1.00 86.69 489 LEU A O 1
ATOM 3753 N N . LEU A 1 490 ? 2.574 -18.343 -23.735 1.00 88.75 490 LEU A N 1
ATOM 3754 C CA . LEU A 1 490 ? 1.941 -19.651 -23.583 1.00 88.75 490 LEU A CA 1
ATOM 3755 C C . LEU A 1 490 ? 2.129 -20.221 -22.167 1.00 88.75 490 LEU A C 1
ATOM 3757 O O . LEU A 1 490 ? 1.166 -20.669 -21.556 1.00 88.75 490 LEU A O 1
ATOM 3761 N N . ALA A 1 491 ? 3.338 -20.143 -21.608 1.00 82.38 491 ALA A N 1
ATOM 3762 C CA . ALA A 1 491 ? 3.590 -20.604 -20.243 1.00 82.38 491 ALA A CA 1
ATOM 3763 C C . ALA A 1 491 ? 2.767 -19.822 -19.198 1.00 82.38 491 ALA A C 1
ATOM 3765 O O . ALA A 1 491 ? 2.228 -20.417 -18.265 1.00 82.38 491 ALA A O 1
ATOM 3766 N N . LEU A 1 492 ? 2.621 -18.501 -19.367 1.00 84.75 492 LEU A N 1
ATOM 3767 C CA . LEU A 1 492 ? 1.770 -17.670 -18.504 1.00 84.75 492 LEU A CA 1
ATOM 3768 C C . LEU A 1 492 ? 0.286 -18.043 -18.620 1.00 84.75 492 LEU A C 1
ATOM 3770 O O . LEU A 1 492 ? -0.406 -18.110 -17.604 1.00 84.75 492 LEU A O 1
ATOM 3774 N N . TYR A 1 493 ? -0.188 -18.326 -19.836 1.00 91.19 493 TYR A N 1
ATOM 3775 C CA . TYR A 1 493 ? -1.537 -18.843 -20.072 1.00 91.19 493 TYR A CA 1
ATOM 3776 C C . TYR A 1 493 ? -1.787 -20.145 -19.307 1.00 91.19 493 TYR A C 1
ATOM 3778 O O . TYR A 1 493 ? -2.757 -20.239 -18.557 1.00 91.19 493 TYR A O 1
ATOM 3786 N N . ASP A 1 494 ? -0.888 -21.122 -19.431 1.00 89.56 494 ASP A N 1
ATOM 3787 C CA . ASP A 1 494 ? -1.043 -22.420 -18.768 1.00 89.56 494 ASP A CA 1
ATOM 3788 C C . ASP A 1 494 ? -0.991 -22.328 -17.238 1.00 89.56 494 ASP A C 1
ATOM 3790 O O . ASP A 1 494 ? -1.682 -23.073 -16.527 1.00 89.56 494 ASP A O 1
ATOM 3794 N N . ALA A 1 495 ? -0.168 -21.413 -16.726 1.00 84.31 495 ALA A N 1
ATOM 3795 C CA . ALA A 1 495 ? 0.006 -21.203 -15.298 1.00 84.31 495 ALA A CA 1
ATOM 3796 C C . ALA A 1 495 ? -1.198 -20.496 -14.665 1.00 84.31 495 ALA A C 1
ATOM 3798 O O . ALA A 1 495 ? -1.683 -20.944 -13.627 1.00 84.31 495 ALA A O 1
ATOM 3799 N N . GLN A 1 496 ? -1.679 -19.410 -15.279 1.00 85.88 496 GLN A N 1
ATOM 3800 C CA . GLN A 1 496 ? -2.632 -18.500 -14.638 1.00 85.88 496 GLN A CA 1
ATOM 3801 C C . GLN A 1 496 ? -4.078 -18.690 -15.105 1.00 85.88 496 GLN A C 1
ATOM 3803 O O . GLN A 1 496 ? -5.005 -18.500 -14.317 1.00 85.88 496 GLN A O 1
ATOM 3808 N N . LEU A 1 497 ? -4.290 -19.054 -16.374 1.00 89.69 497 LEU A N 1
ATOM 3809 C CA . LEU A 1 497 ? -5.619 -19.051 -16.984 1.00 89.69 497 LEU A CA 1
ATOM 3810 C C . LEU A 1 497 ? -6.287 -20.420 -17.059 1.00 89.69 497 LEU A C 1
ATOM 3812 O O . LEU A 1 497 ? -7.476 -20.444 -17.335 1.00 89.69 497 LEU A O 1
ATOM 3816 N N . ARG A 1 498 ? -5.588 -21.533 -16.805 1.00 89.12 498 ARG A N 1
ATOM 3817 C CA . ARG A 1 498 ? -6.156 -22.893 -16.897 1.00 89.12 498 ARG A CA 1
ATOM 3818 C C . ARG A 1 498 ? -6.733 -23.412 -15.577 1.00 89.12 498 ARG A C 1
ATOM 3820 O O . ARG A 1 498 ? -6.494 -22.870 -14.501 1.00 89.12 498 ARG A O 1
ATOM 3827 N N . GLU A 1 499 ? -7.463 -24.524 -15.669 1.00 82.25 499 GLU A N 1
ATOM 3828 C CA . GLU A 1 499 ? -8.044 -25.272 -14.542 1.00 82.25 499 GLU A CA 1
ATOM 3829 C C . GLU A 1 499 ? -9.119 -24.495 -13.765 1.00 82.25 499 GLU A C 1
ATOM 3831 O O . GLU A 1 499 ? -10.191 -24.225 -14.299 1.00 82.25 499 GLU A O 1
ATOM 3836 N N . GLY A 1 500 ? -8.874 -24.201 -12.482 1.00 77.44 500 GLY A N 1
ATOM 3837 C CA . GLY A 1 500 ? -9.839 -23.564 -11.586 1.00 77.44 500 GLY A CA 1
ATOM 3838 C C . GLY A 1 500 ? -10.246 -22.170 -12.058 1.00 77.44 500 GLY A C 1
ATOM 3839 O O . GLY A 1 500 ? -11.384 -21.760 -11.844 1.00 77.44 500 GLY A O 1
ATOM 3840 N N . THR A 1 501 ? -9.347 -21.479 -12.758 1.00 84.25 501 THR A N 1
ATOM 3841 C CA . THR A 1 501 ? -9.587 -20.138 -13.289 1.00 84.25 501 THR A CA 1
ATOM 3842 C C . THR A 1 501 ? -10.645 -20.124 -14.401 1.00 84.25 501 THR A C 1
ATOM 3844 O O . THR A 1 501 ? -11.430 -19.183 -14.492 1.00 84.25 501 THR A O 1
ATOM 3847 N N . GLU A 1 502 ? -10.735 -21.177 -15.220 1.00 85.75 502 GLU A N 1
ATOM 3848 C CA . GLU A 1 502 ? -11.684 -21.237 -16.351 1.00 85.75 502 GLU A CA 1
ATOM 3849 C C . GLU A 1 502 ? -13.113 -21.556 -15.922 1.00 85.75 502 GLU A C 1
ATOM 3851 O O . GLU A 1 502 ? -14.051 -21.354 -16.686 1.00 85.75 502 GLU A O 1
ATOM 3856 N N . VAL A 1 503 ? -13.280 -22.048 -14.696 1.00 87.25 503 VAL A N 1
ATOM 3857 C CA . VAL A 1 503 ? -14.584 -22.417 -14.136 1.00 87.25 503 VAL A CA 1
ATOM 3858 C C . VAL A 1 503 ? -15.085 -21.410 -13.104 1.00 87.25 503 VAL A C 1
ATOM 3860 O O . VAL A 1 503 ? -16.058 -21.671 -12.394 1.00 87.25 503 VAL A O 1
ATOM 3863 N N . LEU A 1 504 ? -14.446 -20.239 -13.019 1.00 80.25 504 LEU A N 1
ATOM 3864 C CA . LEU A 1 504 ? -14.923 -19.139 -12.189 1.00 80.25 504 LEU A CA 1
ATOM 3865 C C . LEU A 1 504 ? -16.349 -18.742 -12.603 1.00 80.25 504 LEU A C 1
ATOM 3867 O O . LEU A 1 504 ? -16.668 -18.602 -13.782 1.00 80.25 504 LEU A O 1
ATOM 3871 N N . GLY A 1 505 ? -17.226 -18.587 -11.610 1.00 77.25 505 GLY A N 1
ATOM 3872 C CA . GLY A 1 505 ? -18.644 -18.283 -11.830 1.00 77.25 505 GLY A CA 1
ATOM 3873 C C . GLY A 1 505 ? -19.516 -19.492 -12.193 1.00 77.25 505 GLY A C 1
ATOM 3874 O O . GLY A 1 505 ? -20.706 -19.318 -12.460 1.00 77.25 505 GLY A O 1
ATOM 3875 N N . ALA A 1 506 ? -18.976 -20.716 -12.195 1.00 85.81 506 ALA A N 1
ATOM 3876 C CA . ALA A 1 506 ? -19.796 -21.918 -12.301 1.00 85.81 506 ALA A CA 1
ATOM 3877 C C . ALA A 1 506 ? -20.694 -22.086 -11.061 1.00 85.81 506 ALA A C 1
ATOM 3879 O O . ALA A 1 506 ? -20.264 -21.871 -9.928 1.00 85.81 506 ALA A O 1
ATOM 3880 N N . GLY A 1 507 ? -21.947 -22.501 -11.269 1.00 86.00 507 GLY A N 1
ATOM 3881 C CA . GLY A 1 507 ? -22.867 -22.822 -10.171 1.00 86.00 507 GLY A CA 1
ATOM 3882 C C . GLY A 1 507 ? -22.518 -24.146 -9.486 1.00 86.00 507 GLY A C 1
ATOM 3883 O O . GLY A 1 507 ? -22.910 -24.385 -8.345 1.00 86.00 507 GLY A O 1
ATOM 3884 N N . TRP A 1 508 ? -21.762 -24.998 -10.178 1.00 94.06 508 TRP A N 1
ATOM 3885 C CA . TRP A 1 508 ? -21.222 -26.248 -9.666 1.00 94.06 508 TRP A CA 1
ATOM 3886 C C . TRP A 1 508 ? -19.871 -26.537 -10.321 1.00 94.06 508 TRP A C 1
ATOM 3888 O O . TRP A 1 508 ? -19.708 -26.311 -11.518 1.00 94.06 508 TRP A O 1
ATOM 3898 N N . SER A 1 509 ? -18.918 -27.076 -9.562 1.00 95.56 509 SER A N 1
ATOM 3899 C CA . SER A 1 509 ? -17.642 -27.560 -10.094 1.00 95.56 509 SER A CA 1
ATOM 3900 C C . SER A 1 509 ? -17.123 -28.756 -9.302 1.00 95.56 509 SER A C 1
ATOM 3902 O O . SER A 1 509 ? -17.329 -28.825 -8.090 1.00 95.56 509 SER A O 1
ATOM 3904 N N . ALA A 1 510 ? -16.404 -29.666 -9.956 1.00 94.19 510 ALA A N 1
ATOM 3905 C CA . ALA A 1 510 ? -15.763 -30.809 -9.313 1.00 94.19 510 ALA A CA 1
ATOM 3906 C C . ALA A 1 510 ? -14.452 -31.196 -10.007 1.00 94.19 510 ALA A C 1
ATOM 3908 O O . ALA A 1 510 ? -14.239 -30.909 -11.184 1.00 94.19 510 ALA A O 1
ATOM 3909 N N . ARG A 1 511 ? -13.584 -31.902 -9.277 1.00 95.62 511 ARG A N 1
ATOM 3910 C CA . ARG A 1 511 ? -12.392 -32.551 -9.836 1.00 95.62 511 ARG A CA 1
ATOM 3911 C C . ARG A 1 511 ? -12.684 -34.017 -10.143 1.00 95.62 511 ARG A C 1
ATOM 3913 O O . ARG A 1 511 ? -13.273 -34.710 -9.315 1.00 95.62 511 ARG A O 1
ATOM 3920 N N . LEU A 1 512 ? -12.238 -34.482 -11.308 1.00 93.44 512 LEU A N 1
ATOM 3921 C CA . LEU A 1 512 ? -12.253 -35.890 -11.708 1.00 93.44 512 LEU A CA 1
ATOM 3922 C C . LEU A 1 512 ? -10.869 -36.244 -12.259 1.00 93.44 512 LEU A C 1
ATOM 3924 O O . LEU A 1 512 ? -10.568 -35.988 -13.423 1.00 93.44 512 LEU A O 1
ATOM 3928 N N . GLY A 1 513 ? -10.002 -36.765 -11.387 1.00 90.75 513 GLY A N 1
ATOM 3929 C CA . GLY A 1 513 ? -8.591 -36.979 -11.713 1.00 90.75 513 GLY A CA 1
ATOM 3930 C C . GLY A 1 513 ? -7.922 -35.679 -12.201 1.00 90.75 513 GLY A C 1
ATOM 3931 O O . GLY A 1 513 ? -7.951 -34.677 -11.469 1.00 90.75 513 GLY A O 1
ATOM 3932 N N . PRO A 1 514 ? -7.340 -35.652 -13.416 1.00 91.75 514 PRO A N 1
ATOM 3933 C CA . PRO A 1 514 ? -6.715 -34.454 -13.983 1.00 91.75 514 PRO A CA 1
ATOM 3934 C C . PRO A 1 514 ? -7.723 -33.397 -14.474 1.00 91.75 514 PRO A C 1
ATOM 3936 O O . PRO A 1 514 ? -7.331 -32.249 -14.704 1.00 91.75 514 PRO A O 1
ATOM 3939 N N . LEU A 1 515 ? -9.010 -33.742 -14.593 1.00 95.31 515 LEU A N 1
ATOM 3940 C CA . LEU A 1 515 ? -10.052 -32.862 -15.119 1.00 95.31 515 LEU A CA 1
ATOM 3941 C C . LEU A 1 515 ? -10.633 -31.936 -14.047 1.00 95.31 515 LEU A C 1
ATOM 3943 O O . LEU A 1 515 ? -10.888 -32.345 -12.908 1.00 95.31 515 LEU A O 1
ATOM 3947 N N . THR A 1 516 ? -10.942 -30.710 -14.457 1.00 96.69 516 THR A N 1
ATOM 3948 C CA . THR A 1 516 ? -11.906 -29.833 -13.793 1.00 96.69 516 THR A CA 1
ATOM 3949 C C . THR A 1 516 ? -13.200 -29.844 -14.598 1.00 96.69 516 THR A C 1
ATOM 3951 O O . THR A 1 516 ? -13.202 -29.548 -15.793 1.00 96.69 516 THR A O 1
ATOM 3954 N N . LEU A 1 517 ? -14.298 -30.176 -13.927 1.00 97.00 517 LEU A N 1
ATOM 3955 C CA . LEU A 1 517 ? -15.649 -30.199 -14.474 1.00 97.00 517 LEU A CA 1
ATOM 3956 C C . LEU A 1 517 ? -16.441 -29.039 -13.877 1.00 97.00 517 LEU A C 1
ATOM 3958 O O . LEU A 1 517 ? -16.302 -28.762 -12.683 1.00 97.00 517 LEU A O 1
ATOM 3962 N N . ALA A 1 518 ? -17.301 -28.407 -14.665 1.00 96.44 518 ALA A N 1
ATOM 3963 C CA . ALA A 1 518 ? -18.163 -27.330 -14.200 1.00 96.44 518 ALA A CA 1
ATOM 3964 C C . ALA A 1 518 ? -19.538 -27.338 -14.866 1.00 96.44 518 ALA A C 1
ATOM 3966 O O . ALA A 1 518 ? -19.684 -27.798 -15.993 1.00 96.44 518 ALA A O 1
ATOM 3967 N N . VAL A 1 519 ? -20.539 -26.803 -14.167 1.00 94.12 519 VAL A N 1
ATOM 3968 C CA . VAL A 1 519 ? -21.855 -26.470 -14.719 1.00 94.12 519 VAL A CA 1
ATOM 3969 C C . VAL A 1 519 ? -22.122 -24.994 -14.454 1.00 94.12 519 VAL A C 1
ATOM 3971 O O . VAL A 1 519 ? -22.195 -24.548 -13.304 1.00 94.12 519 VAL A O 1
ATOM 3974 N N . HIS A 1 520 ? -22.252 -24.222 -15.527 1.00 85.50 520 HIS A N 1
ATOM 3975 C CA . HIS A 1 520 ? -22.504 -22.789 -15.463 1.00 85.50 520 HIS A CA 1
ATOM 3976 C C . HIS A 1 520 ? -23.994 -22.480 -15.250 1.00 85.50 520 HIS A C 1
ATOM 3978 O O . HIS A 1 520 ? -24.862 -23.299 -15.582 1.00 85.50 520 HIS A O 1
ATOM 3984 N N . PRO A 1 521 ? -24.327 -21.286 -14.723 1.00 76.38 521 PRO A N 1
ATOM 3985 C CA . PRO A 1 521 ? -25.700 -20.793 -14.710 1.00 76.38 521 PRO A CA 1
ATOM 3986 C C . PRO A 1 521 ? -26.322 -20.882 -16.114 1.00 76.38 521 PRO A C 1
ATOM 3988 O O . PRO A 1 521 ? -25.764 -20.364 -17.076 1.00 76.38 521 PRO A O 1
ATOM 3991 N N . GLY A 1 522 ? -27.456 -21.578 -16.241 1.00 74.31 522 GLY A N 1
ATOM 3992 C CA . GLY A 1 522 ? -28.068 -21.920 -17.537 1.00 74.31 522 GLY A CA 1
ATOM 3993 C C . GLY A 1 522 ? -27.905 -23.389 -17.951 1.00 74.31 522 GLY A C 1
ATOM 3994 O O . GLY A 1 522 ? -28.550 -23.820 -18.902 1.00 74.31 522 GLY A O 1
ATOM 3995 N N . GLY A 1 523 ? -27.121 -24.178 -17.207 1.00 82.81 523 GLY A N 1
ATOM 3996 C CA . GLY A 1 523 ? -27.035 -25.634 -17.364 1.00 82.81 523 GLY A CA 1
ATOM 3997 C C . GLY A 1 523 ? -26.026 -26.113 -18.410 1.00 82.81 523 GLY A C 1
ATOM 3998 O O . GLY A 1 523 ? -26.046 -27.290 -18.758 1.00 82.81 523 GLY A O 1
ATOM 3999 N N . GLY A 1 524 ? -25.152 -25.240 -18.917 1.00 89.81 524 GLY A N 1
ATOM 4000 C CA . GLY A 1 524 ? -24.033 -25.638 -19.777 1.00 89.81 524 GLY A CA 1
ATOM 4001 C C . GLY A 1 524 ? -22.913 -26.282 -18.957 1.00 89.81 524 GLY A C 1
ATOM 4002 O O . GLY A 1 524 ? -22.443 -25.689 -17.985 1.00 89.81 524 GLY A O 1
ATOM 4003 N N . GLY A 1 525 ? -22.514 -27.495 -19.326 1.00 94.69 525 GLY A N 1
ATOM 4004 C CA . GLY A 1 525 ? -21.380 -28.214 -18.760 1.00 94.69 525 GLY A CA 1
ATOM 4005 C C . GLY A 1 525 ? -20.074 -27.843 -19.459 1.00 94.69 525 GLY A C 1
ATOM 4006 O O . GLY A 1 525 ? -20.057 -27.655 -20.671 1.00 94.69 525 GLY A O 1
ATOM 4007 N N . PHE A 1 526 ? -18.981 -27.775 -18.706 1.00 96.56 526 PHE A N 1
ATOM 4008 C CA . PHE A 1 526 ? -17.655 -27.437 -19.212 1.00 96.56 526 PHE A CA 1
ATOM 4009 C C . PHE A 1 526 ? -16.596 -28.380 -18.637 1.00 96.56 526 PHE A C 1
ATOM 4011 O O . PHE A 1 526 ? -16.605 -28.684 -17.439 1.00 96.56 526 PHE A O 1
ATOM 4018 N N . VAL A 1 527 ? -15.679 -28.835 -19.490 1.00 96.75 527 VAL A N 1
ATOM 4019 C CA . VAL A 1 527 ? -14.519 -29.649 -19.116 1.00 96.75 527 VAL A CA 1
ATOM 4020 C C . VAL A 1 527 ? -13.234 -28.946 -19.527 1.00 96.75 527 VAL A C 1
ATOM 4022 O O . VAL A 1 527 ? -13.034 -28.606 -20.695 1.00 96.75 527 VAL A O 1
ATOM 4025 N N . THR A 1 528 ? -12.327 -28.797 -18.561 1.00 94.88 528 THR A N 1
ATOM 4026 C CA . THR A 1 528 ? -10.953 -28.350 -18.797 1.00 94.88 528 THR A CA 1
ATOM 4027 C C . THR A 1 528 ? -9.944 -29.178 -18.000 1.00 94.88 528 THR A C 1
ATOM 4029 O O . THR A 1 528 ? -10.289 -29.917 -17.079 1.00 94.88 528 THR A O 1
ATOM 4032 N N . TYR A 1 529 ? -8.675 -29.059 -18.360 1.00 92.94 529 TYR A N 1
ATOM 4033 C CA . TYR A 1 529 ? -7.538 -29.747 -17.757 1.00 92.94 529 TYR A CA 1
ATOM 4034 C C . TYR A 1 529 ? -6.268 -28.933 -18.024 1.00 92.94 529 TYR A C 1
ATOM 4036 O O . TYR A 1 529 ? -6.255 -28.112 -18.942 1.00 92.94 529 TYR A O 1
ATOM 4044 N N . ARG A 1 530 ? -5.194 -29.155 -17.255 1.00 87.75 530 ARG A N 1
ATOM 4045 C CA . ARG A 1 530 ? -3.854 -28.618 -17.573 1.00 87.75 530 ARG A CA 1
ATOM 4046 C C . ARG A 1 530 ? -3.030 -29.590 -18.405 1.00 87.75 530 ARG A C 1
ATOM 4048 O O . ARG A 1 530 ? -2.386 -29.189 -19.358 1.00 87.75 530 ARG A O 1
ATOM 4055 N N . THR A 1 531 ? -3.054 -30.870 -18.052 1.00 87.50 531 THR A N 1
ATOM 4056 C CA . THR A 1 531 ? -2.377 -31.925 -18.809 1.00 87.50 531 THR A CA 1
ATOM 4057 C C . THR A 1 531 ? -3.103 -33.251 -18.624 1.00 87.50 531 THR A C 1
ATOM 4059 O O . THR A 1 531 ? -3.675 -33.501 -17.564 1.00 87.50 531 THR A O 1
ATOM 4062 N N . LEU A 1 532 ? -3.079 -34.082 -19.665 1.00 89.75 532 LEU A N 1
ATOM 4063 C CA . LEU A 1 532 ? -3.503 -35.488 -19.643 1.00 89.75 532 LEU A CA 1
ATOM 4064 C C . LEU A 1 532 ? -2.334 -36.417 -20.008 1.00 89.75 532 LEU A C 1
ATOM 4066 O O . LEU A 1 532 ? -2.531 -37.568 -20.395 1.00 89.75 532 LEU A O 1
ATOM 4070 N N . ALA A 1 533 ? -1.100 -35.908 -19.937 1.00 80.94 533 ALA A N 1
ATOM 4071 C CA . ALA A 1 533 ? 0.085 -36.693 -20.238 1.00 80.94 533 ALA A CA 1
ATOM 4072 C C . ALA A 1 533 ? 0.202 -37.874 -19.261 1.00 80.94 533 ALA A C 1
ATOM 4074 O O . ALA A 1 533 ? 0.247 -37.682 -18.047 1.00 80.94 533 ALA A O 1
ATOM 4075 N N . GLY A 1 534 ? 0.284 -39.089 -19.805 1.00 77.19 534 GLY A N 1
ATOM 4076 C CA . GLY A 1 534 ? 0.401 -40.321 -19.020 1.00 77.19 534 GLY A CA 1
ATOM 4077 C C . GLY A 1 534 ? -0.927 -40.975 -18.628 1.00 77.19 534 GLY A C 1
ATOM 4078 O O . GLY A 1 534 ? -0.892 -42.029 -17.996 1.00 77.19 534 GLY A O 1
ATOM 4079 N N . GLU A 1 535 ? -2.076 -40.417 -19.023 1.00 86.00 535 GLU A N 1
ATOM 4080 C CA . GLU A 1 535 ? -3.375 -41.066 -18.811 1.00 86.00 535 GLU A CA 1
ATOM 4081 C C . GLU A 1 535 ? -3.525 -42.313 -19.695 1.00 86.00 535 GLU A C 1
ATOM 4083 O O . GLU A 1 535 ? -3.403 -42.249 -20.919 1.00 86.00 535 GLU A O 1
ATOM 4088 N N . ALA A 1 536 ? -3.777 -43.464 -19.064 1.00 79.75 536 ALA A N 1
ATOM 4089 C CA . ALA A 1 536 ? -3.749 -44.766 -19.734 1.00 79.75 536 ALA A CA 1
ATOM 4090 C C . ALA A 1 536 ? -5.064 -45.131 -20.452 1.00 79.75 536 ALA A C 1
ATOM 4092 O O . ALA A 1 536 ? -5.030 -45.919 -21.396 1.00 79.75 536 ALA A O 1
ATOM 4093 N N . ASP A 1 537 ? -6.206 -44.578 -20.022 1.00 92.88 537 ASP A N 1
ATOM 4094 C CA . ASP A 1 537 ? -7.537 -44.892 -20.569 1.00 92.88 537 ASP A CA 1
ATOM 4095 C C . ASP A 1 537 ? -8.391 -43.621 -20.745 1.00 92.88 537 ASP A C 1
ATOM 4097 O O . ASP A 1 537 ? -9.258 -43.284 -19.933 1.00 92.88 537 ASP A O 1
ATOM 4101 N N . LEU A 1 538 ? -8.109 -42.882 -21.825 1.00 95.00 538 LEU A N 1
ATOM 4102 C CA . LEU A 1 538 ? -8.842 -41.665 -22.192 1.00 95.00 538 LEU A CA 1
ATOM 4103 C C . LEU A 1 538 ? -10.341 -41.918 -22.446 1.00 95.00 538 LEU A C 1
ATOM 4105 O O . LEU A 1 538 ? -11.142 -41.121 -21.955 1.00 95.00 538 LEU A O 1
ATOM 4109 N N . PRO A 1 539 ? -10.771 -42.994 -23.145 1.00 96.50 539 PRO A N 1
ATOM 4110 C CA . PRO A 1 539 ? -12.192 -43.303 -23.290 1.00 96.50 539 PRO A CA 1
ATOM 4111 C C . PRO A 1 539 ? -12.922 -43.439 -21.951 1.00 96.50 539 PRO A C 1
ATOM 4113 O O . PRO A 1 539 ? -13.973 -42.822 -21.777 1.00 96.50 539 PRO A O 1
ATOM 4116 N N . ALA A 1 540 ? -12.369 -44.181 -20.986 1.00 95.50 540 ALA A N 1
ATOM 4117 C CA . ALA A 1 540 ? -12.995 -44.315 -19.671 1.00 95.50 540 ALA A CA 1
ATOM 4118 C C . ALA A 1 540 ? -13.076 -42.971 -18.928 1.00 95.50 540 ALA A C 1
ATOM 4120 O O . ALA A 1 540 ? -14.105 -42.661 -18.319 1.00 95.50 540 ALA A O 1
ATOM 4121 N N . LEU A 1 541 ? -12.023 -42.149 -19.009 1.00 96.94 541 LEU A N 1
ATOM 4122 C CA . LEU A 1 541 ? -11.983 -40.825 -18.386 1.00 96.94 541 LEU A CA 1
ATOM 4123 C C . LEU A 1 541 ? -13.032 -39.869 -18.986 1.00 96.94 541 LEU A C 1
ATOM 4125 O O . LEU A 1 541 ? -13.742 -39.191 -18.238 1.00 96.94 541 LEU A O 1
ATOM 4129 N N . VAL A 1 542 ? -13.173 -39.843 -20.317 1.00 97.56 542 VAL A N 1
ATOM 4130 C CA . VAL A 1 542 ? -14.189 -39.035 -21.016 1.00 97.56 542 VAL A CA 1
ATOM 4131 C C . VAL A 1 542 ? -15.598 -39.488 -20.630 1.00 97.56 542 VAL A C 1
ATOM 4133 O O . VAL A 1 542 ? -16.431 -38.654 -20.270 1.00 97.56 542 VAL A O 1
ATOM 4136 N N . GLY A 1 543 ? -15.864 -40.798 -20.636 1.00 96.81 543 GLY A N 1
ATOM 4137 C CA . GLY A 1 543 ? -17.162 -41.346 -20.237 1.00 96.81 543 GLY A CA 1
ATOM 4138 C C . GLY A 1 543 ? -17.540 -40.988 -18.797 1.00 96.81 543 GLY A C 1
ATOM 4139 O O . GLY A 1 543 ? -18.656 -40.534 -18.540 1.00 96.81 543 GLY A O 1
ATOM 4140 N N . ALA A 1 544 ? -16.591 -41.100 -17.863 1.00 96.94 544 ALA A N 1
ATOM 4141 C CA . ALA A 1 544 ? -16.803 -40.723 -16.467 1.00 96.94 544 ALA A CA 1
ATOM 4142 C C . ALA A 1 544 ? -17.088 -39.219 -16.296 1.00 96.94 544 ALA A C 1
ATOM 4144 O O . ALA A 1 544 ? -17.942 -38.842 -15.490 1.00 96.94 544 ALA A O 1
ATOM 4145 N N . ALA A 1 545 ? -16.418 -38.354 -17.065 1.00 97.19 545 ALA A N 1
ATOM 4146 C CA . ALA A 1 545 ? -16.668 -36.913 -17.043 1.00 97.19 545 ALA A CA 1
ATOM 4147 C C . ALA A 1 545 ? -18.078 -36.563 -17.542 1.00 97.19 545 ALA A C 1
ATOM 4149 O O . ALA A 1 545 ? -18.771 -35.760 -16.911 1.00 97.19 545 ALA A O 1
ATOM 4150 N N . VAL A 1 546 ? -18.519 -37.197 -18.636 1.00 97.00 546 VAL A N 1
ATOM 4151 C CA . VAL A 1 546 ? -19.867 -37.013 -19.197 1.00 97.00 546 VAL A CA 1
ATOM 4152 C C . VAL A 1 546 ? -20.939 -37.419 -18.192 1.00 97.00 546 VAL A C 1
ATOM 4154 O O . VAL A 1 546 ? -21.860 -36.638 -17.947 1.00 97.00 546 VAL A O 1
ATOM 4157 N N . GLU A 1 547 ? -20.815 -38.594 -17.569 1.00 96.06 547 GLU A N 1
ATOM 4158 C CA . GLU A 1 547 ? -21.786 -39.041 -16.564 1.00 96.06 547 GLU A CA 1
ATOM 4159 C C . GLU A 1 547 ? -21.821 -38.106 -15.358 1.00 96.06 547 GLU A C 1
ATOM 4161 O O . GLU A 1 547 ? -22.897 -37.694 -14.924 1.00 96.06 547 GLU A O 1
ATOM 4166 N N . ARG A 1 548 ? -20.653 -37.679 -14.865 1.00 96.25 548 ARG A N 1
ATOM 4167 C CA . ARG A 1 548 ? -20.578 -36.779 -13.713 1.00 96.25 548 ARG A CA 1
ATOM 4168 C C . ARG A 1 548 ? -21.229 -35.421 -13.983 1.00 96.25 548 ARG A C 1
ATOM 4170 O O . ARG A 1 548 ? -21.911 -34.884 -13.112 1.00 96.25 548 ARG A O 1
ATOM 4177 N N . LEU A 1 549 ? -21.039 -34.868 -15.180 1.00 96.19 549 LEU A N 1
ATOM 4178 C CA . LEU A 1 549 ? -21.682 -33.619 -15.591 1.00 96.19 549 LEU A CA 1
ATOM 4179 C C . LEU A 1 549 ? -23.189 -33.788 -15.803 1.00 96.19 549 LEU A C 1
ATOM 4181 O O . LEU A 1 549 ? -23.962 -32.911 -15.417 1.00 96.19 549 LEU A O 1
ATOM 4185 N N . ARG A 1 550 ? -23.627 -34.929 -16.347 1.00 93.69 550 ARG A N 1
ATOM 4186 C CA . ARG A 1 550 ? -25.050 -35.259 -16.496 1.00 93.69 550 ARG A CA 1
ATOM 4187 C C . ARG A 1 550 ? -25.751 -35.355 -15.139 1.00 93.69 550 ARG A C 1
ATOM 4189 O O . ARG A 1 550 ? -26.834 -34.798 -14.978 1.00 93.69 550 ARG A O 1
ATOM 4196 N N . GLU A 1 551 ? -25.127 -36.000 -14.152 1.00 94.06 551 GLU A N 1
ATOM 4197 C CA . GLU A 1 551 ? -25.614 -36.049 -12.763 1.00 94.06 551 GLU A CA 1
ATOM 4198 C C . GLU A 1 551 ? -25.708 -34.659 -12.124 1.00 94.06 551 GLU A C 1
ATOM 4200 O O . GLU A 1 551 ? -26.645 -34.383 -11.378 1.00 94.06 551 GLU A O 1
ATOM 4205 N N . ALA A 1 552 ? -24.757 -33.775 -12.436 1.00 92.25 552 ALA A N 1
ATOM 4206 C CA . ALA A 1 552 ? -24.758 -32.384 -11.987 1.00 92.25 552 ALA A CA 1
ATOM 4207 C C . ALA A 1 552 ? -25.787 -31.500 -12.724 1.00 92.25 552 ALA A C 1
ATOM 4209 O O . ALA A 1 552 ? -25.920 -30.319 -12.407 1.00 92.25 552 ALA A O 1
ATOM 4210 N N . GLY A 1 553 ? -26.533 -32.061 -13.683 1.00 91.75 553 GLY A N 1
ATOM 4211 C CA . GLY A 1 553 ? -27.601 -31.374 -14.407 1.00 91.75 553 GLY A CA 1
ATOM 4212 C C . GLY A 1 553 ? -27.153 -30.634 -15.668 1.00 91.75 553 GLY A C 1
ATOM 4213 O O . GLY A 1 553 ? -27.907 -29.792 -16.158 1.00 91.75 553 GLY A O 1
ATOM 4214 N N . ALA A 1 554 ? -25.966 -30.931 -16.210 1.00 92.12 554 ALA A N 1
ATOM 4215 C CA . ALA A 1 554 ? -25.524 -30.365 -17.483 1.00 92.12 554 ALA A CA 1
ATOM 4216 C C . ALA A 1 554 ? -26.437 -30.817 -18.638 1.00 92.12 554 ALA A C 1
ATOM 4218 O O . ALA A 1 554 ? -26.709 -32.008 -18.811 1.00 92.12 554 ALA A O 1
ATOM 4219 N N . GLY A 1 555 ? -26.911 -29.863 -19.439 1.00 86.94 555 GLY A N 1
ATOM 4220 C CA . GLY A 1 555 ? -27.676 -30.117 -20.656 1.00 86.94 555 GLY A CA 1
ATOM 4221 C C . GLY A 1 555 ? -26.763 -30.410 -21.843 1.00 86.94 555 GLY A C 1
ATOM 4222 O O . GLY A 1 555 ? -26.754 -31.523 -22.363 1.00 86.94 555 GLY A O 1
ATOM 4223 N N . GLU A 1 556 ? -26.014 -29.397 -22.265 1.00 92.50 556 GLU A N 1
ATOM 4224 C CA . GLU A 1 556 ? -24.956 -29.479 -23.277 1.00 92.50 556 GLU A CA 1
ATOM 4225 C C . GLU A 1 556 ? -23.598 -29.469 -22.577 1.00 92.50 556 GLU A C 1
ATOM 4227 O O . GLU A 1 556 ? -23.462 -28.819 -21.542 1.00 92.50 556 GLU A O 1
ATOM 4232 N N . ILE A 1 557 ? -22.619 -30.211 -23.096 1.00 97.06 557 ILE A N 1
ATOM 4233 C CA . ILE A 1 557 ? -21.273 -30.281 -22.519 1.00 97.06 557 ILE A CA 1
ATOM 4234 C C . ILE A 1 557 ? -20.264 -29.809 -23.558 1.00 97.06 557 ILE A C 1
ATOM 4236 O O . ILE A 1 557 ? -20.207 -30.369 -24.649 1.00 97.06 557 ILE A O 1
ATOM 4240 N N . GLU A 1 558 ? -19.440 -28.836 -23.189 1.00 96.50 558 GLU A N 1
ATOM 4241 C CA . GLU A 1 558 ? -18.257 -28.427 -23.938 1.00 96.50 558 GLU A CA 1
ATOM 4242 C C . GLU A 1 558 ? -17.001 -29.010 -23.282 1.00 96.50 558 GLU A C 1
ATOM 4244 O O . GLU A 1 558 ? -16.765 -28.853 -22.083 1.00 96.50 558 GLU A O 1
ATOM 4249 N N . TRP A 1 559 ? -16.171 -29.675 -24.075 1.00 97.00 559 TRP A N 1
ATOM 4250 C CA . TRP A 1 559 ? -14.817 -30.063 -23.721 1.00 97.00 559 TRP A CA 1
ATOM 4251 C C . TRP A 1 559 ? -13.842 -29.213 -24.519 1.00 97.00 559 TRP A C 1
ATOM 4253 O O . TRP A 1 559 ? -13.755 -29.321 -25.741 1.00 97.00 559 TRP A O 1
ATOM 4263 N N . LYS A 1 560 ? -13.071 -28.375 -23.835 1.00 93.44 560 LYS A N 1
ATOM 4264 C CA . LYS A 1 560 ? -12.145 -27.474 -24.514 1.00 93.44 560 LYS A CA 1
ATOM 4265 C C . LYS A 1 560 ? -10.782 -28.151 -24.668 1.00 93.44 560 LYS A C 1
ATOM 4267 O O . LYS A 1 560 ? -10.183 -28.572 -23.678 1.00 93.44 560 LYS A O 1
ATOM 4272 N N . THR A 1 561 ? -10.272 -28.279 -25.892 1.00 94.62 561 THR A N 1
ATOM 4273 C CA . THR A 1 561 ? -8.912 -28.794 -26.155 1.00 94.62 561 THR A CA 1
ATOM 4274 C C . THR A 1 561 ? -7.978 -27.660 -26.563 1.00 94.62 561 THR A C 1
ATOM 4276 O O . THR A 1 561 ? -8.437 -26.610 -27.025 1.00 94.62 561 THR A O 1
ATOM 4279 N N . ARG A 1 562 ? -6.663 -27.829 -26.365 1.00 94.31 562 ARG A N 1
ATOM 4280 C CA . ARG A 1 562 ? -5.649 -26.867 -26.817 1.00 94.31 562 ARG A CA 1
ATOM 4281 C C . ARG A 1 562 ? -4.621 -27.543 -27.709 1.00 94.31 562 ARG A C 1
ATOM 4283 O O . ARG A 1 562 ? -4.124 -28.613 -27.388 1.00 94.31 562 ARG A O 1
ATOM 4290 N N . GLY A 1 563 ? -4.259 -26.886 -28.807 1.00 92.75 563 GLY A N 1
ATOM 4291 C CA . GLY A 1 563 ? -3.373 -27.465 -29.822 1.00 92.75 563 GLY A CA 1
ATOM 4292 C C . GLY A 1 563 ? -1.918 -27.661 -29.379 1.00 92.75 563 GLY A C 1
ATOM 4293 O O . GLY A 1 563 ? -1.165 -28.328 -30.079 1.00 92.75 563 GLY A O 1
ATOM 4294 N N . HIS A 1 564 ? -1.504 -27.079 -28.249 1.00 92.62 564 HIS A N 1
ATOM 4295 C CA . HIS A 1 564 ? -0.188 -27.332 -27.650 1.00 92.62 564 HIS A CA 1
ATOM 4296 C C . HIS A 1 564 ? -0.189 -28.523 -26.678 1.00 92.62 564 HIS A C 1
ATOM 4298 O O . HIS A 1 564 ? 0.885 -28.979 -26.288 1.00 92.62 564 HIS A O 1
ATOM 4304 N N . ASP A 1 565 ? -1.361 -29.054 -26.317 1.00 91.75 565 ASP A N 1
ATOM 4305 C CA . ASP A 1 565 ? -1.461 -30.252 -25.493 1.00 91.75 565 ASP A CA 1
ATOM 4306 C C . ASP A 1 565 ? -1.257 -31.487 -26.376 1.00 91.75 565 ASP A C 1
ATOM 4308 O O . ASP A 1 565 ? -2.070 -31.794 -27.250 1.00 91.75 565 ASP A O 1
ATOM 4312 N N . HIS A 1 566 ? -0.186 -32.241 -26.140 1.00 87.44 566 HIS A N 1
ATOM 4313 C CA . HIS A 1 566 ? 0.024 -33.504 -26.840 1.00 87.44 566 HIS A CA 1
ATOM 4314 C C . HIS A 1 566 ? -0.685 -34.652 -26.110 1.00 87.44 566 HIS A C 1
ATOM 4316 O O . HIS A 1 566 ? -0.119 -35.257 -25.199 1.00 87.44 566 HIS A O 1
ATOM 4322 N N . VAL A 1 567 ? -1.923 -34.952 -26.518 1.00 91.19 567 VAL A N 1
ATOM 4323 C CA . VAL A 1 567 ? -2.745 -36.036 -25.944 1.00 91.19 567 VAL A CA 1
ATOM 4324 C C . VAL A 1 567 ? -3.273 -36.963 -27.054 1.00 91.19 567 VAL A C 1
ATOM 4326 O O . VAL A 1 567 ? -4.425 -36.836 -27.476 1.00 91.19 567 VAL A O 1
ATOM 4329 N N . PRO A 1 568 ? -2.442 -37.886 -27.576 1.00 89.44 568 PRO A N 1
ATOM 4330 C CA . PRO A 1 568 ? -2.868 -38.831 -28.610 1.00 89.44 568 PRO A CA 1
ATOM 4331 C C . PRO A 1 568 ? -4.071 -39.672 -28.162 1.00 89.44 568 PRO A C 1
ATOM 4333 O O . PRO A 1 568 ? -4.068 -40.201 -27.053 1.00 89.44 568 PRO A O 1
ATOM 4336 N N . GLY A 1 569 ? -5.080 -39.828 -29.023 1.00 91.38 569 GLY A N 1
ATOM 4337 C CA . GLY A 1 569 ? -6.276 -40.629 -28.732 1.00 91.38 569 GLY A CA 1
ATOM 4338 C C . GLY A 1 569 ? -7.428 -39.868 -28.064 1.00 91.38 569 GLY A C 1
ATOM 4339 O O . GLY A 1 569 ? -8.509 -40.435 -27.901 1.00 91.38 569 GLY A O 1
ATOM 4340 N N . LEU A 1 570 ? -7.227 -38.606 -27.656 1.00 95.06 570 LEU A N 1
ATOM 4341 C CA . LEU A 1 570 ? -8.276 -37.819 -26.999 1.00 95.06 570 LEU A CA 1
ATOM 4342 C C . LEU A 1 570 ? -9.413 -37.462 -27.961 1.00 95.06 570 LEU A C 1
ATOM 4344 O O . LEU A 1 570 ? -10.575 -37.575 -27.587 1.00 95.06 570 LEU A O 1
ATOM 4348 N N . GLU A 1 571 ? -9.099 -37.052 -29.190 1.00 94.12 571 GLU A N 1
ATOM 4349 C CA . GLU A 1 571 ? -10.112 -36.675 -30.185 1.00 94.12 571 GLU A CA 1
ATOM 4350 C C . GLU A 1 571 ? -11.001 -37.873 -30.551 1.00 94.12 571 GLU A C 1
ATOM 4352 O O . GLU A 1 571 ? -12.226 -37.751 -30.592 1.00 94.12 571 GLU A O 1
ATOM 4357 N N . GLU A 1 572 ? -10.411 -39.061 -30.720 1.00 95.62 572 GLU A N 1
ATOM 4358 C CA . GLU A 1 572 ? -11.152 -40.303 -30.940 1.00 95.62 572 GLU A CA 1
ATOM 4359 C C . GLU A 1 572 ? -12.006 -40.687 -29.724 1.00 95.62 572 GLU A C 1
ATOM 4361 O O . GLU A 1 572 ? -13.149 -41.122 -29.886 1.00 95.62 572 GLU A O 1
ATOM 4366 N N . ALA A 1 573 ? -11.487 -40.501 -28.504 1.00 96.44 573 ALA A N 1
ATOM 4367 C CA . ALA A 1 573 ? -12.236 -40.749 -27.274 1.00 96.44 573 ALA A CA 1
ATOM 4368 C C . ALA A 1 573 ? -13.432 -39.793 -27.122 1.00 96.44 573 ALA A C 1
ATOM 4370 O O . ALA A 1 573 ? -14.522 -40.238 -26.755 1.00 96.44 573 ALA A O 1
ATOM 4371 N N . LEU A 1 574 ? -13.258 -38.506 -27.441 1.00 97.38 574 LEU A N 1
ATOM 4372 C CA . LEU A 1 574 ? -14.322 -37.499 -27.435 1.00 97.38 574 LEU A CA 1
ATOM 4373 C C . LEU A 1 574 ? -15.396 -37.825 -28.480 1.00 97.38 574 LEU A C 1
ATOM 4375 O O . LEU A 1 574 ? -16.580 -37.904 -28.141 1.00 97.38 574 LEU A O 1
ATOM 4379 N N . ALA A 1 575 ? -14.996 -38.108 -29.722 1.00 96.19 575 ALA A N 1
ATOM 4380 C CA . ALA A 1 575 ? -15.919 -38.510 -30.782 1.00 96.19 575 ALA A CA 1
ATOM 4381 C C . ALA A 1 575 ? -16.693 -39.791 -30.416 1.00 96.19 575 ALA A C 1
ATOM 4383 O O . ALA A 1 575 ? -17.909 -39.863 -30.608 1.00 96.19 575 ALA A O 1
ATOM 4384 N N . GLY A 1 576 ? -16.018 -40.773 -29.808 1.00 95.56 576 GLY A N 1
ATOM 4385 C CA . GLY A 1 576 ? -16.632 -42.006 -29.308 1.00 95.56 576 GLY A CA 1
ATOM 4386 C C . GLY A 1 576 ? -17.709 -41.788 -28.235 1.00 95.56 576 GLY A C 1
ATOM 4387 O O . GLY A 1 576 ? -18.601 -42.622 -28.096 1.00 95.56 576 GLY A O 1
ATOM 4388 N N . HIS A 1 577 ? -17.678 -40.652 -27.529 1.00 96.12 577 HIS A N 1
ATOM 4389 C CA . HIS A 1 577 ? -18.671 -40.257 -26.519 1.00 96.12 577 HIS A CA 1
ATOM 4390 C C . HIS A 1 577 ? -19.686 -39.215 -27.024 1.00 96.12 577 HIS A C 1
ATOM 4392 O O . HIS A 1 577 ? -20.464 -38.659 -26.239 1.00 96.12 577 HIS A O 1
ATOM 4398 N N . GLY A 1 578 ? -19.735 -38.990 -28.341 1.00 94.88 578 GLY A N 1
ATOM 4399 C CA . GLY A 1 578 ? -20.739 -38.149 -28.991 1.00 94.88 578 GLY A CA 1
ATOM 4400 C C . GLY A 1 578 ? -20.429 -36.654 -28.975 1.00 94.88 578 GLY A C 1
ATOM 4401 O O . GLY A 1 578 ? -21.346 -35.856 -29.160 1.00 94.88 578 GLY A O 1
ATOM 4402 N N . PHE A 1 579 ? -19.172 -36.268 -28.750 1.00 97.31 579 PHE A N 1
ATOM 4403 C CA . PHE A 1 579 ? -18.727 -34.898 -28.981 1.00 97.31 579 PHE A CA 1
ATOM 4404 C C . PHE A 1 579 ? -18.438 -34.657 -30.467 1.00 97.31 579 PHE A C 1
ATOM 4406 O O . PHE A 1 579 ? -17.910 -35.529 -31.157 1.00 97.31 579 PHE A O 1
ATOM 4413 N N . ALA A 1 580 ? -18.733 -33.451 -30.943 1.00 96.50 580 ALA A N 1
ATOM 4414 C CA . ALA A 1 580 ? -18.334 -32.961 -32.256 1.00 96.50 580 ALA A CA 1
ATOM 4415 C C . ALA A 1 580 ? -17.436 -31.729 -32.100 1.00 96.50 580 ALA A C 1
ATOM 4417 O O . ALA A 1 580 ? -17.729 -30.852 -31.290 1.00 96.50 580 ALA A O 1
ATOM 4418 N N . ALA A 1 581 ? -16.349 -31.666 -32.868 1.00 94.94 581 ALA A N 1
ATOM 4419 C CA . ALA A 1 581 ? -15.480 -30.496 -32.902 1.00 94.94 581 ALA A CA 1
ATOM 4420 C C . ALA A 1 581 ? -16.181 -29.316 -33.591 1.00 94.94 581 ALA A C 1
ATOM 4422 O O . ALA A 1 581 ? -16.749 -29.471 -34.676 1.00 94.94 581 ALA A O 1
ATOM 4423 N N . GLU A 1 582 ? -16.104 -28.142 -32.975 1.00 92.69 582 GLU A N 1
ATOM 4424 C CA . GLU A 1 582 ? -16.468 -26.867 -33.586 1.00 92.69 582 GLU A CA 1
ATOM 4425 C C . GLU A 1 582 ? -15.256 -26.210 -34.274 1.00 92.69 582 GLU A C 1
ATOM 4427 O O . GLU A 1 582 ? -14.204 -26.828 -34.461 1.00 92.69 582 GLU A O 1
ATOM 4432 N N . GLU A 1 583 ? -15.411 -24.962 -34.723 1.00 89.50 583 GLU A N 1
ATOM 4433 C CA . GLU A 1 583 ? -14.337 -24.228 -35.391 1.00 89.50 583 GLU A CA 1
ATOM 4434 C C . GLU A 1 583 ? -13.169 -23.961 -34.427 1.00 89.50 583 GLU A C 1
ATOM 4436 O O . GLU A 1 583 ? -13.353 -23.494 -33.304 1.00 89.50 583 GLU A O 1
ATOM 4441 N N . THR A 1 584 ? -11.947 -24.253 -34.875 1.00 92.06 584 THR A N 1
ATOM 4442 C CA . THR A 1 584 ? -10.729 -23.976 -34.108 1.00 92.06 584 THR A CA 1
ATOM 4443 C C . THR A 1 584 ? -10.458 -22.473 -34.036 1.00 92.06 584 THR A C 1
ATOM 4445 O O . THR A 1 584 ? -10.383 -21.786 -35.056 1.00 92.06 584 THR A O 1
ATOM 4448 N N . GLU A 1 585 ? -10.192 -21.980 -32.830 1.00 93.00 585 GLU A N 1
ATOM 4449 C CA . GLU A 1 585 ? -9.884 -20.580 -32.548 1.00 93.00 585 GLU A CA 1
ATOM 4450 C C . GLU A 1 585 ? -8.396 -20.383 -32.228 1.00 93.00 585 GLU A C 1
ATOM 4452 O O . GLU A 1 585 ? -7.705 -21.277 -31.725 1.00 93.00 585 GLU A O 1
ATOM 4457 N N . ALA A 1 586 ? -7.872 -19.191 -32.516 1.00 94.31 586 ALA A N 1
ATOM 4458 C CA . ALA A 1 586 ? -6.517 -18.801 -32.140 1.00 94.31 586 ALA A CA 1
ATOM 4459 C C . ALA A 1 586 ? -6.495 -18.246 -30.710 1.00 94.31 586 ALA A C 1
ATOM 4461 O O . ALA A 1 586 ? -7.222 -17.300 -30.415 1.00 94.31 586 ALA A O 1
ATOM 4462 N N . ILE A 1 587 ? -5.614 -18.772 -29.855 1.00 95.31 587 ILE A N 1
ATOM 4463 C CA . ILE A 1 587 ? -5.377 -18.212 -28.518 1.00 95.31 587 ILE A CA 1
ATOM 4464 C C . ILE A 1 587 ? -4.426 -17.027 -28.683 1.00 95.31 587 ILE A C 1
ATOM 4466 O O . ILE A 1 587 ? -3.242 -17.208 -28.991 1.00 95.31 587 ILE A O 1
ATOM 4470 N N . MET A 1 588 ? -4.958 -15.819 -28.520 1.00 94.88 588 MET A N 1
ATOM 4471 C CA . MET A 1 588 ? -4.238 -14.560 -28.695 1.00 94.88 588 MET A CA 1
ATOM 4472 C C . MET A 1 588 ? -3.881 -13.963 -27.341 1.00 94.88 588 MET A C 1
ATOM 4474 O O . MET A 1 588 ? -4.767 -13.713 -26.520 1.00 94.88 588 MET A O 1
ATOM 4478 N N . ILE A 1 589 ? -2.592 -13.693 -27.127 1.00 94.75 589 ILE A N 1
ATOM 4479 C CA . ILE A 1 589 ? -2.081 -13.107 -25.886 1.00 94.75 589 ILE A CA 1
ATOM 4480 C C . ILE A 1 589 ? -1.080 -12.008 -26.184 1.00 94.75 589 ILE A C 1
ATOM 4482 O O . ILE A 1 589 ? -0.256 -12.129 -27.083 1.00 94.75 589 ILE A O 1
ATOM 4486 N N . GLY A 1 590 ? -1.124 -10.933 -25.411 1.00 91.12 590 GLY A N 1
ATOM 4487 C CA . GLY A 1 590 ? -0.143 -9.868 -25.530 1.00 91.12 590 GLY A CA 1
ATOM 4488 C C . GLY A 1 590 ? -0.314 -8.799 -24.466 1.00 91.12 590 GLY A C 1
ATOM 4489 O O . GLY A 1 590 ? -1.326 -8.778 -23.759 1.00 91.12 590 GLY A O 1
ATOM 4490 N N . PRO A 1 591 ? 0.676 -7.910 -24.332 1.00 86.69 591 PRO A N 1
ATOM 4491 C CA . PRO A 1 591 ? 0.621 -6.838 -23.358 1.00 86.69 591 PRO A CA 1
ATOM 4492 C C . PRO A 1 591 ? -0.523 -5.874 -23.692 1.00 86.69 591 PRO A C 1
ATOM 4494 O O . PRO A 1 591 ? -0.698 -5.456 -24.839 1.00 86.69 591 PRO A O 1
ATOM 4497 N N . LEU A 1 592 ? -1.279 -5.460 -22.673 1.00 86.50 592 LEU A N 1
ATOM 4498 C CA . LEU A 1 592 ? -2.370 -4.494 -22.829 1.00 86.50 592 LEU A CA 1
ATOM 4499 C C . LEU A 1 592 ? -1.882 -3.153 -23.389 1.00 86.50 592 LEU A C 1
ATOM 4501 O O . LEU A 1 592 ? -2.632 -2.475 -24.087 1.00 86.50 592 LEU A O 1
ATOM 4505 N N . THR A 1 593 ? -0.622 -2.787 -23.142 1.00 84.19 593 THR A N 1
ATOM 4506 C CA . THR A 1 593 ? 0.013 -1.581 -23.694 1.00 84.19 593 THR A CA 1
ATOM 4507 C C . THR A 1 593 ? 0.092 -1.593 -25.221 1.00 84.19 593 THR A C 1
ATOM 4509 O O . THR A 1 593 ? -0.013 -0.532 -25.830 1.00 84.19 593 THR A O 1
ATOM 4512 N N . GLY A 1 594 ? 0.182 -2.764 -25.862 1.00 82.19 594 GLY A N 1
ATOM 4513 C CA . GLY A 1 594 ? 0.125 -2.874 -27.325 1.00 82.19 594 GLY A CA 1
ATOM 4514 C C . GLY A 1 594 ? -1.229 -2.444 -27.903 1.00 82.19 594 GLY A C 1
ATOM 4515 O O . GLY A 1 594 ? -1.316 -1.944 -29.026 1.00 82.19 594 GLY A O 1
ATOM 4516 N N . LEU A 1 595 ? -2.294 -2.557 -27.103 1.00 87.50 595 LEU A N 1
ATOM 4517 C CA . LEU A 1 595 ? -3.661 -2.251 -27.510 1.00 87.50 595 LEU A CA 1
ATOM 4518 C C . LEU A 1 595 ? -4.062 -0.782 -27.288 1.00 87.50 595 LEU A C 1
ATOM 4520 O O . LEU A 1 595 ? -5.120 -0.385 -27.771 1.00 87.50 595 LEU A O 1
ATOM 4524 N N . THR A 1 596 ? -3.282 0.036 -26.569 1.00 85.00 596 THR A N 1
ATOM 4525 C CA . THR A 1 596 ? -3.709 1.385 -26.128 1.00 85.00 596 THR A CA 1
ATOM 4526 C C . THR A 1 596 ? -3.528 2.502 -27.153 1.00 85.00 596 THR A C 1
ATOM 4528 O O . THR A 1 596 ? -3.866 3.649 -26.848 1.00 85.00 596 THR A O 1
ATOM 4531 N N . GLY A 1 597 ? -3.026 2.195 -28.352 1.00 80.06 597 GLY A N 1
ATOM 4532 C CA . GLY A 1 597 ? -2.750 3.195 -29.384 1.00 80.06 597 GLY A CA 1
ATOM 4533 C C . GLY A 1 597 ? -3.941 4.120 -29.665 1.00 80.06 597 GLY A C 1
ATOM 4534 O O . GLY A 1 597 ? -5.091 3.676 -29.737 1.00 80.06 597 GLY A O 1
ATOM 4535 N N . GLU A 1 598 ? -3.671 5.417 -29.839 1.00 78.81 598 GLU A N 1
ATOM 4536 C CA . GLU A 1 598 ? -4.715 6.389 -30.159 1.00 78.81 598 GLU A CA 1
ATOM 4537 C C . GLU A 1 598 ? -5.353 6.083 -31.517 1.00 78.81 598 GLU A C 1
ATOM 4539 O O . GLU A 1 598 ? -4.685 5.936 -32.543 1.00 78.81 598 GLU A O 1
ATOM 4544 N N . VAL A 1 599 ? -6.684 5.997 -31.525 1.00 84.38 599 VAL A N 1
ATOM 4545 C CA . VAL A 1 599 ? -7.468 5.784 -32.739 1.00 84.38 599 VAL A CA 1
ATOM 4546 C C . VAL A 1 599 ? -8.356 7.003 -32.949 1.00 84.38 599 VAL A C 1
ATOM 4548 O O . VAL A 1 599 ? -9.349 7.140 -32.231 1.00 84.38 599 VAL A O 1
ATOM 4551 N N . PRO A 1 600 ? -8.036 7.885 -33.913 1.00 82.56 600 PRO A N 1
ATOM 4552 C CA . PRO A 1 600 ? -8.896 9.016 -34.215 1.00 82.56 600 PRO A CA 1
ATOM 4553 C C . PRO A 1 600 ? -10.259 8.507 -34.691 1.00 82.56 600 PRO A C 1
ATOM 4555 O O . PRO A 1 600 ? -10.352 7.636 -35.560 1.00 82.56 600 PRO A O 1
ATOM 4558 N N . LEU A 1 601 ? -11.314 9.048 -34.089 1.00 87.25 601 LEU A N 1
ATOM 4559 C CA . LEU A 1 601 ? -12.700 8.758 -34.430 1.00 87.25 601 LEU A CA 1
ATOM 4560 C C . LEU A 1 601 ? -13.268 9.888 -35.292 1.00 87.25 601 LEU A C 1
ATOM 4562 O O . LEU A 1 601 ? -12.914 11.053 -35.115 1.00 87.25 601 LEU A O 1
ATOM 4566 N N . ALA A 1 602 ? -14.154 9.546 -36.228 1.00 86.94 602 ALA A N 1
ATOM 4567 C CA . ALA A 1 602 ? -14.858 10.548 -37.021 1.00 86.94 602 ALA A CA 1
ATOM 4568 C C . ALA A 1 602 ? -15.774 11.407 -36.122 1.00 86.94 602 ALA A C 1
ATOM 4570 O O . ALA A 1 602 ? -16.292 10.895 -35.123 1.00 86.94 602 ALA A O 1
ATOM 4571 N N . PRO A 1 603 ? -16.025 12.684 -36.466 1.00 87.38 603 PRO A N 1
ATOM 4572 C CA . PRO A 1 603 ? -17.024 13.498 -35.775 1.00 87.38 603 PRO A CA 1
ATOM 4573 C C . PRO A 1 603 ? -18.367 12.759 -35.657 1.00 87.38 603 PRO A C 1
ATOM 4575 O O . PRO A 1 603 ? -18.757 12.044 -36.577 1.00 87.38 603 PRO A O 1
ATOM 4578 N N . GLY A 1 604 ? -19.040 12.884 -34.510 1.00 86.50 604 GLY A N 1
ATOM 4579 C CA . GLY A 1 604 ? -20.275 12.141 -34.209 1.00 86.50 604 GLY A CA 1
ATOM 4580 C C . GLY A 1 604 ? -20.055 10.718 -33.673 1.00 86.50 604 GLY A C 1
ATOM 4581 O O . GLY A 1 604 ? -21.005 10.087 -33.211 1.00 86.50 604 GLY A O 1
ATOM 4582 N N . SER A 1 605 ? -18.810 10.222 -33.665 1.00 93.81 605 SER A N 1
ATOM 4583 C CA . SER A 1 605 ? -18.463 8.913 -33.100 1.00 93.81 605 SER A CA 1
ATOM 4584 C C . SER A 1 605 ? -17.931 9.027 -31.668 1.00 93.81 605 SER A C 1
ATOM 4586 O O . SER A 1 605 ? -17.122 9.906 -31.371 1.00 93.81 605 SER A O 1
ATOM 4588 N N . ARG A 1 606 ? -18.322 8.109 -30.779 1.00 93.56 606 ARG A N 1
ATOM 4589 C CA . ARG A 1 606 ? -17.787 8.025 -29.406 1.00 93.56 606 ARG A CA 1
ATOM 4590 C C . ARG A 1 606 ? -17.691 6.587 -28.915 1.00 93.56 606 ARG A C 1
ATOM 4592 O O . ARG A 1 606 ? -18.416 5.720 -29.389 1.00 93.56 606 ARG A O 1
ATOM 4599 N N . VAL A 1 607 ? -16.822 6.346 -27.937 1.00 95.00 607 VAL A N 1
ATOM 4600 C CA . VAL A 1 607 ? -16.700 5.060 -27.236 1.00 95.00 607 VAL A CA 1
ATOM 4601 C C . VAL A 1 607 ? -17.010 5.276 -25.762 1.00 95.00 607 VAL A C 1
ATOM 4603 O O . VAL A 1 607 ? -16.491 6.216 -25.163 1.00 95.00 607 VAL A O 1
ATOM 4606 N N . ARG A 1 608 ? -17.843 4.416 -25.173 1.00 94.12 608 ARG A N 1
ATOM 4607 C CA . ARG A 1 608 ? -18.197 4.488 -23.749 1.00 94.12 608 ARG A CA 1
ATOM 4608 C C . ARG A 1 608 ? -18.439 3.112 -23.143 1.00 94.12 608 ARG A C 1
ATOM 4610 O O . ARG A 1 608 ? -18.784 2.159 -23.843 1.00 94.12 608 ARG A O 1
ATOM 4617 N N . ARG A 1 609 ? -18.303 3.036 -21.821 1.00 94.50 609 ARG A N 1
ATOM 4618 C CA . ARG A 1 609 ? -18.764 1.898 -21.022 1.00 94.50 609 ARG A CA 1
ATOM 4619 C C . ARG A 1 609 ? -20.283 1.971 -20.846 1.00 94.50 609 ARG A C 1
ATOM 4621 O O . ARG A 1 609 ? -20.845 3.056 -20.694 1.00 94.50 609 ARG A O 1
ATOM 4628 N N . VAL A 1 610 ? -20.929 0.812 -20.866 1.00 91.94 610 VAL A N 1
ATOM 4629 C CA . VAL A 1 610 ? -22.368 0.646 -20.654 1.00 91.94 610 VAL A CA 1
ATOM 4630 C C . VAL A 1 610 ? -22.620 0.089 -19.259 1.00 91.94 610 VAL A C 1
ATOM 4632 O O . VAL A 1 610 ? -21.951 -0.852 -18.835 1.00 91.94 610 VAL A O 1
ATOM 4635 N N . LEU A 1 611 ? -23.584 0.687 -18.557 1.00 86.31 611 LEU A N 1
ATOM 4636 C CA . LEU A 1 611 ? -23.989 0.301 -17.200 1.00 86.31 611 LEU A CA 1
ATOM 4637 C C . LEU A 1 611 ? -25.507 0.110 -17.071 1.00 86.31 611 LEU A C 1
ATOM 4639 O O . LEU A 1 611 ? -25.952 -0.733 -16.301 1.00 86.31 611 LEU A O 1
ATOM 4643 N N . ALA A 1 612 ? -26.306 0.883 -17.812 1.00 89.00 612 ALA A N 1
ATOM 4644 C CA . ALA A 1 612 ? -27.761 0.822 -17.733 1.00 89.00 612 ALA A CA 1
ATOM 4645 C C . ALA A 1 612 ? -28.302 -0.469 -18.367 1.00 89.00 612 ALA A C 1
ATOM 4647 O O . ALA A 1 612 ? -27.898 -0.841 -19.468 1.00 89.00 612 ALA A O 1
ATOM 4648 N N . ALA A 1 613 ? -29.248 -1.133 -17.699 1.00 90.12 613 ALA A N 1
ATOM 4649 C CA . ALA A 1 613 ? -29.811 -2.402 -18.167 1.00 90.12 613 ALA A CA 1
ATOM 4650 C C . ALA A 1 613 ? -30.468 -2.295 -19.558 1.00 90.12 613 ALA A C 1
ATOM 4652 O O . ALA A 1 613 ? -30.378 -3.226 -20.356 1.00 90.12 613 ALA A O 1
ATOM 4653 N N . GLU A 1 614 ? -31.100 -1.158 -19.864 1.00 92.06 614 GLU A N 1
ATOM 4654 C CA . GLU A 1 614 ? -31.680 -0.878 -21.185 1.00 92.06 614 GLU A CA 1
ATOM 4655 C C . GLU A 1 614 ? -30.615 -0.845 -22.288 1.00 92.06 614 GLU A C 1
ATOM 4657 O O . GLU A 1 614 ? -30.766 -1.508 -23.316 1.00 92.06 614 GLU A O 1
ATOM 4662 N N . ASP A 1 615 ? -29.492 -0.174 -22.027 1.00 92.50 615 ASP A N 1
ATOM 4663 C CA . ASP A 1 615 ? -28.363 -0.113 -22.945 1.00 92.50 615 ASP A CA 1
ATOM 4664 C C . ASP A 1 615 ? -27.732 -1.503 -23.111 1.00 92.50 615 ASP A C 1
ATOM 4666 O O . ASP A 1 615 ? -27.421 -1.899 -24.228 1.00 92.50 615 ASP A O 1
ATOM 4670 N N . VAL A 1 616 ? -27.576 -2.286 -22.035 1.00 92.50 616 VAL A N 1
ATOM 4671 C CA . VAL A 1 616 ? -27.033 -3.657 -22.120 1.00 92.50 616 VAL A CA 1
ATOM 4672 C C . VAL A 1 616 ? -27.900 -4.540 -23.025 1.00 92.50 616 VAL A C 1
ATOM 4674 O O . VAL A 1 616 ? -27.369 -5.249 -23.884 1.00 92.50 616 VAL A O 1
ATOM 4677 N N . ARG A 1 617 ? -29.231 -4.465 -22.891 1.00 93.31 617 ARG A N 1
ATOM 4678 C CA . ARG A 1 617 ? -30.165 -5.188 -23.772 1.00 93.31 617 ARG A CA 1
ATOM 4679 C C . ARG A 1 617 ? -30.052 -4.713 -25.223 1.00 93.31 617 ARG A C 1
ATOM 4681 O O . ARG A 1 617 ? -30.007 -5.545 -26.129 1.00 93.31 617 ARG A O 1
ATOM 4688 N N . ALA A 1 618 ? -29.960 -3.401 -25.450 1.00 92.25 618 ALA A N 1
ATOM 4689 C CA . ALA A 1 618 ? -29.790 -2.828 -26.786 1.00 92.25 618 ALA A CA 1
ATOM 4690 C C . ALA A 1 618 ? -28.477 -3.284 -27.448 1.00 92.25 618 ALA A C 1
ATOM 4692 O O . ALA A 1 618 ? -28.462 -3.638 -28.631 1.00 92.25 618 ALA A O 1
ATOM 4693 N N . VAL A 1 619 ? -27.389 -3.352 -26.677 1.00 93.25 619 VAL A N 1
ATOM 4694 C CA . VAL A 1 619 ? -26.094 -3.874 -27.128 1.00 93.25 619 VAL A CA 1
ATOM 4695 C C . VAL A 1 619 ? -26.170 -5.354 -27.459 1.00 93.25 619 VAL A C 1
ATOM 4697 O O . VAL A 1 619 ? -25.661 -5.749 -28.504 1.00 93.25 619 VAL A O 1
ATOM 4700 N N . SER A 1 620 ? -26.819 -6.165 -26.619 1.00 92.50 620 SER A N 1
ATOM 4701 C CA . SER A 1 620 ? -27.009 -7.593 -26.894 1.00 92.50 620 SER A CA 1
ATOM 4702 C C . SER A 1 620 ? -27.723 -7.797 -28.233 1.00 92.50 620 SER A C 1
ATOM 4704 O O . SER A 1 620 ? -27.206 -8.485 -29.108 1.00 92.50 620 SER A O 1
ATOM 4706 N N . ALA A 1 621 ? -28.838 -7.093 -28.453 1.00 91.81 621 ALA A N 1
ATOM 4707 C CA . ALA A 1 621 ? -29.586 -7.166 -29.708 1.00 91.81 621 ALA A CA 1
ATOM 4708 C C . ALA A 1 621 ? -28.793 -6.637 -30.921 1.00 91.81 621 ALA A C 1
ATOM 4710 O O . ALA A 1 621 ? -28.966 -7.100 -32.049 1.00 91.81 621 ALA A O 1
ATOM 4711 N N . MET A 1 622 ? -27.925 -5.639 -30.733 1.00 94.19 622 MET A N 1
ATOM 4712 C CA . MET A 1 622 ? -27.009 -5.172 -31.778 1.00 94.19 622 MET A CA 1
ATOM 4713 C C . MET A 1 622 ? -25.962 -6.234 -32.128 1.00 94.19 622 MET A C 1
ATOM 4715 O O . MET A 1 622 ? -25.742 -6.493 -33.310 1.00 94.19 622 MET A O 1
ATOM 4719 N N . THR A 1 623 ? -25.370 -6.877 -31.123 1.00 91.19 623 THR A N 1
ATOM 4720 C CA . THR A 1 623 ? -24.396 -7.958 -31.297 1.00 91.19 623 THR A CA 1
ATOM 4721 C C . THR A 1 623 ? -25.014 -9.152 -32.024 1.00 91.19 623 THR A C 1
ATOM 4723 O O . THR A 1 623 ? -24.428 -9.619 -32.999 1.00 91.19 623 THR A O 1
ATOM 4726 N N . ASP A 1 624 ? -26.224 -9.578 -31.645 1.00 89.12 624 ASP A N 1
ATOM 4727 C CA . ASP A 1 624 ? -26.941 -10.663 -32.332 1.00 89.12 624 ASP A CA 1
ATOM 4728 C C . ASP A 1 624 ? -27.146 -10.323 -33.822 1.00 89.12 624 ASP A C 1
ATOM 4730 O O . ASP A 1 624 ? -26.793 -11.112 -34.700 1.00 89.12 624 ASP A O 1
ATOM 4734 N N . ARG A 1 625 ? -27.580 -9.090 -34.138 1.00 90.31 625 ARG A N 1
ATOM 4735 C CA . ARG A 1 625 ? -27.690 -8.604 -35.530 1.00 90.31 625 ARG A CA 1
ATOM 4736 C C . ARG A 1 625 ? -26.348 -8.594 -36.265 1.00 90.31 625 ARG A C 1
ATOM 4738 O O . ARG A 1 625 ? -26.302 -8.934 -37.445 1.00 90.31 625 ARG A O 1
ATOM 4745 N N . ALA A 1 626 ? -25.259 -8.205 -35.600 1.00 87.81 626 ALA A N 1
ATOM 4746 C CA . ALA A 1 626 ? -23.922 -8.173 -36.194 1.00 87.81 626 ALA A CA 1
ATOM 4747 C C . ALA A 1 626 ? -23.399 -9.574 -36.563 1.00 87.81 626 ALA A C 1
ATOM 4749 O O . ALA A 1 626 ? -22.645 -9.693 -37.534 1.00 87.81 626 ALA A O 1
ATOM 4750 N N . PHE A 1 627 ? -23.827 -10.605 -35.825 1.00 83.75 627 PHE A N 1
ATOM 4751 C CA . PHE A 1 627 ? -23.539 -12.019 -36.088 1.00 83.75 627 PHE A CA 1
ATOM 4752 C C . PHE A 1 627 ? -24.614 -12.730 -36.929 1.00 83.75 627 PHE A C 1
ATOM 4754 O O . PHE A 1 627 ? -24.467 -13.912 -37.225 1.00 83.75 627 PHE A O 1
ATOM 4761 N N . GLY A 1 628 ? -25.682 -12.037 -37.340 1.00 84.81 628 GLY A N 1
ATOM 4762 C CA . GLY A 1 628 ? -26.787 -12.637 -38.098 1.00 84.81 628 GLY A CA 1
ATOM 4763 C C . GLY A 1 628 ? -27.651 -13.609 -37.283 1.00 84.81 628 GLY A C 1
ATOM 4764 O O . GLY A 1 628 ? -28.327 -14.458 -37.860 1.00 84.81 628 GLY A O 1
ATOM 4765 N N . GLN A 1 629 ? -27.626 -13.498 -35.955 1.00 85.31 629 GLN A N 1
ATOM 4766 C CA . GLN A 1 629 ? -28.388 -14.322 -35.018 1.00 85.31 629 GLN A CA 1
ATOM 4767 C C . GLN A 1 629 ? -29.742 -13.674 -34.677 1.00 85.31 629 GLN A C 1
ATOM 4769 O O . GLN A 1 629 ? -29.934 -12.465 -34.831 1.00 85.31 629 GLN A O 1
ATOM 4774 N N . GLN A 1 630 ? -30.700 -14.486 -34.219 1.00 84.19 630 GLN A N 1
ATOM 4775 C CA . GLN A 1 630 ? -31.951 -13.980 -33.645 1.00 84.19 630 GLN A CA 1
ATOM 4776 C C . GLN A 1 630 ? -31.678 -13.350 -32.275 1.00 84.19 630 GLN A C 1
ATOM 4778 O O . GLN A 1 630 ? -30.812 -13.826 -31.546 1.00 84.19 630 GLN A O 1
ATOM 4783 N N . VAL A 1 631 ? -32.427 -12.300 -31.929 1.00 86.94 631 VAL A N 1
ATOM 4784 C CA . VAL A 1 631 ? -32.300 -11.645 -30.619 1.00 86.94 631 VAL A CA 1
ATOM 4785 C C . VAL A 1 631 ? -32.749 -12.607 -29.524 1.00 86.94 631 VAL A C 1
ATOM 4787 O O . VAL A 1 631 ? -33.885 -13.082 -29.558 1.00 86.94 631 VAL A O 1
ATOM 4790 N N . ASP A 1 632 ? -31.874 -12.852 -28.551 1.00 82.56 632 ASP A N 1
ATOM 4791 C CA . ASP A 1 632 ? -32.131 -13.750 -27.422 1.00 82.56 632 ASP A CA 1
ATOM 4792 C C . ASP A 1 632 ? -32.293 -12.960 -26.104 1.00 82.56 632 ASP A C 1
ATOM 4794 O O . ASP A 1 632 ? -31.307 -12.458 -25.547 1.00 82.56 632 ASP A O 1
ATOM 4798 N N . PRO A 1 633 ? -33.524 -12.847 -25.566 1.00 81.75 633 PRO A N 1
ATOM 4799 C CA . PRO A 1 633 ? -33.771 -12.158 -24.303 1.00 81.75 633 PRO A CA 1
ATOM 4800 C C . PRO A 1 633 ? -33.047 -12.778 -23.103 1.00 81.75 633 PRO A C 1
ATOM 4802 O O . PRO A 1 633 ? -32.618 -12.036 -22.221 1.00 81.75 633 PRO A O 1
ATOM 4805 N N . ALA A 1 634 ? -32.869 -14.103 -23.067 1.00 77.75 634 ALA A N 1
ATOM 4806 C CA . ALA A 1 634 ? -32.242 -14.782 -21.934 1.00 77.75 634 ALA A CA 1
ATOM 4807 C C . ALA A 1 634 ? -30.743 -14.459 -21.855 1.00 77.75 634 ALA A C 1
ATOM 4809 O O . ALA A 1 634 ? -30.214 -14.175 -20.779 1.00 77.75 634 ALA A O 1
ATOM 4810 N N . ARG A 1 635 ? -30.068 -14.410 -23.011 1.00 80.44 635 ARG A N 1
ATOM 4811 C CA . ARG A 1 635 ? -28.673 -13.958 -23.120 1.00 80.44 635 ARG A CA 1
ATOM 4812 C C . ARG A 1 635 ? -28.511 -12.503 -22.678 1.00 80.44 635 ARG A C 1
ATOM 4814 O O . ARG A 1 635 ? -27.556 -12.176 -21.971 1.00 80.44 635 ARG A O 1
ATOM 4821 N N . ALA A 1 636 ? -29.448 -11.641 -23.069 1.00 86.19 636 ALA A N 1
ATOM 4822 C CA . ALA A 1 636 ? -29.448 -10.243 -22.656 1.00 86.19 636 ALA A CA 1
ATOM 4823 C C . ALA A 1 636 ? -29.638 -10.099 -21.135 1.00 86.19 636 ALA A C 1
ATOM 4825 O O . ALA A 1 636 ? -28.908 -9.335 -20.506 1.00 86.19 636 ALA A O 1
ATOM 4826 N N . ASP A 1 637 ? -30.563 -10.855 -20.535 1.00 84.12 637 ASP A N 1
ATOM 4827 C CA . ASP A 1 637 ? -30.811 -10.855 -19.087 1.00 84.12 637 ASP A CA 1
ATOM 4828 C C . ASP A 1 637 ? -29.593 -11.346 -18.291 1.00 84.12 637 ASP A C 1
ATOM 4830 O O . ASP A 1 637 ? -29.212 -10.722 -17.298 1.00 84.12 637 ASP A O 1
ATOM 4834 N N . ALA A 1 638 ? -28.925 -12.406 -18.757 1.00 81.38 638 ALA A N 1
ATOM 4835 C CA . ALA A 1 638 ? -27.689 -12.894 -18.148 1.00 81.38 638 ALA A CA 1
ATOM 4836 C C . ALA A 1 638 ? -26.573 -11.836 -18.194 1.00 81.38 638 ALA A C 1
ATOM 4838 O O . ALA A 1 638 ? -25.880 -11.611 -17.200 1.00 81.38 638 ALA A O 1
ATOM 4839 N N . LEU A 1 639 ? -26.427 -11.134 -19.325 1.00 84.62 639 LEU A N 1
ATOM 4840 C CA . LEU A 1 639 ? -25.439 -10.064 -19.466 1.00 84.62 639 LEU A CA 1
ATOM 4841 C C . LEU A 1 639 ? -25.763 -8.850 -18.583 1.00 84.62 639 LEU A C 1
ATOM 4843 O O . LEU A 1 639 ? -24.847 -8.250 -18.024 1.00 84.62 639 LEU A O 1
ATOM 4847 N N . VAL A 1 640 ? -27.046 -8.502 -18.425 1.00 88.31 640 VAL A N 1
ATOM 4848 C CA . VAL A 1 640 ? -27.488 -7.478 -17.464 1.00 88.31 640 VAL A CA 1
ATOM 4849 C C . VAL A 1 640 ? -27.082 -7.881 -16.049 1.00 88.31 640 VAL A C 1
ATOM 4851 O O . VAL A 1 640 ? -26.506 -7.060 -15.338 1.00 88.31 640 VAL A O 1
ATOM 4854 N N . GLY A 1 641 ? -27.333 -9.136 -15.664 1.00 82.75 641 GLY A N 1
ATOM 4855 C CA . GLY A 1 641 ? -26.938 -9.673 -14.362 1.00 82.75 641 GLY A CA 1
ATOM 4856 C C . GLY A 1 641 ? -25.435 -9.552 -14.112 1.00 82.75 641 GLY A C 1
ATOM 4857 O O . GLY A 1 641 ? -25.037 -8.992 -13.094 1.00 82.75 641 GLY A O 1
ATOM 4858 N N . ALA A 1 642 ? -24.608 -9.984 -15.068 1.00 80.44 642 ALA A N 1
ATOM 4859 C CA . ALA A 1 642 ? -23.149 -9.918 -14.958 1.00 80.44 642 ALA A CA 1
ATOM 4860 C C . ALA A 1 642 ? -22.622 -8.472 -14.857 1.00 80.44 642 ALA A C 1
ATOM 4862 O O . ALA A 1 642 ? -21.807 -8.154 -13.995 1.00 80.44 642 ALA A O 1
ATOM 4863 N N . VAL A 1 643 ? -23.120 -7.554 -15.696 1.00 85.56 643 VAL A N 1
ATOM 4864 C CA . VAL A 1 643 ? -22.701 -6.139 -15.644 1.00 85.56 643 VAL A CA 1
ATOM 4865 C C . VAL A 1 643 ? -23.147 -5.467 -14.338 1.00 85.56 643 VAL A C 1
ATOM 4867 O O . VAL A 1 643 ? -22.409 -4.641 -13.800 1.00 85.56 643 VAL A O 1
ATOM 4870 N N . ALA A 1 644 ? -24.327 -5.816 -13.814 1.00 81.69 644 ALA A N 1
ATOM 4871 C CA . ALA A 1 644 ? -24.854 -5.267 -12.565 1.00 81.69 644 ALA A CA 1
ATOM 4872 C C . ALA A 1 644 ? -24.156 -5.826 -11.315 1.00 81.69 644 ALA A C 1
ATOM 4874 O O . ALA A 1 644 ? -23.999 -5.095 -10.339 1.00 81.69 644 ALA A O 1
ATOM 4875 N N . ALA A 1 645 ? -23.724 -7.091 -11.344 1.00 75.19 645 ALA A N 1
ATOM 4876 C CA . ALA A 1 645 ? -22.991 -7.721 -10.247 1.00 75.19 645 ALA A CA 1
ATOM 4877 C C . ALA A 1 645 ? -21.630 -7.052 -9.991 1.00 75.19 645 ALA A C 1
ATOM 4879 O O . ALA A 1 645 ? -21.144 -7.064 -8.862 1.00 75.19 645 ALA A O 1
ATOM 4880 N N . GLY A 1 646 ? -21.031 -6.437 -11.020 1.00 67.88 646 GLY A N 1
ATOM 4881 C CA . GLY A 1 646 ? -19.751 -5.736 -10.897 1.00 67.88 646 GLY A CA 1
ATOM 4882 C C . GLY A 1 646 ? -18.570 -6.668 -10.607 1.00 67.88 646 GLY A C 1
ATOM 4883 O O . GLY A 1 646 ? -17.526 -6.208 -10.157 1.00 67.88 646 GLY A O 1
ATOM 4884 N N . ASP A 1 647 ? -18.722 -7.959 -10.895 1.00 67.69 647 ASP A N 1
ATOM 4885 C CA . ASP A 1 647 ? -17.794 -9.062 -10.613 1.00 67.69 647 ASP A CA 1
ATOM 4886 C C . ASP A 1 647 ? -16.613 -9.163 -11.595 1.00 67.69 647 ASP A C 1
ATOM 4888 O O . ASP A 1 647 ? -15.997 -10.217 -11.737 1.00 67.69 647 ASP A O 1
ATOM 4892 N N . GLY A 1 648 ? -16.292 -8.062 -12.281 1.00 76.56 648 GLY A N 1
ATOM 4893 C CA . GLY A 1 648 ? -15.212 -8.016 -13.265 1.00 76.56 648 GLY A CA 1
ATOM 4894 C C . GLY A 1 648 ? -15.648 -7.960 -14.726 1.00 76.56 648 GLY A C 1
ATOM 4895 O O . GLY A 1 648 ? -14.820 -7.700 -15.603 1.00 76.56 648 GLY A O 1
ATOM 4896 N N . THR A 1 649 ? -16.941 -8.136 -15.015 1.00 88.75 649 THR A N 1
ATOM 4897 C CA . THR A 1 649 ? -17.480 -7.991 -16.375 1.00 88.75 649 THR A CA 1
ATOM 4898 C C . THR A 1 649 ? -17.793 -6.529 -16.706 1.00 88.75 649 THR A C 1
ATOM 4900 O O . THR A 1 649 ? -18.605 -5.873 -16.057 1.00 88.75 649 THR A O 1
ATOM 4903 N N . GLN A 1 650 ? -17.202 -6.007 -17.782 1.00 92.81 650 GLN A N 1
ATOM 4904 C CA . GLN A 1 650 ? -17.518 -4.692 -18.341 1.00 92.81 650 GLN A CA 1
ATOM 4905 C C . GLN A 1 650 ? -17.985 -4.808 -19.789 1.00 92.81 650 GLN A C 1
ATOM 4907 O O . GLN A 1 650 ? -17.368 -5.494 -20.606 1.00 92.81 650 GLN A O 1
ATOM 4912 N N . LEU A 1 651 ? -19.034 -4.061 -20.133 1.00 94.69 651 LEU A N 1
ATOM 4913 C CA . LEU A 1 651 ? -19.540 -3.950 -21.497 1.00 94.69 651 LEU A CA 1
ATOM 4914 C C . LEU A 1 651 ? -19.215 -2.571 -22.074 1.00 94.69 651 LEU A C 1
ATOM 4916 O O . LEU A 1 651 ? -19.470 -1.546 -21.441 1.00 94.69 651 LEU A O 1
ATOM 4920 N N . TRP A 1 652 ? -18.656 -2.546 -23.279 1.00 96.25 652 TRP A N 1
ATOM 4921 C CA . TRP A 1 652 ? -18.249 -1.323 -23.965 1.00 96.25 652 TRP A CA 1
ATOM 4922 C C . TRP A 1 652 ? -18.915 -1.221 -25.331 1.00 96.25 652 TRP A C 1
ATOM 4924 O O . TRP A 1 652 ? -19.102 -2.234 -26.008 1.00 96.25 652 TRP A O 1
ATOM 4934 N N . VAL A 1 653 ? -19.212 0.011 -25.751 1.00 97.06 653 VAL A N 1
ATOM 4935 C CA . VAL A 1 653 ? -19.816 0.315 -27.054 1.00 97.06 653 VAL A CA 1
ATOM 4936 C C . VAL A 1 653 ? -19.092 1.431 -27.784 1.00 97.06 653 VAL A C 1
ATOM 4938 O O . VAL A 1 653 ? -18.565 2.356 -27.164 1.00 97.06 653 VAL A O 1
ATOM 4941 N N . ALA A 1 654 ? -19.122 1.358 -29.112 1.00 96.38 654 ALA A N 1
ATOM 4942 C CA . ALA A 1 654 ? -18.887 2.486 -29.995 1.00 96.38 654 ALA A CA 1
ATOM 4943 C C . ALA A 1 654 ? -20.215 2.913 -30.630 1.00 96.38 654 ALA A C 1
ATOM 4945 O O . ALA A 1 654 ? -20.961 2.079 -31.154 1.00 96.38 654 ALA A O 1
ATOM 4946 N N . GLU A 1 655 ? -20.483 4.212 -30.588 1.00 95.75 655 GLU A N 1
ATOM 4947 C CA . GLU A 1 655 ? -21.692 4.840 -31.107 1.00 95.75 655 GLU A CA 1
ATOM 4948 C C . GLU A 1 655 ? -21.334 5.804 -32.237 1.00 95.75 655 GLU A C 1
ATOM 4950 O O . GLU A 1 655 ? -20.299 6.468 -32.163 1.00 95.75 655 GLU A O 1
ATOM 4955 N N . VAL A 1 656 ? -22.190 5.893 -33.255 1.00 95.44 656 VAL A N 1
ATOM 4956 C CA . VAL A 1 656 ? -22.112 6.875 -34.347 1.00 95.44 656 VAL A CA 1
ATOM 4957 C C . VAL A 1 656 ? -23.473 7.553 -34.445 1.00 95.44 656 VAL A C 1
ATOM 4959 O O . VAL A 1 656 ? -24.479 6.870 -34.604 1.00 95.44 656 VAL A O 1
ATOM 4962 N N . ASP A 1 657 ? -23.513 8.875 -34.274 1.00 90.94 657 ASP A N 1
ATOM 4963 C CA . ASP A 1 657 ? -24.742 9.687 -34.333 1.00 90.94 657 ASP A CA 1
ATOM 4964 C C . ASP A 1 657 ? -25.877 9.179 -33.417 1.00 90.94 657 ASP A C 1
ATOM 4966 O O . ASP A 1 657 ? -27.063 9.323 -33.703 1.00 90.94 657 ASP A O 1
ATOM 4970 N N . GLY A 1 658 ? -25.505 8.587 -32.276 1.00 86.56 658 GLY A N 1
ATOM 4971 C CA . GLY A 1 658 ? -26.437 8.051 -31.277 1.00 86.56 658 GLY A CA 1
ATOM 4972 C C . GLY A 1 658 ? -26.843 6.589 -31.482 1.00 86.56 658 GLY A C 1
ATOM 4973 O O . GLY A 1 658 ? -27.461 6.021 -30.587 1.00 86.56 658 GLY A O 1
ATOM 4974 N N . GLU A 1 659 ? -26.457 5.951 -32.588 1.00 92.81 659 GLU A N 1
ATOM 4975 C CA . GLU A 1 659 ? -26.661 4.516 -32.805 1.00 92.81 659 GLU A CA 1
ATOM 4976 C C . GLU A 1 659 ? -25.469 3.714 -32.263 1.00 92.81 659 GLU A C 1
ATOM 4978 O O . GLU A 1 659 ? -24.318 4.014 -32.581 1.00 92.81 659 GLU A O 1
ATOM 4983 N N . MET A 1 660 ? -25.720 2.670 -31.466 1.00 95.31 660 MET A N 1
ATOM 4984 C CA . MET A 1 660 ? -24.695 1.697 -31.066 1.00 95.31 660 MET A CA 1
ATOM 4985 C C . MET A 1 660 ? -24.369 0.783 -32.247 1.00 95.31 660 MET A C 1
ATOM 4987 O O . MET A 1 660 ? -25.245 0.085 -32.753 1.00 95.31 660 MET A O 1
ATOM 4991 N N . VAL A 1 661 ? -23.106 0.761 -32.672 1.00 96.06 661 VAL A N 1
ATOM 4992 C CA . VAL A 1 661 ? -22.696 0.093 -33.924 1.00 96.06 661 VAL A CA 1
ATOM 4993 C C . VAL A 1 661 ? -21.545 -0.895 -33.753 1.00 96.06 661 VAL A C 1
ATOM 4995 O O . VAL A 1 661 ? -21.254 -1.681 -34.658 1.00 96.06 661 VAL A O 1
ATOM 4998 N N . SER A 1 662 ? -20.871 -0.868 -32.602 1.00 95.25 662 SER A N 1
ATOM 4999 C CA . SER A 1 662 ? -19.852 -1.848 -32.232 1.00 95.25 662 SER A CA 1
ATOM 5000 C C . SER A 1 662 ? -19.853 -2.078 -30.729 1.00 95.25 662 SER A C 1
ATOM 5002 O O . SER A 1 662 ? -20.097 -1.143 -29.971 1.00 95.25 662 SER A O 1
ATOM 5004 N N . ALA A 1 663 ? -19.562 -3.302 -30.300 1.00 96.06 663 ALA A N 1
ATOM 5005 C CA . ALA A 1 663 ? -19.508 -3.662 -28.893 1.00 96.06 663 ALA A CA 1
ATOM 5006 C C . ALA A 1 663 ? -18.452 -4.728 -28.607 1.00 96.06 663 ALA A C 1
ATOM 5008 O O . ALA A 1 663 ? -17.894 -5.349 -29.514 1.00 96.06 663 ALA A O 1
ATOM 5009 N N . GLY A 1 664 ? -18.155 -4.887 -27.322 1.00 94.00 664 GLY A N 1
ATOM 5010 C CA . GLY A 1 664 ? -17.202 -5.862 -26.827 1.00 94.00 664 GLY A CA 1
ATOM 5011 C C . GLY A 1 664 ? -17.165 -5.864 -25.308 1.00 94.00 664 GLY A C 1
ATOM 5012 O O . GLY A 1 664 ? -17.380 -4.839 -24.657 1.00 94.00 664 GLY A O 1
ATOM 5013 N N . ARG A 1 665 ? -16.881 -7.033 -24.747 1.00 94.00 665 ARG A N 1
ATOM 5014 C CA . ARG A 1 665 ? -16.722 -7.244 -23.313 1.00 94.00 665 ARG A CA 1
ATOM 5015 C C . ARG A 1 665 ? -15.250 -7.200 -22.924 1.00 94.00 665 ARG A C 1
ATOM 5017 O O . ARG A 1 665 ? -14.369 -7.503 -23.734 1.00 94.00 665 ARG A O 1
ATOM 5024 N N . LEU A 1 666 ? -15.023 -6.791 -21.688 1.00 94.06 666 LEU A N 1
ATOM 5025 C CA . LEU A 1 666 ? -13.790 -6.957 -20.935 1.00 94.06 666 LEU A CA 1
ATOM 5026 C C . LEU A 1 666 ? -14.172 -7.760 -19.692 1.00 94.06 666 LEU A C 1
ATOM 5028 O O . LEU A 1 666 ? -15.095 -7.358 -18.990 1.00 94.06 666 LEU A O 1
ATOM 5032 N N . VAL A 1 667 ? -13.513 -8.884 -19.448 1.00 92.50 667 VAL A N 1
ATOM 5033 C CA . VAL A 1 667 ? -13.756 -9.720 -18.267 1.00 92.50 667 VAL A CA 1
ATOM 5034 C C . VAL A 1 667 ? -12.444 -9.840 -17.517 1.00 92.50 667 VAL A C 1
ATOM 5036 O O . VAL A 1 667 ? -11.467 -10.343 -18.066 1.00 92.50 667 VAL A O 1
ATOM 5039 N N . THR A 1 668 ? -12.395 -9.334 -16.292 1.00 89.12 668 THR A N 1
ATOM 5040 C CA . THR A 1 668 ? -11.223 -9.519 -15.435 1.00 89.12 668 THR A CA 1
ATOM 5041 C C . THR A 1 668 ? -11.165 -10.948 -14.930 1.00 89.12 668 THR A C 1
ATOM 5043 O O . THR A 1 668 ? -12.207 -11.538 -14.648 1.00 89.12 668 THR A O 1
ATOM 5046 N N . VAL A 1 669 ? -9.959 -11.477 -14.759 1.00 85.25 669 VAL A N 1
ATOM 5047 C CA . VAL A 1 669 ? -9.755 -12.811 -14.201 1.00 85.25 669 VAL A CA 1
ATOM 5048 C C . VAL A 1 669 ? -9.064 -12.657 -12.839 1.00 85.25 669 VAL A C 1
ATOM 5050 O O . VAL A 1 669 ? -7.861 -12.385 -12.798 1.00 85.25 669 VAL A O 1
ATOM 5053 N N . PRO A 1 670 ? -9.812 -12.739 -11.718 1.00 78.00 670 PRO A N 1
ATOM 5054 C CA . PRO A 1 670 ? -9.271 -12.490 -10.384 1.00 78.00 670 PRO A CA 1
ATOM 5055 C C . PRO A 1 670 ? -8.049 -13.356 -10.063 1.00 78.00 670 PRO A C 1
ATOM 5057 O O . PRO A 1 670 ? -8.050 -14.554 -10.330 1.00 78.00 670 PRO A O 1
ATOM 5060 N N . GLY A 1 671 ? -7.027 -12.751 -9.451 1.00 76.81 671 GLY A N 1
ATOM 5061 C CA . GLY A 1 671 ? -5.799 -13.453 -9.060 1.00 76.81 671 GLY A CA 1
ATOM 5062 C C . GLY A 1 671 ? -4.832 -13.750 -10.211 1.00 76.81 671 GLY A C 1
ATOM 5063 O O . GLY A 1 671 ? -3.939 -14.573 -10.036 1.00 76.81 671 GLY A O 1
ATOM 5064 N N . THR A 1 672 ? -5.002 -13.102 -11.368 1.00 83.00 672 THR A N 1
ATOM 5065 C CA . THR A 1 672 ? -4.128 -13.263 -12.541 1.00 83.00 672 THR A CA 1
ATOM 5066 C C . THR A 1 672 ? -3.735 -11.911 -13.133 1.00 83.00 672 THR A C 1
ATOM 5068 O O . THR A 1 672 ? -4.409 -10.905 -12.910 1.00 83.00 672 THR A O 1
ATOM 5071 N N . ASP A 1 673 ? -2.707 -11.911 -13.976 1.00 84.88 673 ASP A N 1
ATOM 5072 C CA . ASP A 1 673 ? -2.259 -10.745 -14.744 1.00 84.88 673 ASP A CA 1
ATOM 5073 C C . ASP A 1 673 ? -3.162 -10.426 -15.952 1.00 84.88 673 ASP A C 1
ATOM 5075 O O . ASP A 1 673 ? -2.888 -9.492 -16.718 1.00 84.88 673 ASP A O 1
ATOM 5079 N N . PHE A 1 674 ? -4.214 -11.221 -16.170 1.00 91.44 674 PHE A N 1
ATOM 5080 C CA . PHE A 1 674 ? -4.949 -11.285 -17.424 1.00 91.44 674 PHE A CA 1
ATOM 5081 C C . PHE A 1 674 ? -6.345 -10.666 -17.358 1.00 91.44 674 PHE A C 1
ATOM 5083 O O . PHE A 1 674 ? -7.116 -10.833 -16.411 1.00 91.44 674 PHE A O 1
ATOM 5090 N N . VAL A 1 675 ? -6.723 -10.046 -18.473 1.00 93.81 675 VAL A N 1
ATOM 5091 C CA . VAL A 1 675 ? -8.120 -9.771 -18.814 1.00 93.81 675 VAL A CA 1
ATOM 5092 C C . VAL A 1 675 ? -8.510 -10.489 -20.094 1.00 93.81 675 VAL A C 1
ATOM 5094 O O . VAL A 1 675 ? -7.754 -10.530 -21.063 1.00 93.81 675 VAL A O 1
ATOM 5097 N N . GLY A 1 676 ? -9.732 -11.005 -20.126 1.00 93.75 676 GLY A N 1
ATOM 5098 C CA . GLY A 1 676 ? -10.352 -11.550 -21.321 1.00 93.75 676 GLY A CA 1
ATOM 5099 C C . GLY A 1 676 ? -11.041 -10.470 -22.159 1.00 93.75 676 GLY A C 1
ATOM 5100 O O . GLY A 1 676 ? -11.815 -9.659 -21.640 1.00 93.75 676 GLY A O 1
ATOM 5101 N N . LEU A 1 677 ? -10.799 -10.470 -23.469 1.00 92.88 677 LEU A N 1
ATOM 5102 C CA . LEU A 1 677 ? -11.507 -9.642 -24.445 1.00 92.88 677 LEU A CA 1
ATOM 5103 C C . LEU A 1 677 ? -12.483 -10.514 -25.236 1.00 92.88 677 LEU A C 1
ATOM 5105 O O . LEU A 1 677 ? -12.075 -11.310 -26.072 1.00 92.88 677 LEU A O 1
ATOM 5109 N N . TRP A 1 678 ? -13.786 -10.324 -25.014 1.00 90.88 678 TRP A N 1
ATOM 5110 C CA . TRP A 1 678 ? -14.813 -11.234 -25.538 1.00 90.88 678 TRP A CA 1
ATOM 5111 C C . TRP A 1 678 ? -15.900 -10.517 -26.334 1.00 90.88 678 TRP A C 1
ATOM 5113 O O . TRP A 1 678 ? -16.155 -9.330 -26.132 1.00 90.88 678 TRP A O 1
ATOM 5123 N N . GLY A 1 679 ? -16.601 -11.255 -27.200 1.00 85.81 679 GLY A N 1
ATOM 5124 C CA . GLY A 1 679 ? -17.828 -10.788 -27.860 1.00 85.81 679 GLY A CA 1
ATOM 5125 C C . GLY A 1 679 ? -17.645 -9.533 -28.717 1.00 85.81 679 GLY A C 1
ATOM 5126 O O . GLY A 1 679 ? -18.514 -8.665 -28.730 1.00 85.81 679 GLY A O 1
ATOM 5127 N N . GLY A 1 680 ? -16.489 -9.395 -29.370 1.00 89.12 680 GLY A N 1
ATOM 5128 C CA . GLY A 1 680 ? -16.201 -8.268 -30.247 1.00 89.12 680 GLY A CA 1
ATOM 5129 C C . GLY A 1 680 ? -17.063 -8.297 -31.507 1.00 89.12 680 GLY A C 1
ATOM 5130 O O . GLY A 1 680 ? -16.935 -9.212 -32.313 1.00 89.12 680 GLY A O 1
ATOM 5131 N N . ALA A 1 681 ? -17.907 -7.283 -31.701 1.00 90.94 681 ALA A N 1
ATOM 5132 C CA . ALA A 1 681 ? -18.808 -7.200 -32.845 1.00 90.94 681 ALA A CA 1
ATOM 5133 C C . ALA A 1 681 ? -18.883 -5.780 -33.420 1.00 90.94 681 ALA A C 1
ATOM 5135 O O . ALA A 1 681 ? -18.854 -4.788 -32.686 1.00 90.94 681 ALA A O 1
ATOM 5136 N N . THR A 1 682 ? -19.009 -5.675 -34.744 1.00 92.88 682 THR A N 1
ATOM 5137 C CA . THR A 1 682 ? -19.273 -4.417 -35.461 1.00 92.88 682 THR A CA 1
ATOM 5138 C C . THR A 1 682 ? -20.281 -4.668 -36.578 1.00 92.88 682 THR A C 1
ATOM 5140 O O . THR A 1 682 ? -20.075 -5.564 -37.412 1.00 92.88 682 THR A O 1
ATOM 5143 N N . LEU A 1 683 ? -21.337 -3.850 -36.629 1.00 93.50 683 LEU A N 1
ATOM 5144 C CA . LEU A 1 683 ? -22.348 -3.904 -37.685 1.00 93.50 683 LEU A CA 1
ATOM 5145 C C . LEU A 1 683 ? -21.698 -3.759 -39.075 1.00 93.50 683 LEU A C 1
ATOM 5147 O O . LEU A 1 683 ? -20.827 -2.899 -39.244 1.00 93.50 683 LEU A O 1
ATOM 5151 N N . PRO A 1 684 ? -22.121 -4.541 -40.091 1.00 92.12 684 PRO A N 1
ATOM 5152 C CA . PRO A 1 684 ? -21.477 -4.565 -41.407 1.00 92.12 684 PRO A CA 1
ATOM 5153 C C . PRO A 1 684 ? -21.247 -3.188 -42.045 1.00 92.12 684 PRO A C 1
ATOM 5155 O O . PRO A 1 684 ? -20.153 -2.925 -42.540 1.00 92.12 684 PRO A O 1
ATOM 5158 N N . ALA A 1 685 ? -22.228 -2.281 -41.960 1.00 92.25 685 ALA A N 1
ATOM 5159 C CA . ALA A 1 685 ? -22.156 -0.939 -42.549 1.00 92.25 685 ALA A CA 1
ATOM 5160 C C . ALA A 1 685 ? -21.088 -0.021 -41.913 1.00 92.25 685 ALA A C 1
ATOM 5162 O O . ALA A 1 685 ? -20.670 0.966 -42.526 1.00 92.25 685 ALA A O 1
ATOM 5163 N N . PHE A 1 686 ? -20.626 -0.343 -40.700 1.00 92.50 686 PHE A N 1
ATOM 5164 C CA . PHE A 1 686 ? -19.697 0.468 -39.905 1.00 92.50 686 PHE A CA 1
ATOM 5165 C C . PHE A 1 686 ? -18.286 -0.140 -39.807 1.00 92.50 686 PHE A C 1
ATOM 5167 O O . PHE A 1 686 ? -17.403 0.420 -39.150 1.00 92.50 686 PHE A O 1
ATOM 5174 N N . ARG A 1 687 ? -18.038 -1.268 -40.486 1.00 90.38 687 ARG A N 1
ATOM 5175 C CA . ARG A 1 687 ? -16.714 -1.907 -40.554 1.00 90.38 687 ARG A CA 1
ATOM 5176 C C . ARG A 1 687 ? -15.714 -1.037 -41.326 1.00 90.38 687 ARG A C 1
ATOM 5178 O O . ARG A 1 687 ? -16.088 -0.190 -42.129 1.00 90.38 687 ARG A O 1
ATOM 5185 N N . GLY A 1 688 ? -14.422 -1.226 -41.049 1.00 85.94 688 GLY A N 1
ATOM 5186 C CA . GLY A 1 688 ? -13.336 -0.481 -41.706 1.00 85.94 688 GLY A CA 1
ATOM 5187 C C . GLY A 1 688 ? -13.152 0.969 -41.237 1.00 85.94 688 GLY A C 1
ATOM 5188 O O . GLY A 1 688 ? -12.268 1.655 -41.733 1.00 85.94 688 GLY A O 1
ATOM 5189 N N . ARG A 1 689 ? -13.934 1.438 -40.254 1.00 89.19 689 ARG A N 1
ATOM 5190 C CA . ARG A 1 689 ? -13.907 2.829 -39.755 1.00 89.19 689 ARG A CA 1
ATOM 5191 C C . ARG A 1 689 ? -13.102 3.030 -38.463 1.00 89.19 689 ARG A C 1
ATOM 5193 O O . ARG A 1 689 ? -13.241 4.045 -37.798 1.00 89.19 689 ARG A O 1
ATOM 5200 N N . GLY A 1 690 ? -12.319 2.035 -38.043 1.00 87.75 690 GLY A N 1
ATOM 5201 C CA . GLY A 1 690 ? -11.506 2.103 -36.818 1.00 87.75 690 GLY A CA 1
ATOM 5202 C C . GLY A 1 690 ? -12.264 1.941 -35.489 1.00 87.75 690 GLY A C 1
ATOM 5203 O O . GLY A 1 690 ? -11.61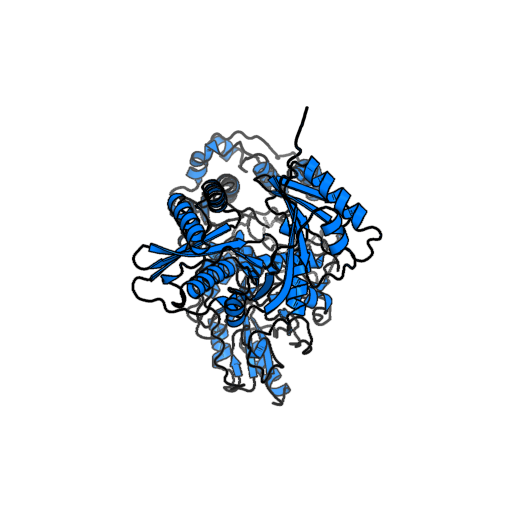4 1.822 -34.454 1.00 87.75 690 GLY A O 1
ATOM 5204 N N . LEU A 1 691 ? -13.601 1.851 -35.497 1.00 91.12 691 LEU A N 1
ATOM 5205 C CA . LEU A 1 691 ? -14.444 1.773 -34.288 1.00 91.12 691 LEU A CA 1
ATOM 5206 C C . LEU A 1 691 ? -14.075 0.604 -33.362 1.00 91.12 691 LEU A C 1
ATOM 5208 O O . LEU A 1 691 ? -13.890 0.803 -32.165 1.00 91.12 691 LEU A O 1
ATOM 5212 N N . TYR A 1 692 ? -13.886 -0.599 -33.911 1.00 88.88 692 TYR A N 1
ATOM 5213 C CA . TYR A 1 692 ? -13.492 -1.773 -33.123 1.00 88.88 692 TYR A CA 1
ATOM 5214 C C . TYR A 1 692 ? -12.101 -1.627 -32.485 1.00 88.88 692 TYR A C 1
ATOM 5216 O O . TYR A 1 692 ? -11.868 -2.063 -31.356 1.00 88.88 692 TYR A O 1
ATOM 5224 N N . ARG A 1 693 ? -11.170 -0.965 -33.182 1.00 88.75 693 ARG A N 1
ATOM 5225 C CA . ARG A 1 693 ? -9.827 -0.690 -32.655 1.00 88.75 693 ARG A CA 1
ATOM 5226 C C . ARG A 1 693 ? -9.894 0.334 -31.521 1.00 88.75 693 ARG A C 1
ATOM 5228 O O . ARG A 1 693 ? -9.304 0.104 -30.475 1.00 88.75 693 ARG A O 1
ATOM 5235 N N . ALA A 1 694 ? -10.679 1.401 -31.686 1.00 90.88 694 ALA A N 1
ATOM 5236 C CA . ALA A 1 694 ? -10.915 2.394 -30.636 1.00 90.88 694 ALA A CA 1
ATOM 5237 C C . ALA A 1 694 ? -11.577 1.774 -29.392 1.00 90.88 694 ALA A C 1
ATOM 5239 O O . ALA A 1 694 ? -11.183 2.061 -28.263 1.00 90.88 694 ALA A O 1
ATOM 5240 N N . LEU A 1 695 ? -12.542 0.875 -29.601 1.00 92.38 695 LEU A N 1
ATOM 5241 C CA . LEU A 1 695 ? -13.190 0.106 -28.542 1.00 92.38 695 LEU A CA 1
ATOM 5242 C C . LEU A 1 695 ? -12.199 -0.795 -27.792 1.00 92.38 695 LEU A C 1
ATOM 5244 O O . LEU A 1 695 ? -12.221 -0.879 -26.566 1.00 92.38 695 LEU A O 1
ATOM 5248 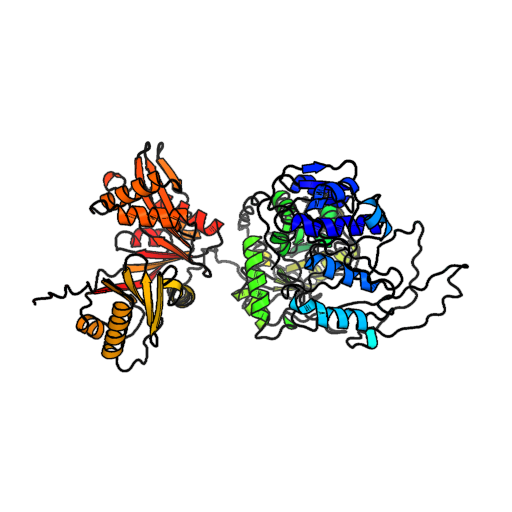N N . THR A 1 696 ? -11.323 -1.478 -28.525 1.00 91.44 696 THR A N 1
ATOM 5249 C CA . THR A 1 696 ? -10.275 -2.335 -27.953 1.00 91.44 696 THR A CA 1
ATOM 5250 C C . THR A 1 696 ? -9.268 -1.515 -27.148 1.00 91.44 696 THR A C 1
ATOM 5252 O O . THR A 1 696 ? -8.979 -1.879 -26.012 1.00 91.44 696 THR A O 1
ATOM 5255 N N . ALA A 1 697 ? -8.849 -0.350 -27.650 1.00 90.81 697 ALA A N 1
ATOM 5256 C CA . ALA A 1 697 ? -7.975 0.569 -26.924 1.00 90.81 697 ALA A CA 1
ATOM 5257 C C . ALA A 1 697 ? -8.618 1.140 -25.652 1.00 90.81 697 ALA A C 1
ATOM 5259 O O . ALA A 1 697 ? -7.951 1.300 -24.632 1.00 90.81 697 ALA A O 1
ATOM 5260 N N . ALA A 1 698 ? -9.919 1.442 -25.675 1.00 91.75 698 ALA A N 1
ATOM 5261 C CA . ALA A 1 698 ? -10.639 1.888 -24.483 1.00 91.75 698 ALA A CA 1
ATOM 5262 C C . ALA A 1 698 ? -10.700 0.792 -23.405 1.00 91.75 698 ALA A C 1
ATOM 5264 O O . ALA A 1 698 ? -10.387 1.062 -22.248 1.00 91.75 698 ALA A O 1
ATOM 5265 N N . ARG A 1 699 ? -11.015 -0.451 -23.797 1.00 94.56 699 ARG A N 1
ATOM 5266 C CA . ARG A 1 699 ? -11.008 -1.618 -22.898 1.00 94.56 699 ARG A CA 1
ATOM 5267 C C . ARG A 1 699 ? -9.620 -1.885 -22.319 1.00 94.56 699 ARG A C 1
ATOM 5269 O O . ARG A 1 699 ? -9.501 -2.103 -21.120 1.00 94.56 699 ARG A O 1
ATOM 5276 N N . ALA A 1 700 ? -8.579 -1.805 -23.146 1.00 91.88 700 ALA A N 1
ATOM 5277 C CA . ALA A 1 700 ? -7.207 -2.011 -22.701 1.00 91.88 700 ALA A CA 1
ATOM 5278 C C . ALA A 1 700 ? -6.746 -0.941 -21.703 1.00 91.88 700 ALA A C 1
ATOM 5280 O O . ALA A 1 700 ? -6.172 -1.272 -20.671 1.00 91.88 700 ALA A O 1
ATOM 5281 N N . ARG A 1 701 ? -7.071 0.336 -21.951 1.00 90.44 701 ARG A N 1
ATOM 5282 C CA . ARG A 1 701 ? -6.810 1.423 -20.992 1.00 90.44 701 ARG A CA 1
ATOM 5283 C C . ARG A 1 701 ? -7.557 1.221 -19.674 1.00 90.44 701 ARG A C 1
ATOM 5285 O O . ARG A 1 701 ? -6.980 1.442 -18.617 1.00 90.44 701 ARG A O 1
ATOM 5292 N N . ALA A 1 702 ? -8.811 0.771 -19.729 1.00 86.62 702 ALA A N 1
ATOM 5293 C CA . ALA A 1 702 ? -9.584 0.464 -18.529 1.00 86.62 702 ALA A CA 1
ATOM 5294 C C . ALA A 1 702 ? -8.993 -0.711 -17.733 1.00 86.62 702 ALA A C 1
ATOM 5296 O O . ALA A 1 702 ? -9.024 -0.681 -16.507 1.00 86.62 702 ALA A O 1
ATOM 5297 N N . ALA A 1 703 ? -8.455 -1.728 -18.408 1.00 87.62 703 ALA A N 1
ATOM 5298 C CA . ALA A 1 703 ? -7.785 -2.861 -17.772 1.00 87.62 703 ALA A CA 1
ATOM 5299 C C . ALA A 1 703 ? -6.436 -2.473 -17.147 1.00 87.62 703 ALA A C 1
ATOM 5301 O O . ALA A 1 703 ? -6.179 -2.836 -16.005 1.00 87.62 703 ALA A O 1
ATOM 5302 N N . LEU A 1 704 ? -5.621 -1.669 -17.841 1.00 82.38 704 LEU A N 1
ATOM 5303 C CA . LEU A 1 704 ? -4.358 -1.145 -17.302 1.00 82.38 704 LEU A CA 1
ATOM 5304 C C . LEU A 1 704 ? -4.581 -0.274 -16.064 1.00 82.38 704 LEU A C 1
ATOM 5306 O O . LEU A 1 704 ? -3.840 -0.382 -15.097 1.00 82.38 704 LEU A O 1
ATOM 5310 N N . ALA A 1 705 ? -5.636 0.546 -16.063 1.00 73.25 705 ALA A N 1
ATOM 5311 C CA . ALA A 1 705 ? -6.017 1.338 -14.894 1.00 73.25 705 ALA A CA 1
ATOM 5312 C C . ALA A 1 705 ? -6.443 0.478 -13.684 1.00 73.25 705 ALA A C 1
ATOM 5314 O O . ALA A 1 705 ? -6.535 0.998 -12.579 1.00 73.25 705 ALA A O 1
ATOM 5315 N N . GLN A 1 706 ? -6.715 -0.815 -13.892 1.00 75.12 706 GLN A N 1
ATOM 5316 C CA . GLN A 1 706 ? -7.019 -1.797 -12.846 1.00 75.12 706 GLN A CA 1
ATOM 5317 C C . GLN A 1 706 ? -5.814 -2.701 -12.514 1.00 75.12 706 GLN A C 1
ATOM 5319 O O . GLN A 1 706 ? -5.979 -3.653 -11.760 1.00 75.12 706 GLN A O 1
ATOM 5324 N N . GLY A 1 707 ? -4.626 -2.431 -13.070 1.00 72.25 707 GLY A N 1
ATOM 5325 C CA . GLY A 1 707 ? -3.392 -3.169 -12.773 1.00 72.25 707 GLY A CA 1
ATOM 5326 C C . GLY A 1 707 ? -3.148 -4.424 -13.619 1.00 72.25 707 GLY A C 1
ATOM 5327 O O . GLY A 1 707 ? -2.091 -5.032 -13.504 1.00 72.25 707 GLY A O 1
ATOM 5328 N N . PHE A 1 708 ? -4.064 -4.805 -14.515 1.00 83.56 708 PHE A N 1
ATOM 5329 C CA . PHE A 1 708 ? -3.845 -5.962 -15.389 1.00 83.56 708 PHE A CA 1
ATOM 5330 C C . PHE A 1 708 ? -2.772 -5.679 -16.443 1.00 83.56 708 PHE A C 1
ATOM 5332 O O . PHE A 1 708 ? -2.644 -4.554 -16.936 1.00 83.56 708 PHE A O 1
ATOM 5339 N N . ARG A 1 709 ? -2.036 -6.720 -16.848 1.00 81.50 709 ARG A N 1
ATOM 5340 C CA . ARG A 1 709 ? -0.873 -6.604 -17.742 1.00 81.50 709 ARG A CA 1
ATOM 5341 C C . ARG A 1 709 ? -1.116 -7.195 -19.123 1.00 81.50 709 ARG A C 1
ATOM 5343 O O . ARG A 1 709 ? -0.676 -6.612 -20.117 1.00 81.50 709 ARG A O 1
ATOM 5350 N N . PHE A 1 710 ? -1.836 -8.310 -19.203 1.00 91.06 710 PHE A N 1
ATOM 5351 C CA . PHE A 1 710 ? -2.008 -9.068 -20.439 1.00 91.06 710 PHE A CA 1
ATOM 5352 C C . PHE A 1 710 ? -3.470 -9.135 -20.878 1.00 91.06 710 PHE A C 1
ATOM 5354 O O . PHE A 1 710 ? -4.389 -9.297 -20.077 1.00 91.06 710 PHE A O 1
ATOM 5361 N N . ALA A 1 711 ? -3.687 -9.015 -22.184 1.00 94.12 711 ALA A N 1
ATOM 5362 C CA . ALA A 1 711 ? -4.954 -9.336 -22.815 1.00 94.12 711 ALA A CA 1
ATOM 5363 C C . ALA A 1 711 ? -4.930 -10.792 -23.276 1.00 94.12 711 ALA A C 1
ATOM 5365 O O . ALA A 1 711 ? -3.944 -11.236 -23.863 1.00 94.12 711 ALA A O 1
ATOM 5366 N N . HIS A 1 712 ? -6.037 -11.490 -23.064 1.00 94.06 712 HIS A N 1
ATOM 5367 C CA . HIS A 1 712 ? -6.313 -12.818 -23.588 1.00 94.06 712 HIS A CA 1
ATOM 5368 C C . HIS A 1 712 ? -7.587 -12.780 -24.441 1.00 94.06 712 HIS A C 1
ATOM 5370 O O . HIS A 1 712 ? -8.577 -12.140 -24.079 1.00 94.06 712 HIS A O 1
ATOM 5376 N N . SER A 1 713 ? -7.565 -13.445 -25.592 1.00 93.31 713 SER A N 1
ATOM 5377 C CA . SER A 1 713 ? -8.737 -13.626 -26.445 1.00 93.31 713 SER A CA 1
ATOM 5378 C C . SER A 1 713 ? -8.605 -14.915 -27.235 1.00 93.31 713 SER A C 1
ATOM 5380 O O . SER A 1 713 ? -7.642 -15.072 -27.982 1.00 93.31 713 SER A O 1
ATOM 5382 N N . ASP A 1 714 ? -9.633 -15.754 -27.181 1.00 92.06 714 ASP A N 1
ATOM 5383 C CA . ASP A 1 714 ? -9.846 -16.743 -28.233 1.00 92.06 714 ASP A CA 1
ATOM 5384 C C . ASP A 1 714 ? -10.442 -16.009 -29.438 1.00 92.06 714 ASP A C 1
ATOM 5386 O O . ASP A 1 714 ? -11.377 -15.210 -29.311 1.00 92.06 714 ASP A O 1
ATOM 5390 N N . SER A 1 715 ? -9.788 -16.139 -30.587 1.00 86.06 715 SER A N 1
ATOM 5391 C CA . SER A 1 715 ? -10.055 -15.323 -31.763 1.00 86.06 715 SER A CA 1
ATOM 5392 C C . SER A 1 715 ? -10.393 -16.160 -32.976 1.00 86.06 715 SER A C 1
ATOM 5394 O O . SER A 1 715 ? -9.631 -17.030 -33.395 1.00 86.06 715 SER A O 1
ATOM 5396 N N . THR A 1 716 ? -11.490 -15.770 -33.615 1.00 81.19 716 THR A N 1
ATOM 5397 C CA . THR A 1 716 ? -11.827 -16.195 -34.974 1.00 81.19 716 THR A CA 1
ATOM 5398 C C . THR A 1 716 ? -10.805 -15.655 -35.991 1.00 81.19 716 THR A C 1
ATOM 5400 O O . THR A 1 716 ? -10.137 -14.639 -35.730 1.00 81.19 716 THR A O 1
ATOM 5403 N N . PRO A 1 717 ? -10.749 -16.220 -37.212 1.00 78.38 717 PRO A N 1
ATOM 5404 C CA . PRO A 1 717 ? -9.910 -15.702 -38.299 1.00 78.38 717 PRO A CA 1
ATOM 5405 C C . PRO A 1 717 ? -10.169 -14.227 -38.661 1.00 78.38 717 PRO A C 1
ATOM 5407 O O . PRO A 1 717 ? -9.316 -13.571 -39.259 1.00 78.38 717 PRO A O 1
ATOM 5410 N N . PHE A 1 718 ? -11.333 -13.672 -38.298 1.00 74.00 718 PHE A N 1
ATOM 5411 C CA . PHE A 1 718 ? -11.668 -12.266 -38.539 1.00 74.00 718 PHE A CA 1
ATOM 5412 C C . PHE A 1 718 ? -11.006 -11.310 -37.538 1.00 74.00 718 PHE A C 1
ATOM 5414 O O . PHE A 1 718 ? -10.596 -10.209 -37.921 1.00 74.00 718 PHE A O 1
ATOM 5421 N N . SER A 1 719 ? -10.912 -11.696 -36.261 1.00 74.38 719 SER A N 1
ATOM 5422 C CA . SER A 1 719 ? -10.345 -10.855 -35.198 1.00 74.38 719 SER A CA 1
ATOM 5423 C C . SER A 1 719 ? -8.839 -11.040 -35.039 1.00 74.38 719 SER A C 1
ATOM 5425 O O . SER A 1 719 ? -8.161 -10.069 -34.695 1.00 74.38 719 SER A O 1
ATOM 5427 N N . GLN A 1 720 ? -8.304 -12.223 -35.361 1.00 84.38 720 GLN A N 1
ATOM 5428 C CA . GLN A 1 720 ? -6.878 -12.529 -35.224 1.00 84.38 720 GLN A CA 1
ATOM 5429 C C . GLN A 1 720 ? -5.972 -11.482 -35.909 1.00 84.38 720 GLN A C 1
ATOM 5431 O O . GLN A 1 720 ? -5.173 -10.867 -35.201 1.00 84.38 720 GLN A O 1
ATOM 5436 N N . PRO A 1 721 ? -6.124 -11.143 -37.210 1.00 83.38 721 PRO A N 1
ATOM 5437 C CA . PRO A 1 721 ? -5.222 -10.187 -37.860 1.00 83.38 721 PRO A CA 1
ATOM 5438 C C . PRO A 1 721 ? -5.298 -8.779 -37.261 1.00 83.38 721 PRO A C 1
ATOM 5440 O O . PRO A 1 721 ? -4.379 -7.975 -37.407 1.00 83.38 721 PRO A O 1
ATOM 5443 N N . ILE A 1 722 ? -6.431 -8.429 -36.642 1.00 79.31 722 ILE A N 1
ATOM 5444 C CA . ILE A 1 722 ? -6.613 -7.132 -35.989 1.00 79.31 722 ILE A CA 1
ATOM 5445 C C . ILE A 1 722 ? -5.801 -7.090 -34.696 1.00 79.31 722 ILE A C 1
ATOM 5447 O O . ILE A 1 722 ? -5.097 -6.109 -34.473 1.00 79.31 722 ILE A O 1
ATOM 5451 N N . LEU A 1 723 ? -5.888 -8.145 -33.885 1.00 85.38 723 LEU A N 1
ATOM 5452 C CA . LEU A 1 723 ? -5.179 -8.250 -32.613 1.00 85.38 723 LEU A CA 1
ATOM 5453 C C . LEU A 1 723 ? -3.668 -8.427 -32.809 1.00 85.38 723 LEU A C 1
ATOM 5455 O O . LEU A 1 723 ? -2.900 -7.779 -32.103 1.00 85.38 723 LEU A O 1
ATOM 5459 N N . GLU A 1 724 ? -3.240 -9.183 -33.824 1.00 86.62 724 GLU A N 1
ATOM 5460 C CA . GLU A 1 724 ? -1.822 -9.310 -34.202 1.00 86.62 724 GLU A CA 1
ATOM 5461 C C . GLU A 1 724 ? -1.201 -7.955 -34.544 1.00 86.62 724 GLU A C 1
ATOM 5463 O O . GLU A 1 724 ? -0.156 -7.580 -34.017 1.00 86.62 724 GLU A O 1
ATOM 5468 N N . ARG A 1 725 ? -1.899 -7.146 -35.351 1.00 81.81 725 ARG A N 1
ATOM 5469 C CA . ARG A 1 725 ? -1.460 -5.774 -35.657 1.00 81.81 725 ARG A CA 1
ATOM 5470 C C . ARG A 1 725 ? -1.455 -4.844 -34.445 1.00 81.81 725 ARG A C 1
ATOM 5472 O O . ARG A 1 725 ? -0.902 -3.754 -34.536 1.00 81.81 725 ARG A O 1
ATOM 5479 N N . SER A 1 726 ? -2.119 -5.218 -33.356 1.00 76.44 726 SER A N 1
ATOM 5480 C CA . SER A 1 726 ? -2.133 -4.480 -32.089 1.00 76.44 726 SER A CA 1
ATOM 5481 C C . SER A 1 726 ? -1.227 -5.122 -31.028 1.00 76.44 726 SER A C 1
ATOM 5483 O O . SER A 1 726 ? -1.342 -4.798 -29.852 1.00 76.44 726 SER A O 1
ATOM 5485 N N . GLY A 1 727 ? -0.309 -6.007 -31.435 1.00 79.81 727 GLY A N 1
ATOM 5486 C CA . GLY A 1 727 ? 0.755 -6.528 -30.574 1.00 79.81 727 GLY A CA 1
ATOM 5487 C C . GLY A 1 727 ? 0.407 -7.794 -29.789 1.00 79.81 727 GLY A C 1
ATOM 5488 O O . GLY A 1 727 ? 1.155 -8.147 -28.881 1.00 79.81 727 GLY A O 1
ATOM 5489 N N . LEU A 1 728 ? -0.698 -8.481 -30.103 1.00 90.19 728 LEU A N 1
ATOM 5490 C CA . LEU A 1 728 ? -0.981 -9.809 -29.542 1.00 90.19 728 LEU A CA 1
ATOM 5491 C C . LEU A 1 728 ? -0.341 -10.898 -30.404 1.00 90.19 728 LEU A C 1
ATOM 5493 O O . LEU A 1 728 ? -0.471 -10.900 -31.623 1.00 90.19 728 LEU A O 1
ATOM 5497 N N . ALA A 1 729 ? 0.296 -11.870 -29.766 1.00 91.12 729 ALA A N 1
ATOM 5498 C CA . ALA A 1 729 ? 0.816 -13.062 -30.408 1.00 91.12 729 ALA A CA 1
ATOM 5499 C C . ALA A 1 729 ? -0.222 -14.189 -30.378 1.00 91.12 729 ALA A C 1
ATOM 5501 O O . ALA A 1 729 ? -0.887 -14.417 -29.365 1.00 91.12 729 ALA A O 1
ATOM 5502 N N . ARG A 1 730 ? -0.319 -14.945 -31.475 1.00 93.81 730 ARG A N 1
ATOM 5503 C CA . ARG A 1 730 ? -0.960 -16.263 -31.461 1.00 93.81 730 ARG A CA 1
ATOM 5504 C C . ARG A 1 730 ? -0.034 -17.232 -30.733 1.00 93.81 730 ARG A C 1
ATOM 5506 O O . ARG A 1 730 ? 1.005 -17.605 -31.275 1.00 93.81 730 ARG A O 1
ATOM 5513 N N . VAL A 1 731 ? -0.406 -17.632 -29.522 1.00 93.62 731 VAL A N 1
ATOM 5514 C CA . VAL A 1 731 ? 0.417 -18.521 -28.683 1.00 93.62 731 VAL A CA 1
ATOM 5515 C C . VAL A 1 731 ? 0.049 -19.989 -28.858 1.00 93.62 731 VAL A C 1
ATOM 5517 O O . VAL A 1 731 ? 0.898 -20.863 -28.718 1.00 93.62 731 VAL A O 1
ATOM 5520 N N . SER A 1 732 ? -1.211 -20.269 -29.200 1.00 94.75 732 SER A N 1
ATOM 5521 C CA . SER A 1 732 ? -1.693 -21.613 -29.507 1.00 94.75 732 SER A CA 1
ATOM 5522 C C . SER A 1 732 ? -3.059 -21.565 -30.210 1.00 94.75 732 SER A C 1
ATOM 5524 O O . SER A 1 732 ? -3.445 -20.548 -30.788 1.00 94.75 732 SER A O 1
ATOM 5526 N N . THR A 1 733 ? -3.783 -22.680 -30.191 1.00 94.75 733 THR A N 1
ATOM 5527 C CA . THR A 1 733 ? -5.164 -22.810 -30.665 1.00 94.75 733 THR A CA 1
ATOM 5528 C C . THR A 1 733 ? -6.007 -23.529 -29.633 1.00 94.75 733 THR A C 1
ATOM 5530 O O . THR A 1 733 ? -5.469 -24.301 -28.837 1.00 94.75 733 THR A O 1
ATOM 5533 N N . THR A 1 734 ? -7.312 -23.305 -29.675 1.00 94.44 734 THR A N 1
ATOM 5534 C CA . THR A 1 734 ? -8.288 -24.075 -28.912 1.00 94.44 734 THR A CA 1
ATOM 5535 C C . THR A 1 734 ? -9.392 -24.579 -29.831 1.00 94.44 734 THR A C 1
ATOM 5537 O O . THR A 1 734 ? -9.744 -23.904 -30.794 1.00 94.44 734 THR A O 1
ATOM 5540 N N . THR A 1 735 ? -9.896 -25.784 -29.568 1.00 94.44 735 THR A N 1
ATOM 5541 C CA . THR A 1 735 ? -11.047 -26.342 -30.285 1.00 94.44 735 THR A CA 1
ATOM 5542 C C . THR A 1 735 ? -12.108 -26.730 -29.259 1.00 94.44 735 THR A C 1
ATOM 5544 O O . THR A 1 735 ? -11.833 -27.584 -28.406 1.00 94.44 735 THR A O 1
ATOM 5547 N N . PRO A 1 736 ? -13.298 -26.111 -29.298 1.00 93.94 736 PRO A N 1
ATOM 5548 C CA . PRO A 1 736 ? -14.440 -26.570 -28.525 1.00 93.94 736 PRO A CA 1
ATOM 5549 C C . PRO A 1 736 ? -14.939 -27.899 -29.097 1.00 93.94 736 PRO A C 1
ATOM 5551 O O . PRO A 1 736 ? -15.197 -28.017 -30.293 1.00 93.94 736 PRO A O 1
ATOM 5554 N N . TRP A 1 737 ? -15.072 -28.911 -28.249 1.00 97.06 737 TRP A N 1
ATOM 5555 C CA . TRP A 1 737 ? -15.763 -30.151 -28.577 1.00 97.06 737 TRP A CA 1
ATOM 5556 C C . TRP A 1 737 ? -17.088 -30.148 -27.845 1.00 97.06 737 TRP A C 1
ATOM 5558 O O . TRP A 1 737 ? -17.109 -30.125 -26.618 1.00 97.06 737 TRP A O 1
ATOM 5568 N N . VAL A 1 738 ? -18.196 -30.180 -28.573 1.00 96.50 738 VAL A N 1
ATOM 5569 C CA . VAL A 1 738 ? -19.522 -29.981 -27.991 1.00 96.50 738 VAL A CA 1
ATOM 5570 C C . VAL A 1 738 ? -20.362 -31.242 -28.122 1.00 96.50 738 VAL A C 1
ATOM 5572 O O . VAL A 1 738 ? -20.388 -31.905 -29.160 1.00 96.50 738 VAL A O 1
ATOM 5575 N N . ARG A 1 739 ? -21.056 -31.587 -27.040 1.00 94.12 739 ARG A N 1
ATOM 5576 C CA . ARG A 1 739 ? -22.014 -32.685 -26.966 1.00 94.12 739 ARG A CA 1
ATOM 5577 C C . ARG A 1 739 ? -23.378 -32.134 -26.579 1.00 94.12 739 ARG A C 1
ATOM 5579 O O . ARG A 1 739 ? -23.613 -31.779 -25.423 1.00 94.12 739 ARG A O 1
ATOM 5586 N N . ALA A 1 740 ? -24.297 -32.137 -27.539 1.00 86.88 740 ALA A N 1
ATOM 5587 C CA . ALA A 1 740 ? -25.686 -31.773 -27.302 1.00 86.88 740 ALA A CA 1
ATOM 5588 C C . ALA A 1 740 ? -26.379 -32.777 -26.363 1.00 86.88 740 ALA A C 1
ATOM 5590 O O . ALA A 1 740 ? -26.039 -33.964 -26.311 1.00 86.88 740 ALA A O 1
ATOM 5591 N N . ARG A 1 741 ? -27.409 -32.312 -25.649 1.00 71.69 741 ARG A N 1
ATOM 5592 C CA . ARG A 1 741 ? -28.264 -33.171 -24.820 1.00 71.69 741 ARG A CA 1
ATOM 5593 C C . ARG A 1 741 ? -28.877 -34.271 -25.689 1.00 71.69 741 ARG A C 1
ATOM 5595 O O . ARG A 1 741 ? -29.572 -33.958 -26.660 1.00 71.69 741 ARG A O 1
ATOM 5602 N N . SER A 1 742 ? -28.694 -35.546 -25.332 1.00 57.31 742 SER A N 1
ATOM 5603 C CA . SER A 1 742 ? -29.507 -36.600 -25.941 1.00 57.31 742 SER A CA 1
ATOM 5604 C C . SER A 1 742 ? -30.969 -36.284 -25.629 1.00 57.31 742 SER A C 1
ATOM 5606 O O . SER A 1 742 ? -31.371 -36.156 -24.470 1.00 57.31 742 SER A O 1
ATOM 5608 N N . ARG A 1 743 ? -31.785 -36.089 -26.670 1.00 43.31 743 ARG A N 1
ATOM 5609 C CA . ARG A 1 743 ? -33.229 -36.233 -26.512 1.00 43.31 743 ARG A CA 1
ATOM 5610 C C . ARG A 1 743 ? -33.448 -37.713 -26.252 1.00 43.31 743 ARG A C 1
ATOM 5612 O O . ARG A 1 743 ? -33.570 -38.477 -27.202 1.00 43.31 743 ARG A O 1
ATOM 5619 N N . ASP A 1 744 ? -33.459 -38.107 -24.986 1.00 37.19 744 ASP A N 1
ATOM 5620 C CA . ASP A 1 744 ? -34.019 -39.395 -24.611 1.00 37.19 744 ASP A CA 1
ATOM 5621 C C . ASP A 1 744 ? -35.491 -39.348 -25.028 1.00 37.19 744 ASP A C 1
ATOM 5623 O O . ASP A 1 744 ? -36.344 -38.738 -24.379 1.00 37.19 744 ASP A O 1
ATOM 5627 N N . THR A 1 745 ? -35.775 -39.921 -26.196 1.00 32.22 745 THR A N 1
ATOM 5628 C CA . THR A 1 745 ? -37.106 -40.376 -26.565 1.00 32.22 745 THR A CA 1
ATOM 5629 C C . THR A 1 745 ? -37.510 -41.410 -25.527 1.00 32.22 745 THR A C 1
ATOM 5631 O O . THR A 1 745 ? -37.206 -42.591 -25.665 1.00 32.22 745 THR A O 1
ATOM 5634 N N . PHE A 1 746 ? -38.192 -40.954 -24.480 1.00 32.84 746 PHE A N 1
ATOM 5635 C CA . PHE A 1 746 ? -39.120 -41.789 -23.738 1.00 32.84 746 PHE A CA 1
ATOM 5636 C C . PHE A 1 746 ? -40.264 -42.143 -24.695 1.00 32.84 746 PHE A C 1
ATOM 5638 O O . PHE A 1 746 ? -41.243 -41.411 -24.819 1.00 32.84 746 PHE A O 1
ATOM 5645 N N . THR A 1 747 ? -40.104 -43.232 -25.441 1.00 32.88 747 THR A N 1
ATOM 5646 C CA . THR A 1 747 ? -41.246 -44.079 -25.784 1.00 32.88 747 THR A CA 1
ATOM 5647 C C . THR A 1 747 ? -41.560 -44.926 -24.559 1.00 32.88 747 THR A C 1
ATOM 5649 O O . THR A 1 747 ? -40.663 -45.604 -24.055 1.00 32.88 747 THR A O 1
ATOM 5652 N N . GLU A 1 748 ? -42.801 -44.805 -24.083 1.00 32.25 748 GLU A N 1
ATOM 5653 C CA . GLU A 1 748 ? -43.446 -45.712 -23.121 1.00 32.25 748 GLU A CA 1
ATOM 5654 C C . GLU A 1 748 ? -43.269 -47.193 -23.473 1.00 32.25 748 GLU A C 1
ATOM 5656 O O . GLU A 1 748 ? -43.232 -47.521 -24.686 1.00 32.25 748 GLU A O 1
#